Protein AF-0000000066279666 (afdb_homodimer)

Nearest PDB structures (foldseek):
  6iu4-assembly1_A  TM=9.317E-01  e=2.903E-09  Eucalyptus grandis
  8jtc-assembly1_A  TM=1.984E-01  e=1.258E+00  Homo sapiens
  6iu4-assembly1_A  TM=9.315E-01  e=1.434E-09  Eucalyptus grandis
  8jtc-assembly1_A  TM=1.985E-01  e=2.066E+00  Homo sapiens
  6fv7-assembly1_B  TM=2.650E-01  e=6.511E+00  Aquifex aeolicus VF5

Organism: Toxoplasma gondii (strain ATCC 50861 / VEG) (NCBI:txid432359)

Structure (mmCIF, N/CA/C/O backbone):
data_AF-0000000066279666-model_v1
#
loop_
_entity.id
_entity.type
_entity.pdbx_description
1 polymer 'Vacuolar iron transporter'
#
loop_
_atom_site.group_PDB
_atom_site.id
_atom_site.type_symbol
_atom_site.label_atom_id
_atom_site.label_alt_id
_atom_site.label_comp_id
_atom_site.label_asym_id
_atom_site.label_entity_id
_atom_site.label_seq_id
_atom_site.pdbx_PDB_ins_code
_atom_site.Cartn_x
_atom_site.Cartn_y
_atom_site.Cartn_z
_atom_site.occupancy
_atom_site.B_iso_or_equiv
_atom_site.auth_seq_id
_atom_site.auth_comp_id
_atom_site.auth_asym_id
_atom_site.auth_atom_id
_atom_site.pdbx_PDB_model_num
ATOM 1 N N . MET A 1 1 ? 8.07 -66.062 9.875 1 25.75 1 MET A N 1
ATOM 2 C CA . MET A 1 1 ? 9.133 -65 9.891 1 25.75 1 MET A CA 1
ATOM 3 C C . MET A 1 1 ? 8.562 -63.625 9.695 1 25.75 1 MET A C 1
ATOM 5 O O . MET A 1 1 ? 7.879 -63.375 8.703 1 25.75 1 MET A O 1
ATOM 9 N N . PRO A 1 2 ? 8.336 -62.625 10.703 1 26.78 2 PRO A N 1
ATOM 10 C CA . PRO A 1 2 ? 7.359 -61.562 10.82 1 26.78 2 PRO A CA 1
ATOM 11 C C . PRO A 1 2 ? 7.797 -60.281 10.094 1 26.78 2 PRO A C 1
ATOM 13 O O . PRO A 1 2 ? 8.992 -59.969 10.055 1 26.78 2 PRO A O 1
ATOM 16 N N . ALA A 1 3 ? 7.199 -59.938 8.859 1 28.77 3 ALA A N 1
ATOM 17 C CA . ALA A 1 3 ? 7.449 -58.875 7.891 1 28.77 3 ALA A CA 1
ATOM 18 C C . ALA A 1 3 ? 7.375 -57.5 8.555 1 28.77 3 ALA A C 1
ATOM 20 O O . ALA A 1 3 ? 6.367 -57.156 9.172 1 28.77 3 ALA A O 1
ATOM 21 N N . SER A 1 4 ? 8.508 -56.906 9.047 1 25.16 4 SER A N 1
ATOM 22 C CA . SER A 1 4 ? 8.797 -55.688 9.758 1 25.16 4 SER A CA 1
ATOM 23 C C . SER A 1 4 ? 8.211 -54.469 9.031 1 25.16 4 SER A C 1
ATOM 25 O O . SER A 1 4 ? 8.328 -54.344 7.809 1 25.16 4 SER A O 1
ATOM 27 N N . GLY A 1 5 ? 7.141 -53.75 9.555 1 23.47 5 GLY A N 1
ATOM 28 C CA . GLY A 1 5 ? 6.246 -52.656 9.219 1 23.47 5 GLY A CA 1
ATOM 29 C C . GLY A 1 5 ? 6.977 -51.375 8.953 1 23.47 5 GLY A C 1
ATOM 30 O O . GLY A 1 5 ? 7.641 -50.812 9.836 1 23.47 5 GLY A O 1
ATOM 31 N N . ALA A 1 6 ? 7.523 -51.094 7.734 1 28.22 6 ALA A N 1
ATOM 32 C CA . ALA A 1 6 ? 8.195 -49.906 7.23 1 28.22 6 ALA A CA 1
ATOM 33 C C . ALA A 1 6 ? 7.406 -48.625 7.57 1 28.22 6 ALA A C 1
ATOM 35 O O . ALA A 1 6 ? 6.227 -48.531 7.234 1 28.22 6 ALA A O 1
ATOM 36 N N . GLY A 1 7 ? 7.625 -48 8.734 1 24.59 7 GLY A N 1
ATOM 37 C CA . GLY A 1 7 ? 7.113 -46.781 9.32 1 24.59 7 GLY A CA 1
ATOM 38 C C . GLY A 1 7 ? 7.074 -45.625 8.344 1 24.59 7 GLY A C 1
ATOM 39 O O . GLY A 1 7 ? 8.109 -45.25 7.781 1 24.59 7 GLY A O 1
ATOM 40 N N . TYR A 1 8 ? 5.977 -45.438 7.625 1 25.72 8 TYR A N 1
ATOM 41 C CA . TYR A 1 8 ? 5.566 -44.344 6.738 1 25.72 8 TYR A CA 1
ATOM 42 C C . TYR A 1 8 ? 5.754 -43 7.414 1 25.72 8 TYR A C 1
ATOM 44 O O . TYR A 1 8 ? 5.125 -42.688 8.438 1 25.72 8 TYR A O 1
ATOM 52 N N . ALA A 1 9 ? 6.973 -42.5 7.512 1 29.16 9 ALA A N 1
ATOM 53 C CA . ALA A 1 9 ? 7.258 -41.1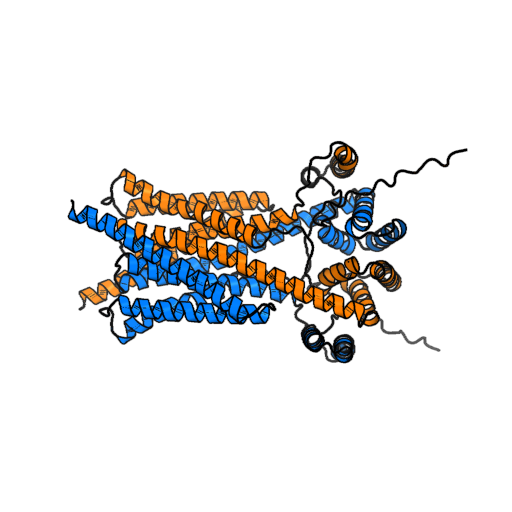88 8.086 1 29.16 9 ALA A CA 1
ATOM 54 C C . ALA A 1 9 ? 6.301 -40.156 7.551 1 29.16 9 ALA A C 1
ATOM 56 O O . ALA A 1 9 ? 6.301 -39.844 6.352 1 29.16 9 ALA A O 1
ATOM 57 N N . GLY A 1 10 ? 5.027 -40.094 8.023 1 27.78 10 GLY A N 1
ATOM 58 C CA . GLY A 1 10 ? 3.945 -39.156 7.867 1 27.78 10 GLY A CA 1
ATOM 59 C C . GLY A 1 10 ? 4.402 -37.688 8.008 1 27.78 10 GLY A C 1
ATOM 60 O O . GLY A 1 10 ? 5.125 -37.375 8.945 1 27.78 10 GLY A O 1
ATOM 61 N N . GLY A 1 11 ? 4.762 -37.094 6.949 1 31.39 11 GLY A N 1
ATOM 62 C CA . GLY A 1 11 ? 5.059 -35.656 6.977 1 31.39 11 GLY A CA 1
ATOM 63 C C . GLY A 1 11 ? 4.137 -34.875 7.891 1 31.39 11 GLY A C 1
ATOM 64 O O . GLY A 1 11 ? 2.945 -35.188 7.988 1 31.39 11 GLY A O 1
ATOM 65 N N . SER A 1 12 ? 4.531 -34.531 9.078 1 30.39 12 SER A N 1
ATOM 66 C CA . SER A 1 12 ? 3.805 -33.875 10.156 1 30.39 12 SER A CA 1
ATOM 67 C C . SER A 1 12 ? 3.021 -32.688 9.633 1 30.39 12 SER A C 1
ATOM 69 O O . SER A 1 12 ? 3.574 -31.828 8.938 1 30.39 12 SER A O 1
ATOM 71 N N . ILE A 1 13 ? 1.812 -32.812 9.352 1 32.31 13 ILE A N 1
ATOM 72 C CA . ILE A 1 13 ? 0.784 -31.797 9.172 1 32.31 13 ILE A CA 1
ATOM 73 C C . ILE A 1 13 ? 0.818 -30.812 10.336 1 32.31 13 ILE A C 1
ATOM 75 O O . ILE A 1 13 ? 0.74 -31.219 11.5 1 32.31 13 ILE A O 1
ATOM 79 N N . VAL A 1 14 ? 1.614 -29.812 10.312 1 35.91 14 VAL A N 1
ATOM 80 C CA . VAL A 1 14 ? 1.422 -28.844 11.383 1 35.91 14 VAL A CA 1
ATOM 81 C C . VAL A 1 14 ? -0.047 -28.438 11.453 1 35.91 14 VAL A C 1
ATOM 83 O O . VAL A 1 14 ? -0.75 -28.453 10.438 1 35.91 14 VAL A O 1
ATOM 86 N N . PRO A 1 15 ? -0.618 -28.375 12.594 1 33.72 15 PRO A N 1
ATOM 87 C CA . PRO A 1 15 ? -2.057 -28.188 12.805 1 33.72 15 PRO A CA 1
ATOM 88 C C . PRO A 1 15 ? -2.656 -27.109 11.906 1 33.72 15 PRO A C 1
ATOM 90 O O . PRO A 1 15 ? -3.822 -27.219 11.508 1 33.72 15 PRO A O 1
ATOM 93 N N . ASP A 1 16 ? -2.039 -25.938 11.836 1 38.31 16 ASP A N 1
ATOM 94 C CA . ASP A 1 16 ? -2.83 -24.875 11.219 1 38.31 16 ASP A CA 1
ATOM 95 C C . ASP A 1 16 ? -2.771 -24.969 9.695 1 38.31 16 ASP A C 1
ATOM 97 O O . ASP A 1 16 ? -2.982 -23.953 9.008 1 38.31 16 ASP A O 1
ATOM 101 N N . GLY A 1 17 ? -2.758 -26.188 9.133 1 37.62 17 GLY A N 1
ATOM 102 C CA . GLY A 1 17 ? -2.93 -26.672 7.773 1 37.62 17 GLY A CA 1
ATOM 103 C C . GLY A 1 17 ? -1.8 -26.266 6.844 1 37.62 17 GLY A C 1
ATOM 104 O O . GLY A 1 17 ? -1.87 -26.5 5.633 1 37.62 17 GLY A O 1
ATOM 105 N N . ARG A 1 18 ? -1.021 -25.375 7.23 1 41 18 ARG A N 1
ATOM 106 C CA . ARG A 1 18 ? -0.001 -24.922 6.289 1 41 18 ARG A CA 1
ATOM 107 C C . ARG A 1 18 ? 1.131 -25.938 6.184 1 41 18 ARG A C 1
ATOM 109 O O . ARG A 1 18 ? 1.64 -26.422 7.199 1 41 18 ARG A O 1
ATOM 116 N N . THR A 1 19 ? 1.222 -26.734 5.176 1 39 19 THR A N 1
ATOM 117 C CA . THR A 1 19 ? 2.275 -27.719 4.961 1 39 19 THR A CA 1
ATOM 118 C C . THR A 1 19 ? 3.631 -27.047 4.809 1 39 19 THR A C 1
ATOM 120 O O . THR A 1 19 ? 3.76 -26.062 4.078 1 39 19 THR A O 1
ATOM 123 N N . LEU A 1 20 ? 4.445 -27.094 5.828 1 39.97 20 LEU A N 1
ATOM 124 C CA . LEU A 1 20 ? 5.84 -26.672 5.816 1 39.97 20 LEU A CA 1
ATOM 125 C C . LEU A 1 20 ? 6.613 -27.359 4.703 1 39.97 20 LEU A C 1
ATOM 127 O O . LEU A 1 20 ? 6.723 -28.594 4.699 1 39.97 20 LEU A O 1
ATOM 131 N N . VAL A 1 21 ? 6.461 -26.875 3.514 1 44.97 21 VAL A N 1
ATOM 132 C CA . VAL A 1 21 ? 7.289 -27.5 2.482 1 44.97 21 VAL A CA 1
ATOM 133 C C . VAL A 1 21 ? 8.766 -27.219 2.771 1 44.97 21 VAL A C 1
ATOM 135 O O . VAL A 1 21 ? 9.117 -26.156 3.287 1 44.97 21 VAL A O 1
ATOM 138 N N . ASN A 1 22 ? 9.562 -28.188 3.043 1 41.34 22 ASN A N 1
ATOM 139 C CA . ASN A 1 22 ? 11.008 -28.188 3.246 1 41.34 22 ASN A CA 1
ATOM 140 C C . ASN A 1 22 ? 11.727 -27.422 2.139 1 41.34 22 ASN A C 1
ATOM 142 O O . ASN A 1 22 ? 11.953 -27.953 1.051 1 41.34 22 ASN A O 1
ATOM 146 N N . CYS A 1 23 ? 11.562 -26.078 2.105 1 53.62 23 CYS A N 1
ATOM 147 C CA . CYS A 1 23 ? 12.219 -25.344 1.029 1 53.62 23 CYS A CA 1
ATOM 148 C C . CYS A 1 23 ? 13.625 -24.922 1.441 1 53.62 23 CYS A C 1
ATOM 150 O O . CYS A 1 23 ? 13.961 -24.938 2.627 1 53.62 23 CYS A O 1
ATOM 152 N N . ARG A 1 24 ? 14.609 -24.812 0.514 1 59.09 24 ARG A N 1
ATOM 153 C CA . ARG A 1 24 ? 16 -24.391 0.63 1 59.09 24 ARG A CA 1
ATOM 154 C C . ARG A 1 24 ? 16.109 -23.109 1.461 1 59.09 24 ARG A C 1
ATOM 156 O O . ARG A 1 24 ? 15.133 -22.375 1.613 1 59.09 24 ARG A O 1
ATOM 163 N N . ASP A 1 25 ? 17.25 -23.047 2.256 1 63.66 25 ASP A N 1
ATOM 164 C CA . ASP A 1 25 ? 17.578 -21.797 2.961 1 63.66 25 ASP A CA 1
ATOM 165 C C . ASP A 1 25 ? 17.766 -20.641 1.982 1 63.66 25 ASP A C 1
ATOM 167 O O . ASP A 1 25 ? 18.797 -20.547 1.316 1 63.66 25 ASP A O 1
ATOM 171 N N . LEU A 1 26 ? 16.891 -19.812 1.923 1 70.31 26 LEU A N 1
ATOM 172 C CA . LEU A 1 26 ? 16.891 -18.766 0.918 1 70.31 26 LEU A CA 1
ATOM 173 C C . LEU A 1 26 ? 18.016 -17.75 1.19 1 70.31 26 LEU A C 1
ATOM 175 O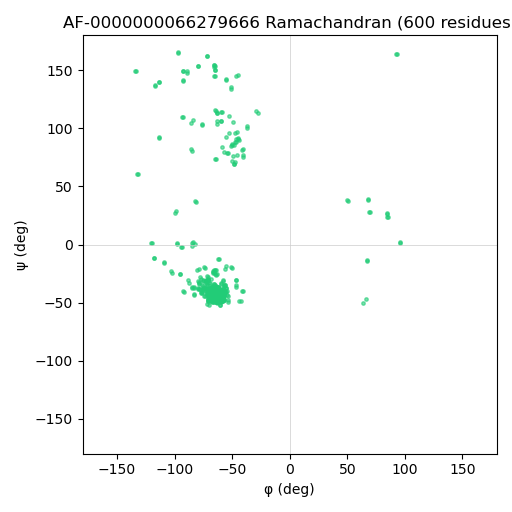 O . LEU A 1 26 ? 18.578 -17.172 0.258 1 70.31 26 LEU A O 1
ATOM 179 N N . HIS A 1 27 ? 18.328 -17.516 2.475 1 69.25 27 HIS A N 1
ATOM 180 C CA . HIS A 1 27 ? 19.406 -16.578 2.791 1 69.25 27 HIS A CA 1
ATOM 181 C C . HIS A 1 27 ? 20.75 -17.078 2.252 1 69.25 27 HIS A C 1
ATOM 183 O O . HIS A 1 27 ? 21.5 -16.312 1.647 1 69.25 27 HIS A O 1
ATOM 189 N N . LYS A 1 28 ? 20.984 -18.312 2.465 1 69.38 28 LYS A N 1
ATOM 190 C CA . LYS A 1 28 ? 22.234 -18.906 1.977 1 69.38 28 LYS A CA 1
ATOM 191 C C . LYS A 1 28 ? 22.25 -18.938 0.451 1 69.38 28 LYS A C 1
ATOM 193 O O . LYS A 1 28 ? 23.312 -18.75 -0.162 1 69.38 28 LYS A O 1
ATOM 198 N N . ALA A 1 29 ? 21.141 -19.172 -0.057 1 72.94 29 ALA A N 1
ATOM 199 C CA . ALA A 1 29 ? 21.047 -19.234 -1.515 1 72.94 29 ALA A CA 1
ATOM 200 C C . ALA A 1 29 ? 21.344 -17.875 -2.131 1 72.94 29 ALA A C 1
ATOM 202 O O . ALA A 1 29 ? 22.031 -17.781 -3.154 1 72.94 29 ALA A O 1
ATOM 203 N N . ARG A 1 30 ? 20.859 -16.859 -1.502 1 75.44 30 ARG A N 1
ATOM 204 C CA . ARG A 1 30 ? 21.094 -15.5 -1.986 1 75.44 30 ARG A CA 1
ATOM 205 C C . ARG A 1 30 ? 22.578 -15.141 -1.898 1 75.44 30 ARG A C 1
ATOM 207 O O . ARG A 1 30 ? 23.141 -14.562 -2.832 1 75.44 30 ARG A O 1
ATOM 214 N N . ASP A 1 31 ? 23.125 -15.492 -0.778 1 72.31 31 ASP A N 1
ATOM 215 C CA . ASP A 1 31 ? 24.547 -15.234 -0.602 1 72.31 31 ASP A CA 1
ATOM 216 C C . ASP A 1 31 ? 25.375 -15.984 -1.637 1 72.31 31 ASP A C 1
ATOM 218 O O . ASP A 1 31 ? 26.328 -15.438 -2.195 1 72.31 31 ASP A O 1
ATOM 222 N N . ALA A 1 32 ? 25.016 -17.234 -1.853 1 75.25 32 ALA A N 1
ATOM 223 C CA . ALA A 1 32 ? 25.719 -18.062 -2.818 1 75.25 32 ALA A CA 1
ATOM 224 C C . ALA A 1 32 ? 25.609 -17.5 -4.227 1 75.25 32 ALA A C 1
ATOM 226 O O . ALA A 1 32 ? 26.562 -17.562 -5.004 1 75.25 32 ALA A O 1
ATOM 227 N N . TYR A 1 33 ? 24.484 -16.969 -4.512 1 80.69 33 TYR A N 1
ATOM 228 C CA . TYR A 1 33 ? 24.266 -16.359 -5.82 1 80.69 33 TYR A CA 1
ATOM 229 C C . TYR A 1 33 ? 25.125 -15.109 -5.988 1 80.69 33 TYR A C 1
ATOM 231 O O . TYR A 1 33 ? 25.672 -14.867 -7.066 1 80.69 33 TYR A O 1
ATOM 239 N N . GLN A 1 34 ? 25.125 -14.328 -4.91 1 74.69 34 GLN A N 1
ATOM 240 C CA . GLN A 1 34 ? 25.938 -13.117 -4.984 1 74.69 34 GLN A CA 1
ATOM 241 C C . GLN A 1 34 ? 27.391 -13.445 -5.281 1 74.69 34 GLN A C 1
ATOM 243 O O . GLN A 1 34 ? 28.062 -12.703 -5.992 1 74.69 34 GLN A O 1
ATOM 248 N N . LEU A 1 35 ? 27.797 -14.633 -4.789 1 77.62 35 LEU A N 1
ATOM 249 C CA . LEU A 1 35 ? 29.172 -15.07 -4.996 1 77.62 35 LEU A CA 1
ATOM 250 C C . LEU A 1 35 ? 29.281 -15.953 -6.23 1 77.62 35 LEU A C 1
ATOM 252 O O . LEU A 1 35 ? 30.391 -16.359 -6.617 1 77.62 35 LEU A O 1
ATOM 256 N N . ARG A 1 36 ? 28.172 -16.203 -6.852 1 82.75 36 ARG A N 1
ATOM 257 C CA . ARG A 1 36 ? 28.078 -17.094 -8 1 82.75 36 ARG A CA 1
ATOM 258 C C . ARG A 1 36 ? 28.75 -18.438 -7.711 1 82.75 36 ARG A C 1
ATOM 260 O O . ARG A 1 36 ? 29.516 -18.938 -8.531 1 82.75 36 ARG A O 1
ATOM 267 N N . ASP A 1 37 ? 28.594 -18.875 -6.504 1 78.69 37 ASP A N 1
ATOM 268 C CA . ASP A 1 37 ? 29.172 -20.141 -6.059 1 78.69 37 ASP A CA 1
ATOM 269 C C . ASP A 1 37 ? 28.188 -21.297 -6.23 1 78.69 37 ASP A C 1
ATOM 271 O O . ASP A 1 37 ? 27.266 -21.453 -5.426 1 78.69 37 ASP A O 1
ATOM 275 N N . ILE A 1 38 ? 28.5 -22.109 -7.152 1 82.38 38 ILE A N 1
ATOM 276 C CA . ILE A 1 38 ? 27.578 -23.188 -7.516 1 82.38 38 ILE A CA 1
ATOM 277 C C . ILE A 1 38 ? 27.531 -24.234 -6.398 1 82.38 38 ILE A C 1
ATOM 279 O O . ILE A 1 38 ? 26.469 -24.734 -6.059 1 82.38 38 ILE A O 1
ATOM 283 N N . GLU A 1 39 ? 28.672 -24.469 -5.859 1 81.62 39 GLU A N 1
ATOM 284 C CA . GLU A 1 39 ? 28.734 -25.484 -4.805 1 81.62 39 GLU A CA 1
ATOM 285 C C . GLU A 1 39 ? 27.984 -25.016 -3.555 1 81.62 39 GLU A C 1
ATOM 287 O O . GLU A 1 39 ? 27.297 -25.812 -2.912 1 81.62 39 GLU A O 1
ATOM 292 N N . ALA A 1 40 ? 28.125 -23.828 -3.258 1 76.56 40 ALA A N 1
ATOM 293 C CA . ALA A 1 40 ? 27.422 -23.266 -2.113 1 76.56 40 ALA A CA 1
ATOM 294 C C . ALA A 1 40 ? 25.906 -23.25 -2.354 1 76.56 40 ALA A C 1
ATOM 296 O O . ALA A 1 40 ? 25.125 -23.484 -1.427 1 76.56 40 ALA A O 1
ATOM 297 N N . THR A 1 41 ? 25.578 -22.984 -3.521 1 75.44 41 THR A N 1
ATOM 298 C CA . THR A 1 41 ? 24.172 -22.984 -3.881 1 75.44 41 THR A CA 1
ATOM 299 C C . THR A 1 41 ? 23.578 -24.391 -3.76 1 75.44 41 THR A C 1
ATOM 301 O O . THR A 1 41 ? 22.469 -24.562 -3.258 1 75.44 41 THR A O 1
ATOM 304 N N . ARG A 1 42 ? 24.344 -25.375 -4.195 1 75.88 42 ARG A N 1
ATOM 305 C CA . ARG A 1 42 ? 23.906 -26.766 -4.078 1 75.88 42 ARG A CA 1
ATOM 306 C C . ARG A 1 42 ? 23.766 -27.172 -2.615 1 75.88 42 ARG A C 1
ATOM 308 O O . ARG A 1 42 ? 22.828 -27.875 -2.246 1 75.88 42 ARG A O 1
ATOM 315 N N . ALA A 1 43 ? 24.719 -26.656 -1.854 1 71.56 43 ALA A N 1
ATOM 316 C CA . ALA A 1 43 ? 24.703 -26.938 -0.424 1 71.56 43 ALA A CA 1
ATOM 317 C C . ALA A 1 43 ? 23.484 -26.328 0.249 1 71.56 43 ALA A C 1
ATOM 319 O O . ALA A 1 43 ? 22.922 -26.906 1.179 1 71.56 43 ALA A O 1
ATOM 320 N N . ALA A 1 44 ? 23.141 -25.172 -0.241 1 71.69 44 ALA A N 1
ATOM 321 C CA . ALA A 1 44 ? 21.969 -24.484 0.304 1 71.69 44 ALA A CA 1
ATOM 322 C C . ALA A 1 44 ? 20.688 -25.281 0.047 1 71.69 44 ALA A C 1
ATOM 324 O O . ALA A 1 44 ? 19.719 -25.172 0.793 1 71.69 44 ALA A O 1
ATOM 325 N N . HIS A 1 45 ? 20.734 -26.141 -0.942 1 69.38 45 HIS A N 1
ATOM 326 C CA . HIS A 1 45 ? 19.609 -26.984 -1.275 1 69.38 45 HIS A CA 1
ATOM 327 C C . HIS A 1 45 ? 19.594 -28.25 -0.423 1 69.38 45 HIS A C 1
ATOM 329 O O . HIS A 1 45 ? 18.531 -28.844 -0.181 1 69.38 45 HIS A O 1
ATOM 335 N N . SER A 1 46 ? 20.812 -28.75 -0.159 1 59.84 46 SER A N 1
ATOM 336 C CA . SER A 1 46 ? 21 -30.031 0.519 1 59.84 46 SER A CA 1
ATOM 337 C C . SER A 1 46 ? 20.812 -29.891 2.025 1 59.84 46 SER A C 1
ATOM 339 O O . SER A 1 46 ? 20.453 -30.859 2.703 1 59.84 46 SER A O 1
ATOM 341 N N . LEU A 1 47 ? 21.297 -28.766 2.527 1 48.84 47 LEU A N 1
ATOM 342 C CA . LEU A 1 47 ? 21.344 -28.641 3.98 1 48.84 47 LEU A CA 1
ATOM 343 C C . LEU A 1 47 ? 19.953 -28.859 4.582 1 48.84 47 LEU A C 1
ATOM 345 O O . LEU A 1 47 ? 19.828 -29.172 5.77 1 48.84 47 LEU A O 1
ATOM 349 N N . ASP A 1 48 ? 19 -28.734 3.977 1 46.5 48 ASP A N 1
ATOM 350 C CA . ASP A 1 48 ? 17.703 -28.938 4.602 1 46.5 48 ASP A CA 1
ATOM 351 C C . ASP A 1 48 ? 17.469 -30.422 4.891 1 46.5 48 ASP A C 1
ATOM 353 O O . ASP A 1 48 ? 16.5 -30.766 5.566 1 46.5 48 ASP A O 1
ATOM 357 N N . LEU A 1 49 ? 18.031 -31.359 4.176 1 38.81 49 LEU A N 1
ATOM 358 C CA . LEU A 1 49 ? 17.969 -32.75 4.637 1 38.81 49 LEU A CA 1
ATOM 359 C C . LEU A 1 49 ? 18.5 -32.875 6.066 1 38.81 49 LEU A C 1
ATOM 361 O O . LEU A 1 49 ? 17.906 -33.562 6.891 1 38.81 49 LEU A O 1
ATOM 365 N N . TYR A 1 50 ? 19.609 -32.312 6.352 1 36.44 50 TYR A N 1
ATOM 366 C CA . TYR A 1 50 ? 20.172 -32.375 7.695 1 36.44 50 TYR A CA 1
ATOM 367 C C . TYR A 1 50 ? 19.328 -31.562 8.672 1 36.44 50 TYR A C 1
ATOM 369 O O . TYR A 1 50 ? 19.25 -31.891 9.859 1 36.44 50 TYR A O 1
ATOM 377 N N . ARG A 1 51 ? 18.859 -30.453 8.336 1 42.44 51 ARG A N 1
ATOM 378 C CA . ARG A 1 51 ? 18.078 -29.625 9.258 1 42.44 51 ARG A CA 1
ATOM 379 C C . ARG A 1 51 ? 16.688 -30.203 9.484 1 42.44 51 ARG A C 1
ATOM 381 O O . ARG A 1 51 ? 16.016 -29.844 10.438 1 42.44 51 ARG A O 1
ATOM 388 N N . GLU A 1 52 ? 16 -30.891 8.633 1 40.44 52 GLU A N 1
ATOM 389 C CA . GLU A 1 52 ? 14.891 -31.75 9.031 1 40.44 52 GLU A CA 1
ATOM 390 C C . GLU A 1 52 ? 15.219 -32.531 10.289 1 40.44 52 GLU A C 1
ATOM 392 O O . GLU A 1 52 ? 14.352 -32.781 11.133 1 40.44 52 GLU A O 1
ATOM 397 N N . LEU A 1 53 ? 16.391 -33.031 10.461 1 34.09 53 LEU A N 1
ATOM 398 C CA . LEU A 1 53 ? 16.781 -33.812 11.641 1 34.09 53 LEU A CA 1
ATOM 399 C C . LEU A 1 53 ? 16.797 -32.938 12.883 1 34.09 53 LEU A C 1
ATOM 401 O O . LEU A 1 53 ? 16.562 -33.406 13.992 1 34.09 53 LEU A O 1
ATOM 405 N N . THR A 1 54 ? 17.203 -31.625 12.797 1 37.25 54 THR A N 1
ATOM 406 C CA . THR A 1 54 ? 17.297 -30.922 14.07 1 37.25 54 THR A CA 1
ATOM 407 C C . THR A 1 54 ? 16.062 -30.047 14.297 1 37.25 54 THR A C 1
ATOM 409 O O . THR A 1 54 ? 15.93 -29.406 15.352 1 37.25 54 THR A O 1
ATOM 412 N N . GLY A 1 55 ? 14.812 -30.188 13.836 1 35.31 55 GLY A N 1
ATOM 413 C CA . GLY A 1 55 ? 13.461 -29.75 14.164 1 35.31 55 GLY A CA 1
ATOM 414 C C . GLY A 1 55 ? 13.258 -28.25 14 1 35.31 55 GLY A C 1
ATOM 415 O O . GLY A 1 55 ? 12.133 -27.766 14.109 1 35.31 55 GLY A O 1
ATOM 416 N N . ASP A 1 56 ? 14.062 -27.25 14.438 1 34.16 56 ASP A N 1
ATOM 417 C CA . ASP A 1 56 ? 13.656 -25.938 14.938 1 34.16 56 ASP A CA 1
ATOM 418 C C . ASP A 1 56 ? 13.508 -24.938 13.797 1 34.16 56 ASP A C 1
ATOM 420 O O . ASP A 1 56 ? 13.211 -23.766 14.023 1 34.16 56 ASP A O 1
ATOM 424 N N . HIS A 1 57 ? 14.195 -24.906 12.742 1 34.5 57 HIS A N 1
ATOM 425 C CA . HIS A 1 57 ? 14.242 -23.625 12.062 1 34.5 57 HIS A CA 1
ATOM 426 C C . HIS A 1 57 ? 13.047 -23.453 11.125 1 34.5 57 HIS A C 1
ATOM 428 O O . HIS A 1 57 ? 12.914 -24.188 10.148 1 34.5 57 HIS A O 1
ATOM 434 N N . LYS A 1 58 ? 11.992 -23.078 11.617 1 36.31 58 LYS A N 1
ATOM 435 C CA . LYS A 1 58 ? 10.844 -22.547 10.883 1 36.31 58 LYS A CA 1
ATOM 436 C C . LYS A 1 58 ? 11.297 -21.594 9.773 1 36.31 58 LYS A C 1
ATOM 438 O O . LYS A 1 58 ? 11.922 -20.562 10.047 1 36.31 58 LYS A O 1
ATOM 443 N N . GLU A 1 59 ? 11.711 -22.031 8.617 1 38.81 59 GLU A N 1
ATOM 444 C CA . GLU A 1 59 ? 12.055 -21.141 7.512 1 38.81 59 GLU A CA 1
ATOM 445 C C . GLU A 1 59 ? 10.938 -20.141 7.242 1 38.81 59 GLU A C 1
ATOM 447 O O . GLU A 1 59 ? 9.789 -20.531 7.012 1 38.81 59 GLU A O 1
ATOM 452 N N . ASN A 1 60 ? 10.875 -19.109 7.871 1 39.09 60 ASN A N 1
ATOM 453 C CA . ASN A 1 60 ? 10.031 -17.953 7.625 1 39.09 60 ASN A CA 1
ATOM 454 C C . ASN A 1 60 ? 9.938 -17.641 6.137 1 39.09 60 ASN A C 1
ATOM 456 O O . ASN A 1 60 ? 10.945 -17.344 5.488 1 39.09 60 ASN A O 1
ATOM 460 N N . HIS A 1 61 ? 9.195 -18.359 5.426 1 40.91 61 HIS A N 1
ATOM 461 C CA . HIS A 1 61 ? 8.891 -18.094 4.023 1 40.91 61 HIS A CA 1
ATOM 462 C C . HIS A 1 61 ? 8.938 -16.594 3.719 1 40.91 61 HIS A C 1
ATOM 464 O O . HIS A 1 61 ? 8.523 -15.781 4.543 1 40.91 61 HIS A O 1
ATOM 470 N N . THR A 1 62 ? 9.859 -16.125 2.891 1 43.56 62 THR A N 1
ATOM 471 C CA . THR A 1 62 ? 10.336 -14.852 2.354 1 43.56 62 THR A CA 1
ATOM 472 C C . THR A 1 62 ? 9.164 -13.984 1.895 1 43.56 62 THR A C 1
ATOM 474 O O . THR A 1 62 ? 9.258 -12.758 1.887 1 43.56 62 THR A O 1
ATOM 477 N N . ASN A 1 63 ? 7.977 -14.586 1.271 1 48.06 63 ASN A N 1
ATOM 478 C CA . ASN A 1 63 ? 6.879 -13.742 0.809 1 48.06 63 ASN A CA 1
ATOM 479 C C . ASN A 1 63 ? 6.488 -12.711 1.86 1 48.06 63 ASN A C 1
ATOM 481 O O . ASN A 1 63 ? 6.117 -11.586 1.522 1 48.06 63 ASN A O 1
ATOM 485 N N . THR A 1 64 ? 6.723 -13.219 3.154 1 51.38 64 THR A N 1
ATOM 486 C CA . THR A 1 64 ? 6.434 -12.43 4.352 1 51.38 64 THR A CA 1
ATOM 487 C C . THR A 1 64 ? 7.281 -11.164 4.383 1 51.38 64 THR A C 1
ATOM 489 O O . THR A 1 64 ? 6.801 -10.102 4.781 1 51.38 64 THR A O 1
ATOM 492 N N . SER A 1 65 ? 8.32 -11.203 3.418 1 59.88 65 SER A N 1
ATOM 493 C CA . SER A 1 65 ? 9.305 -10.141 3.605 1 59.88 65 SER A CA 1
ATOM 494 C C . SER A 1 65 ? 8.992 -8.938 2.717 1 59.88 65 SER A C 1
ATOM 496 O O . SER A 1 65 ? 9.117 -7.793 3.148 1 59.88 65 SER A O 1
ATOM 498 N N . SER A 1 66 ? 8.273 -9.266 1.59 1 68.94 66 SER A N 1
ATOM 499 C CA . SER A 1 66 ? 8.094 -8.156 0.659 1 68.94 66 SER A CA 1
ATOM 500 C C . SER A 1 66 ? 6.984 -7.223 1.118 1 68.94 66 SER A C 1
ATOM 502 O O . SER A 1 66 ? 7.113 -6 1.026 1 68.94 66 SER A O 1
ATOM 504 N N . ASP A 1 67 ? 5.977 -7.812 1.79 1 74.19 67 ASP A N 1
ATOM 505 C CA . ASP A 1 67 ? 4.84 -7.016 2.24 1 74.19 67 ASP A CA 1
ATOM 506 C C . ASP A 1 67 ? 5.215 -6.164 3.453 1 74.19 67 ASP A C 1
ATOM 508 O O . ASP A 1 67 ? 4.742 -5.035 3.594 1 74.19 67 ASP A O 1
ATOM 512 N N . TYR A 1 68 ? 6.102 -6.723 4.188 1 75.19 68 TYR A N 1
ATOM 513 C CA . TYR A 1 68 ? 6.555 -5.977 5.355 1 75.19 68 TYR A CA 1
ATOM 514 C C . TYR A 1 68 ? 7.461 -4.824 4.949 1 75.19 68 TYR A C 1
ATOM 516 O O . TYR A 1 68 ? 7.375 -3.727 5.508 1 75.19 68 TYR A O 1
ATOM 524 N N . VAL A 1 69 ? 8.219 -5.109 3.979 1 76.31 69 VAL A N 1
ATOM 525 C CA . VAL A 1 69 ? 9.125 -4.078 3.492 1 76.31 69 VAL A CA 1
ATOM 526 C C . VAL A 1 69 ? 8.328 -2.924 2.893 1 76.31 69 VAL A C 1
ATOM 528 O O . VAL A 1 69 ? 8.625 -1.754 3.148 1 76.31 69 VAL A O 1
ATOM 531 N N . LYS A 1 70 ? 7.32 -3.305 2.189 1 81.94 70 LYS A N 1
ATOM 532 C CA . LYS A 1 70 ? 6.477 -2.275 1.59 1 81.94 70 LYS A CA 1
ATOM 533 C C . LYS A 1 70 ? 5.789 -1.436 2.662 1 81.94 70 LYS A C 1
ATOM 535 O O . LYS A 1 70 ? 5.734 -0.208 2.557 1 81.94 70 LYS A O 1
ATOM 540 N N . ALA A 1 71 ? 5.375 -2.107 3.697 1 84.19 71 ALA A N 1
ATOM 541 C CA . ALA A 1 71 ? 4.645 -1.427 4.762 1 84.19 71 ALA A CA 1
ATOM 542 C C . ALA A 1 71 ? 5.562 -0.495 5.551 1 84.19 71 ALA A C 1
ATOM 544 O O . ALA A 1 71 ? 5.184 0.637 5.863 1 84.19 71 ALA A O 1
ATOM 545 N N . VAL A 1 72 ? 6.777 -0.913 5.785 1 85.62 72 VAL A N 1
ATOM 546 C CA . VAL A 1 72 ? 7.723 -0.131 6.574 1 85.62 72 VAL A CA 1
ATOM 547 C C . VAL A 1 72 ? 8.227 1.054 5.75 1 85.62 72 VAL A C 1
ATOM 549 O O . VAL A 1 72 ? 8.305 2.178 6.254 1 85.62 72 VAL A O 1
ATOM 552 N N . VAL A 1 73 ? 8.547 0.781 4.512 1 87.88 73 VAL A N 1
ATOM 553 C CA . VAL A 1 73 ? 9.094 1.82 3.643 1 87.88 73 VAL A CA 1
ATOM 554 C C . VAL A 1 73 ? 8.016 2.871 3.361 1 87.88 73 VAL A C 1
ATOM 556 O O . VAL A 1 73 ? 8.281 4.074 3.455 1 87.88 73 VAL A O 1
ATOM 559 N N . PHE A 1 74 ? 6.852 2.389 3.07 1 88.81 74 PHE A N 1
ATOM 560 C CA . PHE A 1 74 ? 5.758 3.307 2.775 1 88.81 74 PHE A CA 1
ATOM 561 C C . PHE A 1 74 ? 5.359 4.09 4.02 1 88.81 74 PHE A C 1
ATOM 563 O O . PHE A 1 74 ? 5.223 5.316 3.969 1 88.81 74 PHE A O 1
ATOM 570 N N . GLY A 1 75 ? 5.184 3.416 5.086 1 90.56 75 GLY A N 1
ATOM 571 C CA . GLY A 1 75 ? 4.812 4.066 6.336 1 90.56 75 GLY A CA 1
ATOM 572 C C . GLY A 1 75 ? 5.879 5.012 6.852 1 90.56 75 GLY A C 1
ATOM 573 O O . GLY A 1 75 ? 5.566 6.09 7.363 1 90.56 75 GLY A O 1
ATOM 574 N N . GLY A 1 76 ? 7.102 4.586 6.773 1 93.62 76 GLY A N 1
ATOM 575 C CA . GLY A 1 76 ? 8.203 5.43 7.211 1 93.62 76 GLY A CA 1
ATOM 576 C C . GLY A 1 76 ? 8.336 6.703 6.398 1 93.62 76 GLY A C 1
ATOM 577 O O . GLY A 1 76 ? 8.438 7.793 6.961 1 93.62 76 GLY A O 1
ATOM 578 N N . LEU A 1 77 ? 8.344 6.531 5.121 1 93.69 77 LEU A N 1
ATOM 579 C CA . LEU A 1 77 ? 8.445 7.684 4.23 1 93.69 77 LEU A CA 1
ATOM 580 C C . LEU A 1 77 ? 7.301 8.664 4.477 1 93.69 77 LEU A C 1
ATOM 582 O O . LEU A 1 77 ? 7.531 9.859 4.641 1 93.69 77 LEU A O 1
ATOM 586 N N . ASP A 1 78 ? 6.164 8.148 4.543 1 93.62 78 ASP A N 1
ATOM 587 C CA . ASP A 1 78 ? 4.98 8.984 4.703 1 93.62 78 ASP A CA 1
ATOM 588 C C . ASP A 1 78 ? 4.988 9.695 6.055 1 93.62 78 ASP A C 1
ATOM 590 O O . ASP A 1 78 ? 4.609 10.859 6.152 1 93.62 78 ASP A O 1
ATOM 594 N N . GLY A 1 79 ? 5.352 8.938 7.051 1 94.88 79 GLY A N 1
ATOM 595 C CA . GLY A 1 79 ? 5.434 9.547 8.367 1 94.88 79 GLY A CA 1
ATOM 596 C C . GLY A 1 79 ? 6.387 10.727 8.422 1 94.88 79 GLY A C 1
ATOM 597 O O . GLY A 1 79 ? 6.031 11.797 8.93 1 94.88 79 GLY A O 1
ATOM 598 N N . ILE A 1 80 ? 7.547 10.594 7.918 1 96.06 80 ILE A N 1
ATOM 599 C CA . ILE A 1 80 ? 8.562 11.633 7.934 1 96.06 80 ILE A CA 1
ATOM 600 C C . ILE A 1 80 ? 8.078 12.844 7.137 1 96.06 80 ILE A C 1
ATOM 602 O O . ILE A 1 80 ? 8.086 13.969 7.641 1 96.06 80 ILE A O 1
ATOM 606 N N . VAL A 1 81 ? 7.609 12.578 5.953 1 95.06 81 VAL A N 1
ATOM 607 C CA . VAL A 1 81 ? 7.301 13.656 5.027 1 95.06 81 VAL A CA 1
ATOM 608 C C . VAL A 1 81 ? 6.039 14.391 5.48 1 95.06 81 VAL A C 1
ATOM 610 O O . VAL A 1 81 ? 5.965 15.617 5.406 1 95.06 81 VAL A O 1
ATOM 613 N N . THR A 1 82 ? 5.074 13.656 5.945 1 94.31 82 THR A N 1
ATOM 614 C CA . THR A 1 82 ? 3.814 14.258 6.371 1 94.31 82 THR A CA 1
ATOM 615 C C . THR A 1 82 ? 4.027 15.188 7.562 1 94.31 82 THR A C 1
ATOM 617 O O . THR A 1 82 ? 3.555 16.328 7.559 1 94.31 82 THR A O 1
ATOM 620 N N . ILE A 1 83 ? 4.695 14.711 8.516 1 95.25 83 ILE A N 1
ATOM 621 C CA . ILE A 1 83 ? 4.902 15.523 9.719 1 95.25 83 ILE A CA 1
ATOM 622 C C . ILE A 1 83 ? 5.852 16.672 9.398 1 95.25 83 ILE A C 1
ATOM 624 O O . ILE A 1 83 ? 5.668 17.781 9.898 1 95.25 83 ILE A O 1
ATOM 628 N N . PHE A 1 84 ? 6.852 16.453 8.625 1 96.12 84 PHE A N 1
ATOM 629 C CA . PHE A 1 84 ? 7.73 17.531 8.18 1 96.12 84 PHE A CA 1
ATOM 630 C C . PHE A 1 84 ? 6.945 18.594 7.438 1 96.12 84 PHE A C 1
ATOM 632 O O . PHE A 1 84 ? 7.176 19.797 7.637 1 96.12 84 PHE A O 1
ATOM 639 N N . ALA A 1 85 ? 6.062 18.141 6.602 1 94.5 85 ALA A N 1
ATOM 640 C CA . ALA A 1 85 ? 5.23 19.078 5.852 1 94.5 85 ALA A CA 1
ATOM 641 C C . ALA A 1 85 ? 4.344 19.906 6.785 1 94.5 85 ALA A C 1
ATOM 643 O O . ALA A 1 85 ? 4.094 21.078 6.535 1 94.5 85 ALA A O 1
ATOM 644 N N . ILE A 1 86 ? 3.842 19.266 7.797 1 93.69 86 ILE A N 1
ATOM 645 C CA . ILE A 1 86 ? 3.018 19.969 8.773 1 93.69 86 ILE A CA 1
ATOM 646 C C . ILE A 1 86 ? 3.846 21.062 9.453 1 93.69 86 ILE A C 1
ATOM 648 O O . ILE A 1 86 ? 3.404 22.203 9.57 1 93.69 86 ILE A O 1
ATOM 652 N N . VAL A 1 87 ? 5.035 20.719 9.883 1 93.94 87 VAL A N 1
ATOM 653 C CA . VAL A 1 87 ? 5.93 21.672 10.531 1 93.94 87 VAL A CA 1
ATOM 654 C C . VAL A 1 87 ? 6.258 22.812 9.57 1 93.94 87 VAL A C 1
ATOM 656 O O . VAL A 1 87 ? 6.156 23.984 9.93 1 93.94 87 VAL A O 1
ATOM 659 N N . ALA A 1 88 ? 6.625 22.453 8.383 1 94.5 88 ALA A N 1
ATOM 660 C CA . ALA A 1 88 ? 6.984 23.438 7.363 1 94.5 88 ALA A CA 1
ATOM 661 C C . ALA A 1 88 ? 5.805 24.359 7.047 1 94.5 88 ALA A C 1
ATOM 663 O O . ALA A 1 88 ? 5.969 25.562 6.906 1 94.5 88 ALA A O 1
ATOM 664 N N . GLY A 1 89 ? 4.68 23.766 6.875 1 92.5 89 GLY A N 1
ATOM 665 C CA . GLY A 1 89 ? 3.488 24.547 6.59 1 92.5 89 GLY A CA 1
ATOM 666 C C . GLY A 1 89 ? 3.125 25.5 7.707 1 92.5 89 GLY A C 1
ATOM 667 O O . GLY A 1 89 ? 2.73 26.641 7.445 1 92.5 89 GLY A O 1
ATOM 668 N N . CYS A 1 90 ? 3.213 25.094 8.938 1 92.25 90 CYS A N 1
ATOM 669 C CA . CYS A 1 90 ? 2.914 25.938 10.086 1 92.25 90 CYS A CA 1
ATOM 670 C C . CYS A 1 90 ? 3.893 27.094 10.18 1 92.25 90 CYS A C 1
ATOM 672 O O . CYS A 1 90 ? 3.49 28.234 10.445 1 92.25 90 CYS A O 1
ATOM 674 N N . VAL A 1 91 ? 5.145 26.781 10.008 1 91.06 91 VAL A N 1
ATOM 675 C CA . VAL A 1 91 ? 6.164 27.828 10.062 1 91.06 91 VAL A CA 1
ATOM 676 C C . VAL A 1 91 ? 5.961 28.797 8.906 1 91.06 91 VAL A C 1
ATOM 678 O O . VAL A 1 91 ? 6.086 30.016 9.094 1 91.06 91 VAL A O 1
ATOM 681 N N . GLY A 1 92 ? 5.676 28.266 7.77 1 90.19 92 GLY A N 1
ATOM 682 C CA . GLY A 1 92 ? 5.379 29.125 6.633 1 90.19 92 GLY A CA 1
ATOM 683 C C . GLY A 1 92 ? 4.191 30.031 6.871 1 90.19 92 GLY A C 1
ATOM 684 O O . GLY A 1 92 ? 4.152 31.156 6.355 1 90.19 92 GLY A O 1
ATOM 685 N N . ALA A 1 93 ? 3.229 29.594 7.598 1 89.94 93 ALA A N 1
ATOM 686 C CA . ALA A 1 93 ? 2.029 30.359 7.922 1 89.94 93 ALA A CA 1
ATOM 687 C C . ALA A 1 93 ? 2.262 31.25 9.133 1 89.94 93 ALA A C 1
ATOM 689 O O . ALA A 1 93 ? 1.328 31.875 9.641 1 89.94 93 ALA A O 1
ATOM 690 N N . ASP A 1 94 ? 3.48 31.266 9.719 1 89.75 94 ASP A N 1
ATOM 691 C CA . ASP A 1 94 ? 3.916 32.094 10.82 1 89.75 94 ASP A CA 1
ATOM 692 C C . ASP A 1 94 ? 3.211 31.719 12.117 1 89.75 94 ASP A C 1
ATOM 694 O O . ASP A 1 94 ? 2.775 32.594 12.883 1 89.75 94 ASP A O 1
ATOM 698 N N . LEU A 1 95 ? 3.043 30.484 12.273 1 87.31 95 LEU A N 1
ATOM 699 C CA . LEU A 1 95 ? 2.477 29.984 13.531 1 87.31 95 LEU A CA 1
ATOM 700 C C . LEU A 1 95 ? 3.541 29.938 14.617 1 87.31 95 LEU A C 1
ATOM 702 O O . LEU A 1 95 ? 4.734 29.828 14.328 1 87.31 95 LEU A O 1
ATOM 706 N N . SER A 1 96 ? 3.096 30.047 15.836 1 86.5 96 SER A N 1
ATOM 707 C CA . SER A 1 96 ? 4.012 29.984 16.969 1 86.5 96 SER A CA 1
ATOM 708 C C . SER A 1 96 ? 4.531 28.578 17.188 1 86.5 96 SER A C 1
ATOM 710 O O . SER A 1 96 ? 3.965 27.609 16.656 1 86.5 96 SER A O 1
ATOM 712 N N . CYS A 1 97 ? 5.629 28.391 17.922 1 86.31 97 CYS A N 1
ATOM 713 C CA . CYS A 1 97 ? 6.23 27.094 18.219 1 86.31 97 CYS A CA 1
ATOM 714 C C . CYS A 1 97 ? 5.238 26.172 18.922 1 86.31 97 CYS A C 1
ATOM 716 O O . CYS A 1 97 ? 5.188 24.969 18.656 1 86.31 97 CYS A O 1
ATOM 718 N N . SER A 1 98 ? 4.477 26.812 19.844 1 85.94 98 SER A N 1
ATOM 719 C CA . SER A 1 98 ? 3.496 26.016 20.578 1 85.94 98 SER A CA 1
ATOM 720 C C . SER A 1 98 ? 2.412 25.469 19.656 1 85.94 98 SER A C 1
ATOM 722 O O . SER A 1 98 ? 1.971 24.328 19.828 1 85.94 98 SER A O 1
ATOM 724 N N . GLN A 1 99 ? 1.978 26.25 18.719 1 88 99 GLN A N 1
ATOM 725 C CA . GLN A 1 99 ? 0.944 25.828 17.766 1 88 99 GLN A CA 1
ATOM 726 C C . GLN A 1 99 ? 1.455 24.719 16.859 1 88 99 GLN A C 1
ATOM 728 O O . GLN A 1 99 ? 0.714 23.797 16.516 1 88 99 GLN A O 1
ATOM 733 N N . VAL A 1 100 ? 2.688 24.859 16.438 1 89.81 100 VAL A N 1
ATOM 734 C CA . VAL A 1 100 ? 3.309 23.844 15.594 1 89.81 100 VAL A CA 1
ATOM 735 C C . VAL A 1 100 ? 3.32 22.5 16.328 1 89.81 100 VAL A C 1
ATOM 737 O O . VAL A 1 100 ? 3.002 21.469 15.758 1 89.81 100 VAL A O 1
ATOM 740 N N . LEU A 1 101 ? 3.607 22.531 17.594 1 88.69 101 LEU A N 1
ATOM 741 C CA . LEU A 1 101 ? 3.691 21.312 18.391 1 88.69 101 LEU A CA 1
ATOM 742 C C . LEU A 1 101 ? 2.309 20.703 18.594 1 88.69 101 LEU A C 1
ATOM 744 O O . LEU A 1 101 ? 2.154 19.484 18.562 1 88.69 101 LEU A O 1
ATOM 748 N N . MET A 1 102 ? 1.295 21.531 18.812 1 90.44 102 MET A N 1
ATOM 749 C CA . MET A 1 102 ? -0.067 21.047 19.031 1 90.44 102 MET A CA 1
ATOM 750 C C . MET A 1 102 ? -0.601 20.359 17.781 1 90.44 102 MET A C 1
ATOM 752 O O . MET A 1 102 ? -1.102 19.234 17.859 1 90.44 102 MET A O 1
ATOM 756 N N . VAL A 1 103 ? -0.433 21.016 16.672 1 90.88 103 VAL A N 1
ATOM 757 C CA . VAL A 1 103 ? -0.935 20.469 15.406 1 90.88 103 VAL A CA 1
ATOM 758 C C . VAL A 1 103 ? -0.103 19.25 15 1 90.88 103 VAL A C 1
ATOM 760 O O . VAL A 1 103 ? -0.647 18.25 14.547 1 90.88 103 VAL A O 1
ATOM 763 N N . GLY A 1 104 ? 1.233 19.375 15.148 1 93.12 104 GLY A N 1
ATOM 764 C CA . GLY A 1 104 ? 2.133 18.297 14.781 1 93.12 104 GLY A CA 1
ATOM 765 C C . GLY A 1 104 ? 1.889 17.016 15.562 1 93.12 104 GLY A C 1
ATOM 766 O O . GLY A 1 104 ? 1.78 15.938 14.977 1 93.12 104 GLY A O 1
ATOM 767 N N . LEU A 1 105 ? 1.762 17.094 16.859 1 93.06 105 LEU A N 1
ATOM 768 C CA . LEU A 1 105 ? 1.569 15.922 17.703 1 93.06 105 LEU A CA 1
ATOM 769 C C . LEU A 1 105 ? 0.181 15.328 17.484 1 93.06 105 LEU A C 1
ATOM 771 O O . LEU A 1 105 ? 0.024 14.102 17.469 1 93.06 105 LEU A O 1
ATOM 775 N N . GLY A 1 106 ? -0.804 16.172 17.5 1 93.06 106 GLY A N 1
ATOM 776 C CA . GLY A 1 106 ? -2.15 15.695 17.219 1 93.06 106 GLY A CA 1
ATOM 777 C C . GLY A 1 106 ? -2.258 14.938 15.914 1 93.06 106 GLY A C 1
ATOM 778 O O . GLY A 1 106 ? -2.857 13.867 15.852 1 93.06 106 GLY A O 1
ATOM 779 N N . ASN A 1 107 ? -1.656 15.445 14.859 1 93.88 107 ASN A N 1
ATOM 780 C CA . ASN A 1 107 ? -1.752 14.852 13.531 1 93.88 107 ASN A CA 1
ATOM 781 C C . ASN A 1 107 ? -0.857 13.617 13.406 1 93.88 107 ASN A C 1
ATOM 783 O O . ASN A 1 107 ? -1.138 12.719 12.617 1 93.88 107 ASN A O 1
ATOM 787 N N . LEU A 1 108 ? 0.255 13.617 14.164 1 94.94 108 LEU A N 1
ATOM 788 C CA . LEU A 1 108 ? 1.08 12.414 14.164 1 94.94 108 LEU A CA 1
ATOM 789 C C . LEU A 1 108 ? 0.266 11.195 14.594 1 94.94 108 LEU A C 1
ATOM 791 O O . LEU A 1 108 ? 0.267 10.172 13.898 1 94.94 108 LEU A O 1
ATOM 795 N N . LEU A 1 109 ? -0.453 11.312 15.641 1 94 109 LEU A N 1
ATOM 796 C CA . LEU A 1 109 ? -1.231 10.203 16.172 1 94 109 LEU A CA 1
ATOM 797 C C . LEU A 1 109 ? -2.424 9.898 15.266 1 94 109 LEU A C 1
ATOM 799 O O . LEU A 1 109 ? -2.703 8.734 14.969 1 94 109 LEU A O 1
ATOM 803 N N . ALA A 1 110 ? -3.119 10.922 14.922 1 93.62 110 ALA A N 1
ATOM 804 C CA . ALA A 1 110 ? -4.293 10.75 14.07 1 93.62 110 ALA A CA 1
ATOM 805 C C . ALA A 1 110 ? -3.922 10.094 12.75 1 93.62 110 ALA A C 1
ATOM 807 O O . ALA A 1 110 ? -4.605 9.172 12.289 1 93.62 110 ALA A O 1
ATOM 808 N N . ASP A 1 111 ? -2.855 10.562 12.109 1 93.94 111 ASP A N 1
ATOM 809 C CA . ASP A 1 111 ? -2.439 10.031 10.812 1 93.94 111 ASP A CA 1
ATOM 810 C C . ASP A 1 111 ? -1.91 8.609 10.945 1 93.94 111 ASP A C 1
ATOM 812 O O . ASP A 1 111 ? -2.078 7.789 10.039 1 93.94 111 ASP A O 1
ATOM 816 N N . ALA A 1 112 ? -1.194 8.344 12.031 1 94.88 112 ALA A N 1
ATOM 817 C CA . ALA A 1 112 ? -0.733 6.98 12.266 1 94.88 112 ALA A CA 1
ATOM 818 C C . ALA A 1 112 ? -1.908 6.008 12.344 1 94.88 112 ALA A C 1
ATOM 820 O O . ALA A 1 112 ? -1.863 4.922 11.766 1 94.88 112 ALA A O 1
ATOM 821 N N . ILE A 1 113 ? -2.908 6.379 13.047 1 91.75 113 ILE A N 1
ATOM 822 C CA . ILE A 1 113 ? -4.109 5.562 13.172 1 91.75 113 ILE A CA 1
ATOM 823 C C . ILE A 1 113 ? -4.754 5.383 11.797 1 91.75 113 ILE A C 1
ATOM 825 O O . ILE A 1 113 ? -5.121 4.27 11.414 1 91.75 113 ILE A O 1
ATOM 829 N N . SER A 1 114 ? -4.844 6.438 11.086 1 91.12 114 SER A N 1
ATOM 830 C CA . SER A 1 114 ? -5.449 6.398 9.758 1 91.12 114 SER A CA 1
ATOM 831 C C . SER A 1 114 ? -4.66 5.492 8.82 1 91.12 114 SER A C 1
ATOM 833 O O . SER A 1 114 ? -5.242 4.688 8.094 1 91.12 114 SER A O 1
ATOM 835 N N . MET A 1 115 ? -3.357 5.609 8.836 1 92.62 115 MET A N 1
ATOM 836 C CA . MET A 1 115 ? -2.502 4.82 7.953 1 92.62 115 MET A CA 1
ATOM 837 C C . MET A 1 115 ? -2.576 3.34 8.305 1 92.62 115 MET A C 1
ATOM 839 O O . MET A 1 115 ? -2.688 2.492 7.418 1 92.62 115 MET A O 1
ATOM 843 N N . GLY A 1 116 ? -2.445 3.084 9.578 1 93.69 116 GLY A N 1
ATOM 844 C CA . GLY A 1 116 ? -2.557 1.698 10.008 1 93.69 116 GLY A CA 1
ATOM 845 C C . GLY A 1 116 ? -3.893 1.072 9.656 1 93.69 116 GLY A C 1
ATOM 846 O O . GLY A 1 116 ? -3.945 -0.047 9.148 1 93.69 116 GLY A O 1
ATOM 847 N N . PHE A 1 117 ? -4.902 1.749 9.969 1 91.56 117 PHE A N 1
ATOM 848 C CA . PHE A 1 117 ? -6.242 1.269 9.656 1 91.56 117 PHE A CA 1
ATOM 849 C C . PHE A 1 117 ? -6.441 1.173 8.148 1 91.56 117 PHE A C 1
ATOM 851 O O . PHE A 1 117 ? -7.082 0.241 7.66 1 91.56 117 PHE A O 1
ATOM 858 N N . GLY A 1 118 ? -5.945 2.137 7.426 1 88.94 118 GLY A N 1
ATOM 859 C CA . GLY A 1 118 ? -6.023 2.1 5.977 1 88.94 118 GLY A CA 1
ATOM 860 C C . GLY A 1 118 ? -5.363 0.873 5.375 1 88.94 118 GLY A C 1
ATOM 861 O O . GLY A 1 118 ? -5.918 0.238 4.477 1 88.94 118 GLY A O 1
ATOM 862 N N . GLU A 1 119 ? -4.184 0.561 5.836 1 90.12 119 GLU A N 1
ATOM 863 C CA . GLU A 1 119 ? -3.504 -0.646 5.379 1 90.12 119 GLU A CA 1
ATOM 864 C C . GLU A 1 119 ? -4.297 -1.898 5.738 1 90.12 119 GLU A C 1
ATOM 866 O O . GLU A 1 119 ? -4.371 -2.842 4.949 1 90.12 119 GLU A O 1
ATOM 871 N N . TYR A 1 120 ? -4.855 -1.934 6.891 1 90.25 120 TYR A N 1
ATOM 872 C CA . TYR A 1 120 ? -5.668 -3.066 7.324 1 90.25 120 TYR A CA 1
ATOM 873 C C . TYR A 1 120 ? -6.863 -3.264 6.398 1 90.25 120 TYR A C 1
ATOM 875 O O . TYR A 1 120 ? -7.086 -4.363 5.887 1 90.25 120 TYR A O 1
ATOM 883 N N . VAL A 1 121 ? -7.559 -2.217 6.215 1 88.31 121 VAL A N 1
ATOM 884 C CA . VAL A 1 121 ? -8.797 -2.311 5.445 1 88.31 121 VAL A CA 1
ATOM 885 C C . VAL A 1 121 ? -8.477 -2.641 3.99 1 88.31 121 VAL A C 1
ATOM 887 O O . VAL A 1 121 ? -9.195 -3.412 3.352 1 88.31 121 VAL A O 1
ATOM 890 N N . SER A 1 122 ? -7.477 -2.006 3.453 1 85.88 122 SER A N 1
ATOM 891 C CA . SER A 1 122 ? -7.121 -2.277 2.064 1 85.88 122 SER A CA 1
ATOM 892 C C . SER A 1 122 ? -6.617 -3.707 1.893 1 85.88 122 SER A C 1
ATOM 894 O O . SER A 1 122 ? -6.957 -4.379 0.916 1 85.88 122 SER A O 1
ATOM 896 N N . ALA A 1 123 ? -5.809 -4.172 2.797 1 85.94 123 ALA A N 1
ATOM 897 C CA . ALA A 1 123 ? -5.301 -5.539 2.75 1 85.94 123 ALA A CA 1
ATOM 898 C C . ALA A 1 123 ? -6.43 -6.551 2.932 1 85.94 123 ALA A C 1
ATOM 900 O O . ALA A 1 123 ? -6.426 -7.613 2.307 1 85.94 123 ALA A O 1
ATOM 901 N N . ALA A 1 124 ? -7.324 -6.219 3.824 1 87.38 124 ALA A N 1
ATOM 902 C CA . ALA A 1 124 ? -8.477 -7.09 4.035 1 87.38 124 ALA A CA 1
ATOM 903 C C . ALA A 1 124 ? -9.359 -7.145 2.787 1 87.38 124 ALA A C 1
ATOM 905 O O . ALA A 1 124 ? -9.898 -8.203 2.451 1 87.38 124 ALA A O 1
ATOM 906 N N . ALA A 1 125 ? -9.516 -6.031 2.221 1 83.62 125 ALA A N 1
ATOM 907 C CA . ALA A 1 125 ? -10.281 -5.973 0.982 1 83.62 125 ALA A CA 1
ATOM 908 C C . ALA A 1 125 ? -9.641 -6.828 -0.105 1 83.62 125 ALA A C 1
ATOM 910 O O . ALA A 1 125 ? -10.328 -7.516 -0.855 1 83.62 125 ALA A O 1
ATOM 911 N N . GLU A 1 126 ? -8.359 -6.707 -0.217 1 83.19 126 GLU A N 1
ATOM 912 C CA . GLU A 1 126 ? -7.633 -7.523 -1.185 1 83.19 126 GLU A CA 1
ATOM 913 C C . GLU A 1 126 ? -7.82 -9.008 -0.908 1 83.19 126 GLU A C 1
ATOM 915 O O . GLU A 1 126 ? -8.039 -9.797 -1.832 1 83.19 126 GLU A O 1
ATOM 920 N N . LYS A 1 127 ? -7.668 -9.367 0.295 1 84.56 127 LYS A N 1
ATOM 921 C CA . LYS A 1 127 ? -7.82 -10.758 0.705 1 84.56 127 LYS A CA 1
ATOM 922 C C . LYS A 1 127 ? -9.219 -11.281 0.382 1 84.56 127 LYS A C 1
ATOM 924 O O . LYS A 1 127 ? -9.375 -12.398 -0.117 1 84.56 127 LYS A O 1
ATOM 929 N N . ASP A 1 128 ? -10.188 -10.508 0.704 1 84.25 128 ASP A N 1
ATOM 930 C CA . ASP A 1 128 ? -11.57 -10.914 0.44 1 84.25 128 ASP A CA 1
ATOM 931 C C . ASP A 1 128 ? -11.828 -11.016 -1.061 1 84.25 128 ASP A C 1
ATOM 933 O O . ASP A 1 128 ? -12.602 -11.875 -1.501 1 84.25 128 ASP A O 1
ATOM 937 N N . PHE A 1 129 ? -11.219 -10.164 -1.794 1 83.44 129 PHE A N 1
ATOM 938 C CA . PHE A 1 129 ? -11.344 -10.234 -3.246 1 83.44 129 PHE A CA 1
ATOM 939 C C . PHE A 1 129 ? -10.781 -11.547 -3.777 1 83.44 129 PHE A C 1
ATOM 941 O O . PHE A 1 129 ? -11.406 -12.211 -4.605 1 83.44 129 PHE A O 1
ATOM 948 N N . VAL A 1 130 ? -9.641 -11.867 -3.33 1 84.06 130 VAL A N 1
ATOM 949 C CA . VAL A 1 130 ? -8.984 -13.102 -3.752 1 84.06 130 VAL A CA 1
ATOM 950 C C . VAL A 1 130 ? -9.844 -14.305 -3.365 1 84.06 130 VAL A C 1
ATOM 952 O O . VAL A 1 130 ? -9.984 -15.242 -4.148 1 84.06 130 VAL A O 1
ATOM 955 N N . GLU A 1 131 ? -10.375 -14.266 -2.186 1 86.31 131 GLU A N 1
ATOM 956 C CA . GLU A 1 131 ? -11.227 -15.359 -1.715 1 86.31 131 GLU A CA 1
ATOM 957 C C . GLU A 1 131 ? -12.484 -15.484 -2.562 1 86.31 131 GLU A C 1
ATOM 959 O O . GLU A 1 131 ? -12.938 -16.594 -2.857 1 86.31 131 GLU A O 1
ATOM 964 N N . ALA A 1 132 ? -13.039 -14.367 -2.854 1 83.38 132 ALA A N 1
ATOM 965 C CA . ALA A 1 132 ? -14.234 -14.375 -3.693 1 83.38 132 ALA A CA 1
ATOM 966 C C . ALA A 1 132 ? -13.938 -14.984 -5.062 1 83.38 132 ALA A C 1
ATOM 968 O O . ALA A 1 132 ? -14.734 -15.766 -5.59 1 83.38 132 ALA A O 1
ATOM 969 N N . GLU A 1 133 ? -12.875 -14.594 -5.637 1 83.81 133 GLU A N 1
ATOM 970 C CA . GLU A 1 133 ? -12.484 -15.141 -6.93 1 83.81 133 GLU A CA 1
ATOM 971 C C . GLU A 1 133 ? -12.18 -16.625 -6.828 1 83.81 133 GLU A C 1
ATOM 973 O O . GLU A 1 133 ? -12.453 -17.391 -7.762 1 83.81 133 GLU A O 1
ATOM 978 N N . LYS A 1 134 ? -11.555 -16.984 -5.746 1 87.75 134 LYS A N 1
ATOM 979 C CA . LYS A 1 134 ? -11.273 -18.391 -5.504 1 87.75 134 LYS A CA 1
ATOM 980 C C . LYS A 1 134 ? -12.555 -19.219 -5.488 1 87.75 134 LYS A C 1
ATOM 982 O O . LYS A 1 134 ? -12.633 -20.266 -6.125 1 87.75 134 LYS A O 1
ATOM 987 N N . GLN A 1 135 ? -13.5 -18.719 -4.801 1 87.56 135 GLN A N 1
ATOM 988 C CA . GLN A 1 135 ? -14.773 -19.438 -4.715 1 87.56 135 GLN A CA 1
ATOM 989 C C . GLN A 1 135 ? -15.438 -19.547 -6.086 1 87.56 135 GLN A C 1
ATOM 991 O O . GLN A 1 135 ? -15.992 -20.594 -6.422 1 87.56 135 GLN A O 1
ATOM 996 N N . ARG A 1 136 ? -15.383 -18.531 -6.773 1 86.19 136 ARG A N 1
ATOM 997 C CA . ARG A 1 136 ? -15.93 -18.547 -8.125 1 86.19 136 ARG A CA 1
ATOM 998 C C . ARG A 1 136 ? -15.211 -19.578 -8.992 1 86.19 136 ARG A C 1
ATOM 1000 O O . ARG A 1 136 ? -15.844 -20.344 -9.719 1 86.19 136 ARG A O 1
ATOM 1007 N N . GLU A 1 137 ? -13.914 -19.547 -8.953 1 87.5 137 GLU A N 1
ATOM 1008 C CA . GLU A 1 137 ? -13.117 -20.469 -9.75 1 87.5 137 GLU A CA 1
ATOM 1009 C C . GLU A 1 137 ? -13.375 -21.922 -9.336 1 87.5 137 GLU A C 1
ATOM 1011 O O . GLU A 1 137 ? -13.422 -22.812 -10.18 1 87.5 137 GLU A O 1
ATOM 1016 N N . GLU A 1 138 ? -13.453 -22.156 -8.062 1 90.12 138 GLU A N 1
ATOM 1017 C CA . GLU A 1 138 ? -13.766 -23.5 -7.566 1 90.12 138 GLU A CA 1
ATOM 1018 C C . GLU A 1 138 ? -15.109 -23.984 -8.102 1 90.12 138 GLU A C 1
ATOM 1020 O O . GLU A 1 138 ? -15.25 -25.141 -8.477 1 90.12 138 GLU A O 1
ATOM 1025 N N . TRP A 1 139 ? -16.016 -23.078 -8.07 1 89 139 TRP A N 1
ATOM 1026 C CA . TRP A 1 139 ? -17.344 -23.391 -8.594 1 89 139 TRP A CA 1
ATOM 1027 C C . TRP A 1 139 ? -17.281 -23.719 -10.078 1 89 139 TRP A C 1
ATOM 1029 O O . TRP A 1 139 ? -17.938 -24.641 -10.547 1 89 139 TRP A O 1
ATOM 1039 N N . GLU A 1 140 ? -16.531 -23.047 -10.836 1 88.19 140 GLU A N 1
ATOM 1040 C CA . GLU A 1 140 ? -16.406 -23.281 -12.273 1 88.19 140 GLU A CA 1
ATOM 1041 C C . GLU A 1 140 ? -15.695 -24.594 -12.555 1 88.19 140 GLU A C 1
ATOM 1043 O O . GLU A 1 140 ? -16.047 -25.312 -13.5 1 88.19 140 GLU A O 1
ATOM 1048 N N . VAL A 1 141 ? -14.703 -24.875 -11.828 1 89.75 141 VAL A N 1
ATOM 1049 C CA . VAL A 1 141 ? -13.969 -26.125 -12.008 1 89.75 141 VAL A CA 1
ATOM 1050 C C . VAL A 1 141 ? -14.883 -27.312 -11.75 1 89.75 141 VAL A C 1
ATOM 1052 O O . VAL A 1 141 ? -14.773 -28.359 -12.406 1 89.75 141 VAL A O 1
ATOM 1055 N N . GLU A 1 142 ? -15.742 -27.188 -10.836 1 90.19 142 GLU A N 1
ATOM 1056 C CA . GLU A 1 142 ? -16.672 -28.25 -10.477 1 90.19 142 GLU A CA 1
ATOM 1057 C C . GLU A 1 142 ? -17.781 -28.391 -11.508 1 90.19 142 GLU A C 1
ATOM 1059 O O . GLU A 1 142 ? -18.203 -29.5 -11.852 1 90.19 142 GLU A O 1
ATOM 1064 N N . ASN A 1 143 ? -18.219 -27.25 -12.031 1 88.62 143 ASN A N 1
ATOM 1065 C CA . ASN A 1 143 ? -19.438 -27.266 -12.844 1 88.62 143 ASN A CA 1
ATOM 1066 C C . ASN A 1 143 ? -19.109 -27.172 -14.336 1 88.62 143 ASN A C 1
ATOM 1068 O O . ASN A 1 143 ? -19.938 -27.547 -15.172 1 88.62 143 ASN A O 1
ATOM 1072 N N . CYS A 1 144 ? -18 -26.672 -14.664 1 87.88 144 CYS A N 1
ATOM 1073 C CA . CYS A 1 144 ? -17.562 -26.578 -16.047 1 87.88 144 CYS A CA 1
ATOM 1074 C C . CYS A 1 144 ? -16.125 -27.078 -16.219 1 87.88 144 CYS A C 1
ATOM 1076 O O . CYS A 1 144 ? -15.266 -26.359 -16.734 1 87.88 144 CYS A O 1
ATOM 1078 N N . PRO A 1 145 ? -15.852 -28.312 -15.914 1 90.62 145 PRO A N 1
ATOM 1079 C CA . PRO A 1 145 ? -14.477 -28.812 -15.906 1 90.62 145 PRO A CA 1
ATOM 1080 C C . PRO A 1 145 ? -13.836 -28.812 -17.297 1 90.62 145 PRO A C 1
ATOM 1082 O O . PRO A 1 145 ? -12.656 -28.5 -17.438 1 90.62 145 PRO A O 1
ATOM 1085 N N . GLU A 1 146 ? -14.594 -29.156 -18.312 1 89.62 146 GLU A N 1
ATOM 1086 C CA . GLU A 1 146 ? -14.023 -29.25 -19.656 1 89.62 146 GLU A CA 1
ATOM 1087 C C . GLU A 1 146 ? -13.594 -27.891 -20.172 1 89.62 146 GLU A C 1
ATOM 1089 O O . GLU A 1 146 ? -12.555 -27.75 -20.828 1 89.62 146 GLU A O 1
ATOM 1094 N N . GLU A 1 147 ? -14.43 -26.906 -19.891 1 86.75 147 GLU A N 1
ATOM 1095 C CA . GLU A 1 147 ? -14.094 -25.547 -20.297 1 86.75 147 GLU A CA 1
ATOM 1096 C C . GLU A 1 147 ? -12.844 -25.047 -19.578 1 86.75 147 GLU A C 1
ATOM 1098 O O . GLU A 1 147 ? -12 -24.375 -20.172 1 86.75 147 GLU A O 1
ATOM 1103 N N . GLU A 1 148 ? -12.734 -25.391 -18.312 1 89.5 148 GLU A N 1
ATOM 1104 C CA . GLU A 1 148 ? -11.586 -24.953 -17.531 1 89.5 148 GLU A CA 1
ATOM 1105 C C . GLU A 1 148 ? -10.305 -25.641 -18 1 89.5 148 GLU A C 1
ATOM 1107 O O . GLU A 1 148 ? -9.242 -25.031 -18.047 1 89.5 148 GLU A O 1
ATOM 1112 N N . LYS A 1 149 ? -10.422 -26.922 -18.375 1 91.38 149 LYS A N 1
ATOM 1113 C CA . LYS A 1 149 ? -9.273 -27.641 -18.906 1 91.38 149 LYS A CA 1
ATOM 1114 C C . LYS A 1 149 ? -8.797 -27.016 -20.219 1 91.38 149 LYS A C 1
ATOM 1116 O O . LYS A 1 149 ? -7.602 -26.828 -20.422 1 91.38 149 LYS A O 1
ATOM 1121 N N . ARG A 1 150 ? -9.75 -26.75 -21.047 1 89.06 150 ARG A N 1
ATOM 1122 C CA . ARG A 1 150 ? -9.43 -26.156 -22.344 1 89.06 150 ARG A CA 1
ATOM 1123 C C . ARG A 1 150 ? -8.734 -24.812 -22.156 1 89.06 150 ARG A C 1
ATOM 1125 O O . ARG A 1 150 ? -7.812 -24.484 -22.906 1 89.06 150 ARG A O 1
ATOM 1132 N N . GLU A 1 151 ? -9.258 -24.078 -21.25 1 88.75 151 GLU A N 1
ATOM 1133 C CA . GLU A 1 151 ? -8.672 -22.766 -20.984 1 88.75 151 GLU A CA 1
ATOM 1134 C C . GLU A 1 151 ? -7.215 -22.875 -20.562 1 88.75 151 GLU A C 1
ATOM 1136 O O . GLU A 1 151 ? -6.371 -22.094 -21 1 88.75 151 GLU A O 1
ATOM 1141 N N . MET A 1 152 ? -6.934 -23.766 -19.719 1 91.81 152 MET A N 1
ATOM 1142 C CA . MET A 1 152 ? -5.566 -23.922 -19.25 1 91.81 152 MET A CA 1
ATOM 1143 C C . MET A 1 152 ? -4.648 -24.406 -20.359 1 91.81 152 MET A C 1
ATOM 1145 O O . MET A 1 152 ? -3.486 -24 -20.438 1 91.81 152 MET A O 1
ATOM 1149 N N . VAL A 1 153 ? -5.148 -25.281 -21.203 1 92.06 153 VAL A N 1
ATOM 1150 C CA . VAL A 1 153 ? -4.367 -25.734 -22.344 1 92.06 153 VAL A CA 1
ATOM 1151 C C . VAL A 1 153 ? -4.012 -24.547 -23.234 1 92.06 153 VAL A C 1
ATOM 1153 O O . VAL A 1 153 ? -2.875 -24.438 -23.703 1 92.06 153 VAL A O 1
ATOM 1156 N N . GLU A 1 154 ? -4.977 -23.734 -23.391 1 89 154 GLU A N 1
ATOM 1157 C CA . GLU A 1 154 ? -4.758 -22.547 -24.219 1 89 154 GLU A CA 1
ATOM 1158 C C . GLU A 1 154 ? -3.732 -21.609 -23.578 1 89 154 GLU A C 1
ATOM 1160 O O . GLU A 1 154 ? -2.887 -21.047 -24.281 1 89 154 GLU A O 1
ATOM 1165 N N . ILE A 1 155 ? -3.834 -21.438 -22.328 1 87.75 155 ILE A N 1
ATOM 1166 C CA . ILE A 1 155 ? -2.9 -20.562 -21.625 1 87.75 155 ILE A CA 1
ATOM 1167 C C . ILE A 1 155 ? -1.48 -21.109 -21.766 1 87.75 155 ILE A C 1
ATOM 1169 O O . ILE A 1 155 ? -0.554 -20.359 -22.094 1 87.75 155 ILE A O 1
ATOM 1173 N N . TYR A 1 156 ? -1.283 -22.406 -21.641 1 91.94 156 TYR A N 1
ATOM 1174 C CA . TYR A 1 156 ? 0.042 -23.016 -21.719 1 91.94 156 TYR A CA 1
ATOM 1175 C C . TYR A 1 156 ? 0.617 -22.859 -23.125 1 91.94 156 TYR A C 1
ATOM 1177 O O . TYR A 1 156 ? 1.804 -22.562 -23.297 1 91.94 156 TYR A O 1
ATOM 1185 N N . THR A 1 157 ? -0.223 -23.031 -24.078 1 92.06 157 THR A N 1
ATOM 1186 C CA . THR A 1 157 ? 0.241 -23.016 -25.453 1 92.06 157 THR A CA 1
ATOM 1187 C C . THR A 1 157 ? 0.508 -21.578 -25.922 1 92.06 157 THR A C 1
ATOM 1189 O O . THR A 1 157 ? 1.536 -21.312 -26.547 1 92.06 157 THR A O 1
ATOM 1192 N N . GLU A 1 158 ? -0.345 -20.719 -25.547 1 86.25 158 GLU A N 1
ATOM 1193 C CA . GLU A 1 158 ? -0.264 -19.344 -26.062 1 86.25 158 GLU A CA 1
ATOM 1194 C C . GLU A 1 158 ? 0.729 -18.516 -25.266 1 86.25 158 GLU A C 1
ATOM 1196 O O . GLU A 1 158 ? 1.491 -17.734 -25.828 1 86.25 158 GLU A O 1
ATOM 1201 N N . LYS A 1 159 ? 0.682 -18.672 -24.016 1 84.81 159 LYS A N 1
ATOM 1202 C CA . LYS A 1 159 ? 1.497 -17.812 -23.156 1 84.81 159 LYS A CA 1
ATOM 1203 C C . LYS A 1 159 ? 2.924 -18.344 -23.047 1 84.81 159 LYS A C 1
ATOM 1205 O O . LYS A 1 159 ? 3.879 -17.578 -22.984 1 84.81 159 LYS A O 1
ATOM 1210 N N . TYR A 1 160 ? 3.053 -19.625 -23.016 1 90 160 TYR A N 1
ATOM 1211 C CA . TYR A 1 160 ? 4.363 -20.172 -22.688 1 90 160 TYR A CA 1
ATOM 1212 C C . TYR A 1 160 ? 4.922 -21 -23.828 1 90 160 TYR A C 1
ATOM 1214 O O . TYR A 1 160 ? 6.043 -21.516 -23.75 1 90 160 TYR A O 1
ATOM 1222 N N . GLY A 1 161 ? 4.113 -21.328 -24.844 1 91.81 161 GLY A N 1
ATOM 1223 C CA . GLY A 1 161 ? 4.598 -22.016 -26.016 1 91.81 161 GLY A CA 1
ATOM 1224 C C . GLY A 1 161 ? 4.652 -23.531 -25.844 1 91.81 161 GLY A C 1
ATOM 1225 O O . GLY A 1 161 ? 5.457 -24.203 -26.484 1 91.81 161 GLY A O 1
ATOM 1226 N N . PHE A 1 162 ? 3.859 -24.047 -25.031 1 94.25 162 PHE A N 1
ATOM 1227 C CA . PHE A 1 162 ? 3.779 -25.5 -24.859 1 94.25 162 PHE A CA 1
ATOM 1228 C C . PHE A 1 162 ? 3.266 -26.156 -26.125 1 94.25 162 PHE A C 1
ATOM 1230 O O . PHE A 1 162 ? 2.441 -25.594 -26.844 1 94.25 162 PHE A O 1
ATOM 1237 N N . SER A 1 163 ? 3.799 -27.359 -26.406 1 95.5 163 SER A N 1
ATOM 1238 C CA . SER A 1 163 ? 3.105 -28.203 -27.391 1 95.5 163 SER A CA 1
ATOM 1239 C C . SER A 1 163 ? 1.725 -28.609 -26.875 1 95.5 163 SER A C 1
ATOM 1241 O O . SER A 1 163 ? 1.504 -28.719 -25.672 1 95.5 163 SER A O 1
ATOM 1243 N N . ARG A 1 164 ? 0.82 -28.797 -27.766 1 94.44 164 ARG A N 1
ATOM 1244 C CA . ARG A 1 164 ? -0.53 -29.172 -27.375 1 94.44 164 ARG A CA 1
ATOM 1245 C C . ARG A 1 164 ? -0.513 -30.469 -26.562 1 94.44 164 ARG A C 1
ATOM 1247 O O . ARG A 1 164 ? -1.28 -30.609 -25.609 1 94.44 164 ARG A O 1
ATOM 1254 N N . ALA A 1 165 ? 0.325 -31.359 -26.938 1 95.88 165 ALA A N 1
ATOM 1255 C CA . ALA A 1 165 ? 0.44 -32.625 -26.219 1 95.88 165 ALA A CA 1
ATOM 1256 C C . ALA A 1 165 ? 0.93 -32.406 -24.797 1 95.88 165 ALA A C 1
ATOM 1258 O O . ALA A 1 165 ? 0.39 -33 -23.844 1 95.88 165 ALA A O 1
ATOM 1259 N N . ASP A 1 166 ? 1.914 -31.609 -24.641 1 95.81 166 ASP A N 1
ATOM 1260 C CA . ASP A 1 166 ? 2.447 -31.312 -23.312 1 95.81 166 ASP A CA 1
ATOM 1261 C C . ASP A 1 166 ? 1.419 -30.578 -22.453 1 95.81 166 ASP A C 1
ATOM 1263 O O . ASP A 1 166 ? 1.277 -30.859 -21.266 1 95.81 166 ASP A O 1
ATOM 1267 N N . ALA A 1 167 ? 0.744 -29.656 -23.125 1 96 167 ALA A N 1
ATOM 1268 C CA . ALA A 1 167 ? -0.27 -28.875 -22.422 1 96 167 ALA A CA 1
ATOM 1269 C C . ALA A 1 167 ? -1.395 -29.781 -21.906 1 96 167 ALA A C 1
ATOM 1271 O O . ALA A 1 167 ? -1.841 -29.641 -20.766 1 96 167 ALA A O 1
ATOM 1272 N N . GLN A 1 168 ? -1.81 -30.688 -22.75 1 95.31 168 GLN A N 1
ATOM 1273 C CA . GLN A 1 168 ? -2.879 -31.594 -22.375 1 95.31 168 GLN A CA 1
ATOM 1274 C C . GLN A 1 168 ? -2.434 -32.531 -21.234 1 95.31 168 GLN A C 1
ATOM 1276 O O . GLN A 1 168 ? -3.197 -32.781 -20.297 1 95.31 168 GLN A O 1
ATOM 1281 N N . SER A 1 169 ? -1.252 -32.969 -21.344 1 95.38 169 SER A N 1
ATOM 1282 C CA . SER A 1 169 ? -0.717 -33.844 -20.297 1 95.38 169 SER A CA 1
ATOM 1283 C C . SER A 1 169 ? -0.657 -33.094 -18.953 1 95.38 169 SER A C 1
ATOM 1285 O O . SER A 1 169 ? -0.993 -33.688 -17.922 1 95.38 169 SER A O 1
ATOM 1287 N N . MET A 1 170 ? -0.224 -31.906 -19.031 1 94.81 170 MET A N 1
ATOM 1288 C CA . MET A 1 170 ? -0.131 -31.078 -17.828 1 94.81 170 MET A CA 1
ATOM 1289 C C . MET A 1 170 ? -1.503 -30.906 -17.188 1 94.81 170 MET A C 1
ATOM 1291 O O . MET A 1 170 ? -1.65 -31.047 -15.977 1 94.81 170 MET A O 1
ATOM 1295 N N . VAL A 1 171 ? -2.438 -30.547 -18.016 1 95.38 171 VAL A N 1
ATOM 1296 C CA . VAL A 1 171 ? -3.787 -30.297 -17.516 1 95.38 171 VAL A CA 1
ATOM 1297 C C . VAL A 1 171 ? -4.379 -31.562 -16.938 1 95.38 171 VAL A C 1
ATOM 1299 O O . VAL A 1 171 ? -5.055 -31.531 -15.898 1 95.38 171 VAL A O 1
ATOM 1302 N N . ASP A 1 172 ? -4.117 -32.688 -17.578 1 94.94 172 ASP A N 1
ATOM 1303 C CA . ASP A 1 172 ? -4.652 -33.969 -17.109 1 94.94 172 ASP A CA 1
ATOM 1304 C C . ASP A 1 172 ? -4.066 -34.344 -15.742 1 94.94 172 ASP A C 1
ATOM 1306 O O . ASP A 1 172 ? -4.781 -34.844 -14.867 1 94.94 172 ASP A O 1
ATOM 1310 N N . ILE A 1 173 ? -2.834 -34.094 -15.594 1 94.56 173 ILE A N 1
ATOM 1311 C CA . ILE A 1 173 ? -2.182 -34.438 -14.32 1 94.56 173 ILE A CA 1
ATOM 1312 C C . ILE A 1 173 ? -2.705 -33.5 -13.227 1 94.56 173 ILE A C 1
ATOM 1314 O O . ILE A 1 173 ? -3.102 -33.969 -12.156 1 94.56 173 ILE A O 1
ATOM 1318 N N . THR A 1 174 ? -2.744 -32.219 -13.523 1 94.31 174 THR A N 1
ATOM 1319 C CA . THR A 1 174 ? -3.062 -31.219 -12.5 1 94.31 174 THR A CA 1
ATOM 1320 C C . THR A 1 174 ? -4.535 -31.297 -12.109 1 94.31 174 THR A C 1
ATOM 1322 O O . THR A 1 174 ? -4.898 -31.016 -10.961 1 94.31 174 THR A O 1
ATOM 1325 N N . PHE A 1 175 ? -5.367 -31.688 -13.055 1 94.5 175 PHE A N 1
ATOM 1326 C CA . PHE A 1 175 ? -6.801 -31.734 -12.789 1 94.5 175 PHE A CA 1
ATOM 1327 C C . PHE A 1 175 ? -7.117 -32.812 -11.75 1 94.5 175 PHE A C 1
ATOM 1329 O O . PHE A 1 175 ? -8.172 -32.781 -11.117 1 94.5 175 PHE A O 1
ATOM 1336 N N . LYS A 1 176 ? -6.188 -33.812 -11.648 1 93.44 176 LYS A N 1
ATOM 1337 C CA . LYS A 1 176 ? -6.355 -34.812 -10.609 1 93.44 176 LYS A CA 1
ATOM 1338 C C . LYS A 1 176 ? -6.285 -34.219 -9.219 1 93.44 176 LYS A C 1
ATOM 1340 O O . LYS A 1 176 ? -6.824 -34.75 -8.258 1 93.44 176 LYS A O 1
ATOM 1345 N N . TYR A 1 177 ? -5.605 -33.125 -9.133 1 94.5 177 TYR A N 1
ATOM 1346 C CA . TYR A 1 177 ? -5.406 -32.406 -7.879 1 94.5 177 TYR A CA 1
ATOM 1347 C C . TYR A 1 177 ? -6.109 -31.047 -7.902 1 94.5 177 TYR A C 1
ATOM 1349 O O . TYR A 1 177 ? -5.48 -30.016 -8.172 1 94.5 177 TYR A O 1
ATOM 1357 N N . LYS A 1 178 ? -7.266 -31.016 -7.473 1 91.62 178 LYS A N 1
ATOM 1358 C CA . LYS A 1 178 ? -8.172 -29.891 -7.672 1 91.62 178 LYS A CA 1
ATOM 1359 C C . LYS A 1 178 ? -7.668 -28.641 -6.949 1 91.62 178 LYS A C 1
ATOM 1361 O O . LYS A 1 178 ? -7.793 -27.531 -7.461 1 91.62 178 LYS A O 1
ATOM 1366 N N . LYS A 1 179 ? -7.121 -28.812 -5.773 1 90.12 179 LYS A N 1
ATOM 1367 C CA . LYS A 1 179 ? -6.605 -27.672 -5.02 1 90.12 179 LYS A CA 1
ATOM 1368 C C . LYS A 1 179 ? -5.488 -26.969 -5.785 1 90.12 179 LYS A C 1
ATOM 1370 O O . LYS A 1 179 ? -5.477 -25.734 -5.883 1 90.12 179 LYS A O 1
ATOM 1375 N N . PHE A 1 180 ? -4.637 -27.75 -6.309 1 91.62 180 PHE A N 1
ATOM 1376 C CA . PHE A 1 180 ? -3.549 -27.188 -7.098 1 91.62 180 PHE A CA 1
ATOM 1377 C C . PHE A 1 180 ? -4.082 -26.547 -8.375 1 91.62 180 PHE A C 1
ATOM 1379 O O . PHE A 1 180 ? -3.641 -25.469 -8.758 1 91.62 180 PHE A O 1
ATOM 1386 N N . PHE A 1 181 ? -4.973 -27.25 -9.008 1 93.25 181 PHE A N 1
ATOM 1387 C CA . PHE A 1 181 ? -5.5 -26.781 -10.281 1 93.25 181 PHE A CA 1
ATOM 1388 C C . PHE A 1 181 ? -6.129 -25.391 -10.133 1 93.25 181 PHE A C 1
ATOM 1390 O O . PHE A 1 181 ? -5.895 -24.5 -10.953 1 93.25 181 PHE A O 1
ATOM 1397 N N . VAL A 1 182 ? -6.848 -25.172 -9.07 1 91.69 182 VAL A N 1
ATOM 1398 C CA . VAL A 1 182 ? -7.52 -23.906 -8.828 1 91.69 182 VAL A CA 1
ATOM 1399 C C . VAL A 1 182 ? -6.488 -22.812 -8.523 1 91.69 182 VAL A C 1
ATOM 1401 O O . VAL A 1 182 ? -6.551 -21.719 -9.078 1 91.69 182 VAL A O 1
ATOM 1404 N N . GLN A 1 183 ? -5.531 -23.125 -7.699 1 89.12 183 GLN A N 1
ATOM 1405 C CA . GLN A 1 183 ? -4.5 -22.156 -7.352 1 89.12 183 GLN A CA 1
ATOM 1406 C C . GLN A 1 183 ? -3.68 -21.766 -8.578 1 89.12 183 GLN A C 1
ATOM 1408 O O . GLN A 1 183 ? -3.371 -20.578 -8.773 1 89.12 183 GLN A O 1
ATOM 1413 N N . HIS A 1 184 ? -3.398 -22.797 -9.273 1 90.12 184 HIS A N 1
ATOM 1414 C CA . HIS A 1 184 ? -2.607 -22.594 -10.484 1 90.12 184 HIS A CA 1
ATOM 1415 C C . HIS A 1 184 ? -3.371 -21.75 -11.5 1 90.12 184 HIS A C 1
ATOM 1417 O O . HIS A 1 184 ? -2.799 -20.859 -12.125 1 90.12 184 HIS A O 1
ATOM 1423 N N . MET A 1 185 ? -4.598 -22.016 -11.633 1 88.88 185 MET A N 1
ATOM 1424 C CA . MET A 1 185 ? -5.445 -21.266 -12.562 1 88.88 185 MET A CA 1
ATOM 1425 C C . MET A 1 185 ? -5.586 -19.828 -12.125 1 88.88 185 MET A C 1
ATOM 1427 O O . MET A 1 185 ? -5.574 -18.906 -12.953 1 88.88 185 MET A O 1
ATOM 1431 N N . MET A 1 186 ? -5.73 -19.641 -10.836 1 87.75 186 MET A N 1
ATOM 1432 C CA . MET A 1 186 ? -5.855 -18.281 -10.297 1 87.75 186 MET A CA 1
ATOM 1433 C C . MET A 1 186 ? -4.613 -17.453 -10.617 1 87.75 186 MET A C 1
ATOM 1435 O O . MET A 1 186 ? -4.715 -16.281 -10.969 1 87.75 186 MET A O 1
ATOM 1439 N N . VAL A 1 187 ? -3.504 -18.078 -10.492 1 85.75 187 VAL A N 1
ATOM 1440 C CA . VAL A 1 187 ? -2.246 -17.375 -10.75 1 85.75 187 VAL A CA 1
ATOM 1441 C C . VAL A 1 187 ? -2.121 -17.078 -12.242 1 85.75 187 VAL A C 1
ATOM 1443 O O . VAL A 1 187 ? -1.862 -15.945 -12.641 1 85.75 187 VAL A O 1
ATOM 1446 N N . GLU A 1 188 ? -2.369 -18.062 -13.078 1 85.06 188 GLU A N 1
ATOM 1447 C CA . GLU A 1 188 ? -2.105 -17.969 -14.508 1 85.06 188 GLU A CA 1
ATOM 1448 C C . GLU A 1 188 ? -3.16 -17.109 -15.203 1 85.06 188 GLU A C 1
ATOM 1450 O O . GLU A 1 188 ? -2.852 -16.375 -16.156 1 85.06 188 GLU A O 1
ATOM 1455 N N . GLU A 1 189 ? -4.391 -17.25 -14.766 1 81.56 189 GLU A N 1
ATOM 1456 C CA . GLU A 1 189 ? -5.48 -16.562 -15.461 1 81.56 189 GLU A CA 1
ATOM 1457 C C . GLU A 1 189 ? -5.758 -15.203 -14.844 1 81.56 189 GLU A C 1
ATOM 1459 O O . GLU A 1 189 ? -6.039 -14.234 -15.555 1 81.56 189 GLU A O 1
ATOM 1464 N N . LEU A 1 190 ? -5.703 -15.164 -13.5 1 78.5 190 LEU A N 1
ATOM 1465 C CA . LEU A 1 190 ? -6.168 -13.953 -12.828 1 78.5 190 LEU A CA 1
ATOM 1466 C C . LEU A 1 190 ? -5 -13.18 -12.227 1 78.5 190 LEU A C 1
ATOM 1468 O O . LEU A 1 190 ? -5.148 -12.016 -11.844 1 78.5 190 LEU A O 1
ATOM 1472 N N . GLY A 1 191 ? -3.85 -13.836 -12.102 1 81 191 GLY A N 1
ATOM 1473 C CA . GLY A 1 191 ? -2.719 -13.188 -11.461 1 81 191 GLY A CA 1
ATOM 1474 C C . GLY A 1 191 ? -2.918 -12.984 -9.969 1 81 191 GLY A C 1
ATOM 1475 O O . GLY A 1 191 ? -2.475 -11.977 -9.414 1 81 191 GLY A O 1
ATOM 1476 N N . LEU A 1 192 ? -3.689 -13.859 -9.438 1 82 192 LEU A N 1
ATOM 1477 C CA . LEU A 1 192 ? -3.982 -13.789 -8.008 1 82 192 LEU A CA 1
ATOM 1478 C C . LEU A 1 192 ? -3.387 -14.977 -7.27 1 82 192 LEU A C 1
ATOM 1480 O O . LEU A 1 192 ? -3.383 -16.094 -7.793 1 82 192 LEU A O 1
ATOM 1484 N N . MET A 1 193 ? -2.883 -14.633 -6.141 1 80.19 193 MET A N 1
ATOM 1485 C CA . MET A 1 193 ? -2.305 -15.703 -5.332 1 80.19 193 MET A CA 1
ATOM 1486 C C . MET A 1 193 ? -3.059 -15.859 -4.016 1 80.19 193 MET A C 1
ATOM 1488 O O . MET A 1 193 ? -3.475 -14.867 -3.414 1 80.19 193 MET A O 1
ATOM 1492 N N . TYR A 1 194 ? -3.258 -17.125 -3.746 1 76.12 194 TYR A N 1
ATOM 1493 C CA . TYR A 1 194 ? -3.857 -17.422 -2.449 1 76.12 194 TYR A CA 1
ATOM 1494 C C . TYR A 1 194 ? -3.117 -18.547 -1.749 1 76.12 194 TYR A C 1
ATOM 1496 O O . TYR A 1 194 ? -2.451 -19.359 -2.398 1 76.12 194 TYR A O 1
ATOM 1504 N N . GLY A 1 195 ? -3.105 -18.5 -0.43 1 67.5 195 GLY A N 1
ATOM 1505 C CA . GLY A 1 195 ? -2.568 -19.625 0.316 1 67.5 195 GLY A CA 1
ATOM 1506 C C . GLY A 1 195 ? -1.116 -19.438 0.712 1 67.5 195 GLY A C 1
ATOM 1507 O O . GLY A 1 195 ? -0.483 -20.375 1.214 1 67.5 195 GLY A O 1
ATOM 1508 N N . PHE A 1 196 ? -0.593 -18.359 0.382 1 66.88 196 PHE A N 1
ATOM 1509 C CA . PHE A 1 196 ? 0.794 -18.125 0.762 1 66.88 196 PHE A CA 1
ATOM 1510 C C . PHE A 1 196 ? 0.87 -17.391 2.1 1 66.88 196 PHE A C 1
ATOM 1512 O O . PHE A 1 196 ? -0.119 -16.812 2.557 1 66.88 196 PHE A O 1
ATOM 1519 N N . ASP A 1 197 ? 1.894 -17.656 2.801 1 63.09 197 ASP A N 1
ATOM 1520 C CA . ASP A 1 197 ? 2.092 -17.062 4.121 1 63.09 197 ASP A CA 1
ATOM 1521 C C . ASP A 1 197 ? 2.258 -15.547 4.027 1 63.09 197 ASP A C 1
ATOM 1523 O O . ASP A 1 197 ? 3.381 -15.039 4.051 1 63.09 197 ASP A O 1
ATOM 1527 N N . GLU A 1 198 ? 1.173 -14.977 3.783 1 70.31 198 GLU A N 1
ATOM 1528 C CA . GLU A 1 198 ? 1.169 -13.523 3.777 1 70.31 198 GLU A CA 1
ATOM 1529 C C . GLU A 1 198 ? 0.792 -12.969 5.148 1 70.31 198 GLU A C 1
ATOM 1531 O O . GLU A 1 198 ? 0.029 -13.586 5.887 1 70.31 198 GLU A O 1
ATOM 1536 N N . PRO A 1 199 ? 1.475 -11.914 5.469 1 78.75 199 PRO A N 1
ATOM 1537 C CA . PRO A 1 199 ? 1.045 -11.305 6.727 1 78.75 199 PRO A CA 1
ATOM 1538 C C . PRO A 1 199 ? -0.442 -10.953 6.734 1 78.75 199 PRO A C 1
ATOM 1540 O O . PRO A 1 199 ? -0.994 -10.555 5.707 1 78.75 199 PRO A O 1
ATOM 1543 N N . THR A 1 200 ? -0.998 -11.164 7.863 1 86.31 200 THR A N 1
ATOM 1544 C CA . THR A 1 200 ? -2.412 -10.836 8.008 1 86.31 200 THR A CA 1
ATOM 1545 C C . THR A 1 200 ? -2.633 -9.336 7.887 1 86.31 200 THR A C 1
ATOM 1547 O O . THR A 1 200 ? -1.726 -8.547 8.164 1 86.31 200 THR A O 1
ATOM 1550 N N . PRO A 1 201 ? -3.818 -8.992 7.48 1 89 201 PRO A N 1
ATOM 1551 C CA . PRO A 1 201 ? -4.121 -7.566 7.328 1 89 201 PRO A CA 1
ATOM 1552 C C . PRO A 1 201 ? -3.863 -6.77 8.609 1 89 201 PRO A C 1
ATOM 1554 O O . PRO A 1 201 ? -3.334 -5.66 8.547 1 89 201 PRO A O 1
ATOM 1557 N N . ILE A 1 202 ? -4.141 -7.301 9.789 1 91.56 202 ILE A N 1
ATOM 1558 C CA . ILE A 1 202 ? -3.963 -6.598 11.055 1 91.56 202 ILE A CA 1
ATOM 1559 C C . ILE A 1 202 ? -2.475 -6.387 11.32 1 91.56 202 ILE A C 1
ATOM 1561 O O . ILE A 1 202 ? -2.068 -5.332 11.812 1 91.56 202 ILE A O 1
ATOM 1565 N N . LYS A 1 203 ? -1.664 -7.387 11 1 91.56 203 LYS A N 1
ATOM 1566 C CA . LYS A 1 203 ? -0.223 -7.266 11.195 1 91.56 203 LYS A CA 1
ATOM 1567 C C . LYS A 1 203 ? 0.374 -6.215 10.266 1 91.56 203 LYS A C 1
ATOM 1569 O O . LYS A 1 203 ? 1.246 -5.445 10.672 1 91.56 203 LYS A O 1
ATOM 1574 N N . ARG A 1 204 ? -0.083 -6.211 9.062 1 89.81 204 ARG A N 1
ATOM 1575 C CA . ARG A 1 204 ? 0.385 -5.211 8.109 1 89.81 204 ARG A CA 1
ATOM 1576 C C . ARG A 1 204 ? 0.021 -3.803 8.57 1 89.81 204 ARG A C 1
ATOM 1578 O O . ARG A 1 204 ? 0.83 -2.879 8.453 1 89.81 204 ARG A O 1
ATOM 1585 N N . GLY A 1 205 ? -1.229 -3.686 9.062 1 93.12 205 GLY A N 1
ATOM 1586 C CA . GLY A 1 205 ? -1.671 -2.402 9.586 1 93.12 205 GLY A CA 1
ATOM 1587 C C . GLY A 1 205 ? -0.857 -1.931 10.781 1 93.12 205 GLY A C 1
ATOM 1588 O O . GLY A 1 205 ? -0.501 -0.753 10.867 1 93.12 205 GLY A O 1
ATOM 1589 N N . LEU A 1 206 ? -0.541 -2.822 11.672 1 94.25 206 LEU A N 1
ATOM 1590 C CA . LEU A 1 206 ? 0.217 -2.484 12.875 1 94.25 206 LEU A CA 1
ATOM 1591 C C . LEU A 1 206 ? 1.646 -2.086 12.523 1 94.25 206 LEU A C 1
ATOM 1593 O O . LEU A 1 206 ? 2.217 -1.188 13.141 1 94.25 206 LEU A O 1
ATOM 1597 N N . VAL A 1 207 ? 2.182 -2.781 11.555 1 92.62 207 VAL A N 1
ATOM 1598 C CA . VAL A 1 207 ? 3.531 -2.453 11.109 1 92.62 207 VAL A CA 1
ATOM 1599 C C . VAL A 1 207 ? 3.553 -1.049 10.508 1 92.62 207 VAL A C 1
ATOM 1601 O O . VAL A 1 207 ? 4.457 -0.26 10.789 1 92.62 207 VAL A O 1
ATOM 1604 N N . MET A 1 208 ? 2.572 -0.766 9.727 1 92.88 208 MET A N 1
ATOM 1605 C CA . MET A 1 208 ? 2.494 0.559 9.109 1 92.88 208 MET A CA 1
ATOM 1606 C C . MET A 1 208 ? 2.275 1.634 10.172 1 92.88 208 MET A C 1
ATOM 1608 O O . MET A 1 208 ? 2.863 2.715 10.102 1 92.88 208 MET A O 1
ATOM 1612 N N . PHE A 1 209 ? 1.425 1.333 11.141 1 94.69 209 PHE A N 1
ATOM 1613 C CA . PHE A 1 209 ? 1.167 2.248 12.242 1 94.69 209 PHE A CA 1
ATOM 1614 C C . PHE A 1 209 ? 2.453 2.557 13 1 94.69 209 PHE A C 1
ATOM 1616 O O . PHE A 1 209 ? 2.766 3.721 13.258 1 94.69 209 PHE A O 1
ATOM 1623 N N . THR A 1 210 ? 3.168 1.53 13.297 1 95.81 210 THR A N 1
ATOM 1624 C CA . THR A 1 210 ? 4.387 1.676 14.086 1 95.81 210 THR A CA 1
ATOM 1625 C C . THR A 1 210 ? 5.465 2.4 13.289 1 95.81 210 THR A C 1
ATOM 1627 O O . THR A 1 210 ? 6.184 3.242 13.828 1 95.81 210 THR A O 1
ATOM 1630 N N . ALA A 1 211 ? 5.578 2.061 12.031 1 94.62 211 ALA A N 1
ATOM 1631 C CA . ALA A 1 211 ? 6.555 2.729 11.18 1 94.62 211 ALA A CA 1
ATOM 1632 C C . ALA A 1 211 ? 6.25 4.219 11.055 1 94.62 211 ALA A C 1
ATOM 1634 O O . ALA A 1 211 ? 7.152 5.055 11.172 1 94.62 211 ALA A O 1
ATOM 1635 N N . PHE A 1 212 ? 4.996 4.535 10.844 1 94.75 212 PHE A N 1
ATOM 1636 C CA . PHE A 1 212 ? 4.586 5.93 10.734 1 94.75 212 PHE A CA 1
ATOM 1637 C C . PHE A 1 212 ? 4.879 6.688 12.023 1 94.75 212 PHE A C 1
ATOM 1639 O O . PHE A 1 212 ? 5.406 7.805 11.984 1 94.75 212 PHE A O 1
ATOM 1646 N N . CYS A 1 213 ? 4.539 6.09 13.117 1 95.19 213 CYS A N 1
ATOM 1647 C CA . CYS A 1 213 ? 4.73 6.723 14.422 1 95.19 213 CYS A CA 1
ATOM 1648 C C . CYS A 1 213 ? 6.211 6.945 14.711 1 95.19 213 CYS A C 1
ATOM 1650 O O . CYS A 1 213 ? 6.609 8.031 15.133 1 95.19 213 CYS A O 1
ATOM 1652 N N . PHE A 1 214 ? 6.941 5.973 14.492 1 94.88 214 PHE A N 1
ATOM 1653 C CA . PHE A 1 214 ? 8.367 6.031 14.805 1 94.88 214 PHE A CA 1
ATOM 1654 C C . PHE A 1 214 ? 9.078 7.043 13.914 1 94.88 214 PHE A C 1
ATOM 1656 O O . PHE A 1 214 ? 9.789 7.918 14.414 1 94.88 214 PHE A O 1
ATOM 1663 N N . PHE A 1 215 ? 8.875 6.969 12.672 1 94.81 215 PHE A N 1
ATOM 1664 C CA . PHE A 1 215 ? 9.594 7.828 11.734 1 94.81 215 PHE A CA 1
ATOM 1665 C C . PHE A 1 215 ? 8.984 9.227 11.703 1 94.81 215 PHE A C 1
ATOM 1667 O O . PHE A 1 215 ? 9.688 10.211 11.477 1 94.81 215 PHE A O 1
ATOM 1674 N N . GLY A 1 216 ? 7.691 9.305 11.883 1 95.19 216 GLY A N 1
ATOM 1675 C CA . GLY A 1 216 ? 7.027 10.602 11.922 1 95.19 216 GLY A CA 1
ATOM 1676 C C . GLY A 1 216 ? 7.43 11.438 13.125 1 95.19 216 GLY A C 1
ATOM 1677 O O . GLY A 1 216 ? 7.371 12.664 13.078 1 95.19 216 GLY A O 1
ATOM 1678 N N . LEU A 1 217 ? 7.855 10.797 14.148 1 95.31 217 LEU A N 1
ATOM 1679 C CA . LEU A 1 217 ? 8.25 11.477 15.375 1 95.31 217 LEU A CA 1
ATOM 1680 C C . LEU A 1 217 ? 9.594 12.18 15.195 1 95.31 217 LEU A C 1
ATOM 1682 O O . LEU A 1 217 ? 9.898 13.133 15.914 1 95.31 217 LEU A O 1
ATOM 1686 N N . LEU A 1 218 ? 10.32 11.812 14.281 1 94.88 218 LEU A N 1
ATOM 1687 C CA . LEU A 1 218 ? 11.695 12.281 14.148 1 94.88 218 LEU A CA 1
ATOM 1688 C C . LEU A 1 218 ? 11.734 13.742 13.742 1 94.88 218 LEU A C 1
ATOM 1690 O O . LEU A 1 218 ? 12.414 14.555 14.375 1 94.88 218 LEU A O 1
ATOM 1694 N N . PRO A 1 219 ? 11.031 14.156 12.68 1 94.12 219 PRO A N 1
ATOM 1695 C CA . PRO A 1 219 ? 11.008 15.586 12.367 1 94.12 219 PRO A CA 1
ATOM 1696 C C . PRO A 1 219 ? 10.516 16.438 13.539 1 94.12 219 PRO A C 1
ATOM 1698 O O . PRO A 1 219 ? 11.047 17.516 13.789 1 94.12 219 PRO A O 1
ATOM 1701 N N . LEU A 1 220 ? 9.5 15.961 14.211 1 92.81 220 LEU A N 1
ATOM 1702 C CA . LEU A 1 220 ? 8.953 16.672 15.359 1 92.81 220 LEU A CA 1
ATOM 1703 C C . LEU A 1 220 ? 9.961 16.734 16.5 1 92.81 220 LEU A C 1
ATOM 1705 O O . LEU A 1 220 ? 10.047 17.734 17.203 1 92.81 220 LEU A O 1
ATOM 1709 N N . ALA A 1 221 ? 10.688 15.664 16.656 1 91.94 221 ALA A N 1
ATOM 1710 C CA . ALA A 1 221 ? 11.734 15.625 17.672 1 91.94 221 ALA A CA 1
ATOM 1711 C C . ALA A 1 221 ? 12.812 16.656 17.391 1 91.94 221 ALA A C 1
ATOM 1713 O O . ALA A 1 221 ? 13.367 17.266 18.312 1 91.94 221 ALA A O 1
ATOM 1714 N N . GLY A 1 222 ? 13.172 16.797 16.125 1 90 222 GLY A N 1
ATOM 1715 C CA . GLY A 1 222 ? 14.102 17.859 15.773 1 90 222 GLY A CA 1
ATOM 1716 C C . GLY A 1 222 ? 13.609 19.234 16.141 1 90 222 GLY A C 1
ATOM 1717 O O . GLY A 1 222 ? 14.367 20.062 16.672 1 90 222 GLY A O 1
ATOM 1718 N N . PHE A 1 223 ? 12.328 19.453 15.938 1 89.31 223 PHE A N 1
ATOM 1719 C CA . PHE A 1 223 ? 11.711 20.734 16.266 1 89.31 223 PHE A CA 1
ATOM 1720 C C . PHE A 1 223 ? 11.641 20.938 17.766 1 89.31 223 PHE A C 1
ATOM 1722 O O . PHE A 1 223 ? 12.031 21.984 18.281 1 89.31 223 PHE A O 1
ATOM 1729 N N . ILE A 1 224 ? 11.242 19.906 18.469 1 85.06 224 ILE A N 1
ATOM 1730 C CA . ILE A 1 224 ? 11.055 19.953 19.906 1 85.06 224 ILE A CA 1
ATOM 1731 C C . ILE A 1 224 ? 12.414 20.078 20.594 1 85.06 224 ILE A C 1
ATOM 1733 O O . ILE A 1 224 ? 12.539 20.766 21.625 1 85.06 224 ILE A O 1
ATOM 1737 N N . GLY A 1 225 ? 13.336 19.344 20.078 1 83.25 225 GLY A N 1
ATOM 1738 C CA . GLY A 1 225 ? 14.664 19.406 20.672 1 83.25 225 GLY A CA 1
ATOM 1739 C C . GLY A 1 225 ? 15.219 20.812 20.734 1 83.25 225 GLY A C 1
ATOM 1740 O O . GLY A 1 225 ? 15.789 21.203 21.75 1 83.25 225 GLY A O 1
ATOM 1741 N N . TRP A 1 226 ? 15.031 21.516 19.766 1 77.44 226 TRP A N 1
ATOM 1742 C CA . TRP A 1 226 ? 15.508 22.891 19.75 1 77.44 226 TRP A CA 1
ATOM 1743 C C . TRP A 1 226 ? 14.703 23.766 20.703 1 77.44 226 TRP A C 1
ATOM 1745 O O . TRP A 1 226 ? 15.266 24.562 21.453 1 77.44 226 TRP A O 1
ATOM 1755 N N . VAL A 1 227 ? 13.422 23.609 20.734 1 75.5 227 VAL A N 1
ATOM 1756 C CA . VAL A 1 227 ? 12.539 24.391 21.578 1 75.5 227 VAL A CA 1
ATOM 1757 C C . VAL A 1 227 ? 12.82 24.078 23.047 1 75.5 227 VAL A C 1
ATOM 1759 O O . VAL A 1 227 ? 12.789 24.969 23.906 1 75.5 227 VAL A O 1
ATOM 1762 N N . ALA A 1 228 ? 13.031 22.828 23.203 1 75.06 228 ALA A N 1
ATOM 1763 C CA . ALA A 1 228 ? 13.328 22.406 24.562 1 75.06 228 ALA A CA 1
ATOM 1764 C C . ALA A 1 228 ? 14.672 22.938 25.031 1 75.06 228 ALA A C 1
ATOM 1766 O O . ALA A 1 228 ? 14.844 23.281 26.203 1 75.06 228 ALA A O 1
ATOM 1767 N N . ALA A 1 229 ? 15.625 23.016 24.188 1 73.56 229 ALA A N 1
ATOM 1768 C CA . ALA A 1 229 ? 16.969 23.453 24.516 1 73.56 229 ALA A CA 1
ATOM 1769 C C . ALA A 1 229 ? 17.031 24.969 24.688 1 73.56 229 ALA A C 1
ATOM 1771 O O . ALA A 1 229 ? 17.75 25.469 25.562 1 73.56 229 ALA A O 1
ATOM 1772 N N . PHE A 1 230 ? 16.234 25.719 23.891 1 72.06 230 PHE A N 1
ATOM 1773 C CA . PHE A 1 230 ? 16.406 27.172 23.875 1 72.06 230 PHE A CA 1
ATOM 1774 C C . PHE A 1 230 ? 15.117 27.875 24.297 1 72.06 230 PHE A C 1
ATOM 1776 O O . PHE A 1 230 ? 15.086 29.094 24.422 1 72.06 230 PHE A O 1
ATOM 1783 N N . GLY A 1 231 ? 14.109 27.141 24.625 1 66.31 231 GLY A N 1
ATOM 1784 C CA . GLY A 1 231 ? 12.867 27.688 25.156 1 66.31 231 GLY A CA 1
ATOM 1785 C C . GLY A 1 231 ? 11.828 27.969 24.094 1 66.31 231 GLY A C 1
ATOM 1786 O O . GLY A 1 231 ? 12.141 27.953 22.891 1 66.31 231 GLY A O 1
ATOM 1787 N N . LEU A 1 232 ? 10.625 28.156 24.438 1 62.94 232 LEU A N 1
ATOM 1788 C CA . LEU A 1 232 ? 9.477 28.375 23.578 1 62.94 232 LEU A CA 1
ATOM 1789 C C . LEU A 1 232 ? 9.602 29.688 22.812 1 62.94 232 LEU A C 1
ATOM 1791 O O . LEU A 1 232 ? 8.984 29.875 21.766 1 62.94 232 LEU A O 1
ATOM 1795 N N . GLY A 1 233 ? 10.375 30.547 23.438 1 60.25 233 GLY A N 1
ATOM 1796 C CA . GLY A 1 233 ? 10.625 31.828 22.797 1 60.25 233 GLY A CA 1
ATOM 1797 C C . GLY A 1 233 ? 11.727 31.781 21.75 1 60.25 233 GLY A C 1
ATOM 1798 O O . GLY A 1 233 ? 12.07 32.781 21.156 1 60.25 233 GLY A O 1
ATOM 1799 N N . ALA A 1 234 ? 12.242 30.641 21.609 1 60.84 234 ALA A N 1
ATOM 1800 C CA . ALA A 1 234 ? 13.344 30.5 20.656 1 60.84 234 ALA A CA 1
ATOM 1801 C C . ALA A 1 234 ? 12.859 30.75 19.234 1 60.84 234 ALA A C 1
ATOM 1803 O O . ALA A 1 234 ? 11.656 30.688 18.953 1 60.84 234 ALA A O 1
ATOM 1804 N N . GLU A 1 235 ? 13.734 31.188 18.406 1 67.25 235 GLU A N 1
ATOM 1805 C CA . GLU A 1 235 ? 13.453 31.531 17.016 1 67.25 235 GLU A CA 1
ATOM 1806 C C . GLU A 1 235 ? 12.898 30.344 16.25 1 67.25 235 GLU A C 1
ATOM 1808 O O . GLU A 1 235 ? 13.516 29.266 16.219 1 67.25 235 GLU A O 1
ATOM 1813 N N . ALA A 1 236 ? 11.68 30.438 15.844 1 76.5 236 ALA A N 1
ATOM 1814 C CA . ALA A 1 236 ? 10.977 29.422 15.062 1 76.5 236 ALA A CA 1
ATOM 1815 C C . ALA A 1 236 ? 11.805 28.984 13.852 1 76.5 236 ALA A C 1
ATOM 1817 O O . ALA A 1 236 ? 11.727 27.844 13.422 1 76.5 236 ALA A O 1
ATOM 1818 N N . ASP A 1 237 ? 12.734 29.828 13.492 1 82.69 237 ASP A N 1
ATOM 1819 C CA . ASP A 1 237 ? 13.516 29.562 12.289 1 82.69 237 ASP A CA 1
ATOM 1820 C C . ASP A 1 237 ? 14.57 28.484 12.547 1 82.69 237 ASP A C 1
ATOM 1822 O O . ASP A 1 237 ? 14.789 27.609 11.703 1 82.69 237 ASP A O 1
ATOM 1826 N N . MET A 1 238 ? 15.156 28.625 13.68 1 84.88 238 MET A N 1
ATOM 1827 C CA . MET A 1 238 ? 16.188 27.641 13.992 1 84.88 238 MET A CA 1
ATOM 1828 C C . MET A 1 238 ? 15.562 26.281 14.289 1 84.88 238 MET A C 1
ATOM 1830 O O . MET A 1 238 ? 16.141 25.234 13.953 1 84.88 238 MET A O 1
ATOM 1834 N N . ALA A 1 239 ? 14.469 26.297 15.031 1 88.75 239 ALA A N 1
ATOM 1835 C CA . ALA A 1 239 ? 13.75 25.047 15.281 1 88.75 239 ALA A CA 1
ATOM 1836 C C . ALA A 1 239 ? 13.344 24.391 13.969 1 88.75 239 ALA A C 1
ATOM 1838 O O . ALA A 1 239 ? 13.43 23.156 13.836 1 88.75 239 ALA A O 1
ATOM 1839 N N . PHE A 1 240 ? 12.945 25.203 13.07 1 91.38 240 PHE A N 1
ATOM 1840 C CA . PHE A 1 240 ? 12.555 24.719 11.75 1 91.38 240 PHE A CA 1
ATOM 1841 C C . PHE A 1 240 ? 13.75 24.141 11.016 1 91.38 240 PHE A C 1
ATOM 1843 O O . PHE A 1 240 ? 13.625 23.094 10.352 1 91.38 240 PHE A O 1
ATOM 1850 N N . LEU A 1 241 ? 14.898 24.75 11.086 1 91.75 241 LEU A N 1
ATOM 1851 C CA . LEU A 1 241 ? 16.109 24.266 10.438 1 91.75 241 LEU A CA 1
ATOM 1852 C C . LEU A 1 241 ? 16.484 22.891 10.984 1 91.75 241 LEU A C 1
ATOM 1854 O O . LEU A 1 241 ? 16.922 22.016 10.219 1 91.75 241 LEU A O 1
ATOM 1858 N N . MET A 1 242 ? 16.344 22.703 12.234 1 91.88 242 MET A N 1
ATOM 1859 C CA . MET A 1 242 ? 16.656 21.406 12.828 1 91.88 242 MET A CA 1
ATOM 1860 C C . MET A 1 242 ? 15.688 20.344 12.336 1 91.88 242 MET A C 1
ATOM 1862 O O . MET A 1 242 ? 16.078 19.203 12.086 1 91.88 242 MET A O 1
ATOM 1866 N N . ALA A 1 243 ? 14.383 20.703 12.328 1 93.69 243 ALA A N 1
ATOM 1867 C CA . ALA A 1 243 ? 13.391 19.766 11.789 1 93.69 243 ALA A CA 1
ATOM 1868 C C . ALA A 1 243 ? 13.727 19.375 10.352 1 93.69 243 ALA A C 1
ATOM 1870 O O . ALA A 1 243 ? 13.555 18.219 9.961 1 93.69 243 ALA A O 1
ATOM 1871 N N . CYS A 1 244 ? 14.281 20.328 9.578 1 94.88 244 CYS A N 1
ATOM 1872 C CA . CYS A 1 244 ? 14.672 20.078 8.195 1 94.88 244 CYS A CA 1
ATOM 1873 C C . CYS A 1 244 ? 15.836 19.094 8.117 1 94.88 244 CYS A C 1
ATOM 1875 O O . CYS A 1 244 ? 15.789 18.125 7.363 1 94.88 244 CYS A O 1
ATOM 1877 N N . VAL A 1 245 ? 16.797 19.344 8.914 1 95 245 VAL A N 1
ATOM 1878 C CA . VAL A 1 245 ? 18 18.516 8.898 1 95 245 VAL A CA 1
ATOM 1879 C C . VAL A 1 245 ? 17.672 17.094 9.328 1 95 245 VAL A C 1
ATOM 1881 O O . VAL A 1 245 ? 18.078 16.125 8.68 1 95 245 VAL A O 1
ATOM 1884 N N . VAL A 1 246 ? 16.922 16.969 10.375 1 95.44 246 VAL A N 1
ATOM 1885 C CA . VAL A 1 246 ? 16.578 15.656 10.891 1 95.44 246 VAL A CA 1
ATOM 1886 C C . VAL A 1 246 ? 15.711 14.914 9.867 1 95.44 246 VAL A C 1
ATOM 1888 O O . VAL A 1 246 ? 15.898 13.711 9.648 1 95.44 246 VAL A O 1
ATOM 1891 N N . SER A 1 247 ? 14.75 15.625 9.297 1 96.38 247 SER A N 1
ATOM 1892 C CA . SER A 1 247 ? 13.867 15 8.312 1 96.38 247 SER A CA 1
ATOM 1893 C C . SER A 1 247 ? 14.656 14.508 7.102 1 96.38 247 SER A C 1
ATOM 1895 O O . SER A 1 247 ? 14.484 13.367 6.668 1 96.38 247 SER A O 1
ATOM 1897 N N . ILE A 1 248 ? 15.562 15.312 6.555 1 96.31 248 ILE A N 1
ATOM 1898 C CA . ILE A 1 248 ? 16.328 14.961 5.363 1 96.31 248 ILE A CA 1
ATOM 1899 C C . ILE A 1 248 ? 17.281 13.82 5.68 1 96.31 248 ILE A C 1
ATOM 1901 O O . ILE A 1 248 ? 17.438 12.891 4.883 1 96.31 248 ILE A O 1
ATOM 1905 N N . MET A 1 249 ? 17.859 13.859 6.824 1 96.44 249 MET A N 1
ATOM 1906 C CA . MET A 1 249 ? 18.766 12.789 7.23 1 96.44 249 MET A CA 1
ATOM 1907 C C . MET A 1 249 ? 18.031 11.469 7.395 1 96.44 249 MET A C 1
ATOM 1909 O O . MET A 1 249 ? 18.516 10.422 6.969 1 96.44 249 MET A O 1
ATOM 1913 N N . THR A 1 250 ? 16.922 11.523 8.047 1 96.25 250 THR A N 1
ATOM 1914 C CA . THR A 1 250 ? 16.141 10.312 8.258 1 96.25 250 THR A CA 1
ATOM 1915 C C . THR A 1 250 ? 15.664 9.742 6.926 1 96.25 250 THR A C 1
ATOM 1917 O O . THR A 1 250 ? 15.68 8.523 6.73 1 96.25 250 THR A O 1
ATOM 1920 N N . LEU A 1 251 ? 15.242 10.609 6.039 1 96.25 251 LEU A N 1
ATOM 1921 C CA . LEU A 1 251 ? 14.836 10.164 4.711 1 96.25 251 LEU A CA 1
ATOM 1922 C C . LEU A 1 251 ? 16.016 9.531 3.969 1 96.25 251 LEU A C 1
ATOM 1924 O O . LEU A 1 251 ? 15.844 8.523 3.277 1 96.25 251 LEU A O 1
ATOM 1928 N N . PHE A 1 252 ? 17.156 10.156 4.133 1 96 252 PHE A N 1
ATOM 1929 C CA . PHE A 1 252 ? 18.359 9.625 3.5 1 96 252 PHE A CA 1
ATOM 1930 C C . PHE A 1 252 ? 18.672 8.234 4.035 1 96 252 PHE A C 1
ATOM 1932 O O . PHE A 1 252 ? 18.984 7.324 3.264 1 96 252 PHE A O 1
ATOM 1939 N N . ILE A 1 253 ? 18.578 8.062 5.277 1 95.19 253 ILE A N 1
ATOM 1940 C CA . ILE A 1 253 ? 18.875 6.785 5.918 1 95.19 253 ILE A CA 1
ATOM 1941 C C . ILE A 1 253 ? 17.844 5.738 5.508 1 95.19 253 ILE A C 1
ATOM 1943 O O . ILE A 1 253 ? 18.203 4.602 5.188 1 95.19 253 ILE A O 1
ATOM 1947 N N . LEU A 1 254 ? 16.609 6.086 5.52 1 93.5 254 LEU A N 1
ATOM 1948 C CA . LEU A 1 254 ? 15.547 5.164 5.125 1 93.5 254 LEU A CA 1
ATOM 1949 C C . LEU A 1 254 ? 15.703 4.754 3.662 1 93.5 254 LEU A C 1
ATOM 1951 O O . LEU A 1 254 ? 15.578 3.574 3.326 1 93.5 254 LEU A O 1
ATOM 1955 N N . GLY A 1 255 ? 15.953 5.695 2.816 1 93.31 255 GLY A N 1
ATOM 1956 C CA . GLY A 1 255 ? 16.172 5.398 1.408 1 93.31 255 GLY A CA 1
ATOM 1957 C C . GLY A 1 255 ? 17.375 4.523 1.162 1 93.31 255 GLY A C 1
ATOM 1958 O O . GLY A 1 255 ? 17.344 3.619 0.323 1 93.31 255 GLY A O 1
ATOM 1959 N N . PHE A 1 256 ? 18.453 4.832 1.911 1 94.25 256 PHE A N 1
ATOM 1960 C CA . PHE A 1 256 ? 19.672 4.043 1.795 1 94.25 256 PHE A CA 1
ATOM 1961 C C . PHE A 1 256 ? 19.422 2.602 2.219 1 94.25 256 PHE A C 1
ATOM 1963 O O . PHE A 1 256 ? 19.859 1.668 1.535 1 94.25 256 PHE A O 1
ATOM 1970 N N . SER A 1 257 ? 18.766 2.434 3.26 1 91.88 257 SER A N 1
ATOM 1971 C CA . SER A 1 257 ? 18.453 1.107 3.779 1 91.88 257 SER A CA 1
ATOM 1972 C C . SER A 1 257 ? 17.531 0.344 2.828 1 91.88 257 SER A C 1
ATOM 1974 O O . SER A 1 257 ? 17.719 -0.853 2.602 1 91.88 257 SER A O 1
ATOM 1976 N N . LYS A 1 258 ? 16.562 0.984 2.287 1 88.44 258 LYS A N 1
ATOM 1977 C CA . LYS A 1 258 ? 15.656 0.37 1.321 1 88.44 258 LYS A CA 1
ATOM 1978 C C . LYS A 1 258 ? 16.422 -0.095 0.079 1 88.44 258 LYS A C 1
ATOM 1980 O O . LYS A 1 258 ? 16.203 -1.206 -0.407 1 88.44 258 LYS A O 1
ATOM 1985 N N . GLY A 1 259 ? 17.219 0.761 -0.406 1 88.94 259 GLY A N 1
ATOM 1986 C CA . GLY A 1 259 ? 17.984 0.401 -1.587 1 88.94 259 GLY A CA 1
ATOM 1987 C C . GLY A 1 259 ? 18.844 -0.834 -1.386 1 88.94 259 GLY A C 1
ATOM 1988 O O . GLY A 1 259 ? 18.906 -1.701 -2.26 1 88.94 259 GLY A O 1
ATOM 1989 N N . LYS A 1 260 ? 19.453 -0.953 -0.286 1 86.56 260 LYS A N 1
ATOM 1990 C CA . LYS A 1 260 ? 20.297 -2.1 0.028 1 86.56 260 LYS A CA 1
ATOM 1991 C C . LYS A 1 260 ? 19.484 -3.381 0.13 1 86.56 260 LYS A C 1
ATOM 1993 O O . LYS A 1 260 ? 19.922 -4.449 -0.289 1 86.56 260 LYS A O 1
ATOM 1998 N N . PHE A 1 261 ? 18.344 -3.252 0.587 1 82 261 PHE A N 1
ATOM 1999 C CA . PHE A 1 261 ? 17.531 -4.422 0.864 1 82 261 PHE A CA 1
ATOM 2000 C C . PHE A 1 261 ? 16.906 -4.965 -0.419 1 82 261 PHE A C 1
ATOM 2002 O O . PHE A 1 261 ? 16.719 -6.172 -0.558 1 82 261 PHE A O 1
ATOM 2009 N N . VAL A 1 262 ? 16.516 -4.086 -1.283 1 81.31 262 VAL A N 1
ATOM 2010 C CA . VAL A 1 262 ? 15.742 -4.531 -2.439 1 81.31 262 VAL A CA 1
ATOM 2011 C C . VAL A 1 262 ? 16.672 -4.676 -3.648 1 81.31 262 VAL A C 1
ATOM 2013 O O . VAL A 1 262 ? 16.219 -5.031 -4.742 1 81.31 262 VAL A O 1
ATOM 2016 N N . GLY A 1 263 ? 17.953 -4.418 -3.51 1 80.75 263 GLY A N 1
ATOM 2017 C CA . GLY A 1 263 ? 18.922 -4.605 -4.582 1 80.75 263 GLY A CA 1
ATOM 2018 C C . GLY A 1 263 ? 19.016 -3.412 -5.512 1 80.75 263 GLY A C 1
ATOM 2019 O O . GLY A 1 263 ? 19.281 -3.566 -6.703 1 80.75 263 GLY A O 1
ATOM 2020 N N . GLN A 1 264 ? 18.672 -2.307 -5.059 1 84.31 264 GLN A N 1
ATOM 2021 C CA . GLN A 1 264 ? 18.828 -1.054 -5.789 1 84.31 264 GLN A CA 1
ATOM 2022 C C . GLN A 1 264 ? 20.094 -0.322 -5.359 1 84.31 264 GLN A C 1
ATOM 2024 O O . GLN A 1 264 ? 20.719 -0.693 -4.371 1 84.31 264 GLN A O 1
ATOM 2029 N N . ASN A 1 265 ? 20.469 0.657 -6.203 1 92 265 ASN A N 1
ATOM 2030 C CA . ASN A 1 265 ? 21.547 1.54 -5.762 1 92 265 ASN A CA 1
ATOM 2031 C C . ASN A 1 265 ? 21.156 2.328 -4.516 1 92 265 ASN A C 1
ATOM 2033 O O . ASN A 1 265 ? 20.281 3.188 -4.574 1 92 265 ASN A O 1
ATOM 2037 N N . PRO A 1 266 ? 21.844 1.993 -3.477 1 93.81 266 PRO A N 1
ATOM 2038 C CA . PRO A 1 266 ? 21.422 2.584 -2.207 1 93.81 266 PRO A CA 1
ATOM 2039 C C . PRO A 1 266 ? 21.516 4.109 -2.205 1 93.81 266 PRO A C 1
ATOM 2041 O O . PRO A 1 266 ? 20.641 4.785 -1.651 1 93.81 266 PRO A O 1
ATOM 2044 N N . THR A 1 267 ? 22.5 4.703 -2.799 1 95.62 267 THR A N 1
ATOM 2045 C CA . THR A 1 267 ? 22.688 6.148 -2.801 1 95.62 267 THR A CA 1
ATOM 2046 C C . THR A 1 267 ? 21.625 6.84 -3.65 1 95.62 267 THR A C 1
ATOM 2048 O O . THR A 1 267 ? 21.109 7.895 -3.273 1 95.62 267 THR A O 1
ATOM 2051 N N . LYS A 1 268 ? 21.312 6.242 -4.719 1 94.12 268 LYS A N 1
ATOM 2052 C CA . LYS A 1 268 ? 20.266 6.805 -5.57 1 94.12 268 LYS A CA 1
ATOM 2053 C C . LYS A 1 268 ? 18.906 6.77 -4.871 1 94.12 268 LYS A C 1
ATOM 2055 O O . LYS A 1 268 ? 18.141 7.727 -4.949 1 94.12 268 LYS A O 1
ATOM 2060 N N . SER A 1 269 ? 18.672 5.652 -4.258 1 93.81 269 SER A N 1
ATOM 2061 C CA . SER A 1 269 ? 17.422 5.508 -3.51 1 93.81 269 SER A CA 1
ATOM 2062 C C . SER A 1 269 ? 17.328 6.523 -2.377 1 93.81 269 SER A C 1
ATOM 2064 O O . SER A 1 269 ? 16.266 7.098 -2.133 1 93.81 269 SER A O 1
ATOM 2066 N N . ALA A 1 270 ? 18.438 6.727 -1.708 1 95.62 270 ALA A N 1
ATOM 2067 C CA . ALA A 1 270 ? 18.5 7.684 -0.604 1 95.62 270 ALA A CA 1
ATOM 2068 C C . ALA A 1 270 ? 18.25 9.109 -1.094 1 95.62 270 ALA A C 1
ATOM 2070 O O . ALA A 1 270 ? 17.5 9.859 -0.482 1 95.62 270 ALA A O 1
ATOM 2071 N N . CYS A 1 271 ? 18.859 9.484 -2.164 1 95.19 271 CYS A N 1
ATOM 2072 C CA . CYS A 1 271 ? 18.734 10.828 -2.713 1 95.19 271 CYS A CA 1
ATOM 2073 C C . CYS A 1 271 ? 17.312 11.094 -3.201 1 95.19 271 CYS A C 1
ATOM 2075 O O . CYS A 1 271 ? 16.781 12.195 -3.023 1 95.19 271 CYS A O 1
ATOM 2077 N N . LEU A 1 272 ? 16.719 10.102 -3.738 1 92.94 272 LEU A N 1
ATOM 2078 C CA . LEU A 1 272 ? 15.359 10.242 -4.242 1 92.94 272 LEU A CA 1
ATOM 2079 C C . LEU A 1 272 ? 14.375 10.484 -3.102 1 92.94 272 LEU A C 1
ATOM 2081 O O . LEU A 1 272 ? 13.469 11.305 -3.221 1 92.94 272 LEU A O 1
ATOM 2085 N N . MET A 1 273 ? 14.586 9.773 -2.061 1 94 273 MET A N 1
ATOM 2086 C CA . MET A 1 273 ? 13.711 9.93 -0.905 1 94 273 MET A CA 1
ATOM 2087 C C . MET A 1 273 ? 13.891 11.305 -0.269 1 94 273 MET A C 1
ATOM 2089 O O . MET A 1 273 ? 12.914 11.953 0.117 1 94 273 MET A O 1
ATOM 2093 N N . ALA A 1 274 ? 15.109 11.68 -0.175 1 95.12 274 ALA A N 1
ATOM 2094 C CA . ALA A 1 274 ? 15.406 13 0.382 1 95.12 274 ALA A CA 1
ATOM 2095 C C . ALA A 1 274 ? 14.82 14.109 -0.487 1 95.12 274 ALA A C 1
ATOM 2097 O O . ALA A 1 274 ? 14.312 15.102 0.029 1 95.12 274 ALA A O 1
ATOM 2098 N N . MET A 1 275 ? 14.891 13.938 -1.729 1 94.19 275 MET A N 1
ATOM 2099 C CA . MET A 1 275 ? 14.344 14.922 -2.658 1 94.19 275 MET A CA 1
ATOM 2100 C C . MET A 1 275 ? 12.836 15.023 -2.52 1 94.19 275 MET A C 1
ATOM 2102 O O . MET A 1 275 ? 12.266 16.109 -2.6 1 94.19 275 MET A O 1
ATOM 2106 N N . ASN A 1 276 ? 12.203 13.891 -2.389 1 92.88 276 ASN A N 1
ATOM 2107 C CA . ASN A 1 276 ? 10.758 13.891 -2.193 1 92.88 276 ASN A CA 1
ATOM 2108 C C . ASN A 1 276 ? 10.359 14.688 -0.951 1 92.88 276 ASN A C 1
ATOM 2110 O O . ASN A 1 276 ? 9.414 15.469 -0.985 1 92.88 276 ASN A O 1
ATOM 2114 N N . GLY A 1 277 ? 11.062 14.406 0.135 1 92.62 277 GLY A N 1
ATOM 2115 C CA . GLY A 1 277 ? 10.797 15.164 1.353 1 92.62 277 GLY A CA 1
ATOM 2116 C C . GLY A 1 277 ? 11.039 16.656 1.197 1 92.62 277 GLY A C 1
ATOM 2117 O O . GLY A 1 277 ? 10.25 17.469 1.673 1 92.62 277 GLY A O 1
ATOM 2118 N N . GLY A 1 278 ? 12.156 16.953 0.572 1 94.25 278 GLY A N 1
ATOM 2119 C CA . GLY A 1 278 ? 12.445 18.359 0.307 1 94.25 278 GLY A CA 1
ATOM 2120 C C . GLY A 1 278 ? 11.367 19.031 -0.518 1 94.25 278 GLY A C 1
ATOM 2121 O O . GLY A 1 278 ? 10.977 20.172 -0.221 1 94.25 278 GLY A O 1
ATOM 2122 N N . CYS A 1 279 ? 10.875 18.391 -1.462 1 93.81 279 CYS A N 1
ATOM 2123 C CA . CYS A 1 279 ? 9.836 18.938 -2.324 1 93.81 279 CYS A CA 1
ATOM 2124 C C . CYS A 1 279 ? 8.531 19.141 -1.553 1 93.81 279 CYS A C 1
ATOM 2126 O O . CYS A 1 279 ? 7.902 20.188 -1.645 1 93.81 279 CYS A O 1
ATOM 2128 N N . ALA A 1 280 ? 8.156 18.109 -0.853 1 93.25 280 ALA A N 1
ATOM 2129 C CA . ALA A 1 280 ? 6.922 18.188 -0.073 1 93.25 280 ALA A CA 1
ATOM 2130 C C . ALA A 1 280 ? 6.992 19.312 0.951 1 93.25 280 ALA A C 1
ATOM 2132 O O . ALA A 1 280 ? 6.039 20.078 1.1 1 93.25 280 ALA A O 1
ATOM 2133 N N . GLY A 1 281 ? 8.133 19.406 1.639 1 93.81 281 GLY A N 1
ATOM 2134 C CA . GLY A 1 281 ? 8.32 20.484 2.609 1 93.81 281 GLY A CA 1
ATOM 2135 C C . GLY A 1 281 ? 8.273 21.859 1.988 1 93.81 281 GLY A C 1
ATOM 2136 O O . GLY A 1 281 ? 7.691 22.781 2.559 1 93.81 281 GLY A O 1
ATOM 2137 N N . THR A 1 282 ? 8.883 21.984 0.859 1 94.56 282 THR A N 1
ATOM 2138 C CA . THR A 1 282 ? 8.922 23.266 0.166 1 94.56 282 THR A CA 1
ATOM 2139 C C . THR A 1 282 ? 7.52 23.688 -0.275 1 94.56 282 THR A C 1
ATOM 2141 O O . THR A 1 282 ? 7.156 24.859 -0.173 1 94.56 282 THR A O 1
ATOM 2144 N N . VAL A 1 283 ? 6.773 22.797 -0.732 1 93.69 283 VAL A N 1
ATOM 2145 C CA . VAL A 1 283 ? 5.41 23.078 -1.171 1 93.69 283 VAL A CA 1
ATOM 2146 C C . VAL A 1 283 ? 4.566 23.516 0.023 1 93.69 283 VAL A C 1
ATOM 2148 O O . VAL A 1 283 ? 3.83 24.5 -0.057 1 93.69 283 VAL A O 1
ATOM 2151 N N . ALA A 1 284 ? 4.684 22.797 1.105 1 93.81 284 ALA A N 1
ATOM 2152 C CA . ALA A 1 284 ? 3.906 23.125 2.297 1 93.81 284 ALA A CA 1
ATOM 2153 C C . ALA A 1 284 ? 4.277 24.5 2.836 1 93.81 284 ALA A C 1
ATOM 2155 O O . ALA A 1 284 ? 3.402 25.312 3.123 1 93.81 284 ALA A O 1
ATOM 2156 N N . TYR A 1 285 ? 5.555 24.719 2.951 1 93.94 285 TYR A N 1
ATOM 2157 C CA . TYR A 1 285 ? 6.039 26.016 3.414 1 93.94 285 TYR A CA 1
ATOM 2158 C C . TYR A 1 285 ? 5.621 27.141 2.459 1 93.94 285 TYR A C 1
ATOM 2160 O O . TYR A 1 285 ? 5.184 28.203 2.893 1 93.94 285 TYR A O 1
ATOM 2168 N N . GLY A 1 286 ? 5.832 26.844 1.184 1 94.31 286 GLY A N 1
ATOM 2169 C CA . GLY A 1 286 ? 5.512 27.828 0.169 1 94.31 286 GLY A CA 1
ATOM 2170 C C . GLY A 1 286 ? 4.047 28.219 0.162 1 94.31 286 GLY A C 1
ATOM 2171 O O . GLY A 1 286 ? 3.719 29.406 0.095 1 94.31 286 GLY A O 1
ATOM 2172 N N . VAL A 1 287 ? 3.166 27.312 0.214 1 91.62 287 VAL A N 1
ATOM 2173 C CA . VAL A 1 287 ? 1.733 27.578 0.239 1 91.62 287 VAL A CA 1
ATOM 2174 C C . VAL A 1 287 ? 1.375 28.344 1.513 1 91.62 287 VAL A C 1
ATOM 2176 O O . VAL A 1 287 ? 0.609 29.312 1.472 1 91.62 287 VAL A O 1
ATOM 2179 N N . GLY A 1 288 ? 1.881 27.906 2.664 1 88.56 288 GLY A N 1
ATOM 2180 C CA . GLY A 1 288 ? 1.652 28.609 3.916 1 88.56 288 GLY A CA 1
ATOM 2181 C C . GLY A 1 288 ? 2.105 30.062 3.877 1 88.56 288 GLY A C 1
ATOM 2182 O O . GLY A 1 288 ? 1.36 30.969 4.273 1 88.56 288 GLY A O 1
ATOM 2183 N N . SER A 1 289 ? 3.238 30.297 3.338 1 90.56 289 SER A N 1
ATOM 2184 C CA . SER A 1 289 ? 3.809 31.641 3.277 1 90.56 289 SER A CA 1
ATOM 2185 C C . SER A 1 289 ? 3.045 32.531 2.297 1 90.56 289 SER A C 1
ATOM 2187 O O . SER A 1 289 ? 2.812 33.688 2.566 1 90.56 289 SER A O 1
ATOM 2189 N N . LEU A 1 290 ? 2.68 31.938 1.148 1 90.12 290 LEU A N 1
ATOM 2190 C CA . LEU A 1 290 ? 1.956 32.688 0.125 1 90.12 290 LEU A CA 1
ATOM 2191 C C . LEU A 1 290 ? 0.579 33.094 0.629 1 90.12 290 LEU A C 1
ATOM 2193 O O . LEU A 1 290 ? 0.154 34.25 0.412 1 90.12 290 LEU A O 1
ATOM 2197 N N . LEU A 1 291 ? -0.101 32.281 1.261 1 87.56 291 LEU A N 1
ATOM 2198 C CA . LEU A 1 291 ? -1.438 32.562 1.764 1 87.56 291 LEU A CA 1
ATOM 2199 C C . LEU A 1 291 ? -1.371 33.531 2.947 1 87.56 291 LEU A C 1
ATOM 2201 O O . LEU A 1 291 ? -2.275 34.344 3.141 1 87.56 291 LEU A O 1
ATOM 2205 N N . GLN A 1 292 ? -0.341 33.375 3.695 1 85.5 292 GLN A N 1
ATOM 2206 C CA . GLN A 1 292 ? -0.14 34.312 4.793 1 85.5 292 GLN A CA 1
ATOM 2207 C C . GLN A 1 292 ? 0.035 35.719 4.277 1 85.5 292 GLN A C 1
ATOM 2209 O O . GLN A 1 292 ? -0.474 36.688 4.875 1 85.5 292 GLN A O 1
ATOM 2214 N N . LEU A 1 293 ? 0.717 35.812 3.178 1 83.56 293 LEU A N 1
ATOM 2215 C CA . LEU A 1 293 ? 0.918 37.094 2.553 1 83.56 293 LEU A CA 1
ATOM 2216 C C . LEU A 1 293 ? -0.402 37.656 2.039 1 83.56 293 LEU A C 1
ATOM 2218 O O . LEU A 1 293 ? -0.654 38.875 2.156 1 83.56 293 LEU A O 1
ATOM 2222 N N . VAL A 1 294 ? -1.201 36.812 1.514 1 79.38 294 VAL A N 1
ATOM 2223 C CA . VAL A 1 294 ? -2.473 37.25 0.934 1 79.38 294 VAL A CA 1
ATOM 2224 C C . VAL A 1 294 ? -3.436 37.656 2.045 1 79.38 294 VAL A C 1
ATOM 2226 O O . VAL A 1 294 ? -4.129 38.656 1.927 1 79.38 294 VAL A O 1
ATOM 2229 N N . VAL A 1 295 ? -3.502 36.875 3.123 1 75.31 295 VAL A N 1
ATOM 2230 C CA . VAL A 1 295 ? -4.398 37.188 4.238 1 75.31 295 VAL A CA 1
ATOM 2231 C C . VAL A 1 295 ? -3.891 38.406 4.996 1 75.31 295 VAL A C 1
ATOM 2233 O O . VAL A 1 295 ? -4.68 39.25 5.414 1 75.31 295 VAL A O 1
ATOM 2236 N N . GLY A 1 296 ? -2.529 38.344 5.262 1 68.25 296 GLY A N 1
ATOM 2237 C CA . GLY A 1 296 ? -1.945 39.5 5.914 1 68.25 296 GLY A CA 1
ATOM 2238 C C . GLY A 1 296 ? -2.158 40.781 5.141 1 68.25 296 GLY A C 1
ATOM 2239 O O . GLY A 1 296 ? -2.418 41.844 5.73 1 68.25 296 GLY A O 1
ATOM 2240 N N . ALA A 1 297 ? -2.141 40.656 3.969 1 59.03 297 ALA A N 1
ATOM 2241 C CA . ALA A 1 297 ? -2.363 41.812 3.102 1 59.03 297 ALA A CA 1
ATOM 2242 C C . ALA A 1 297 ? -3.816 42.25 3.168 1 59.03 297 ALA A C 1
ATOM 2244 O O . ALA A 1 297 ? -4.094 43.469 3.137 1 59.03 297 ALA A O 1
ATOM 2245 N N . ASN A 1 298 ? -4.691 41.344 3.244 1 56.81 298 ASN A N 1
ATOM 2246 C CA . ASN A 1 298 ? -6.105 41.688 3.303 1 56.81 298 ASN A CA 1
ATOM 2247 C C . ASN A 1 298 ? -6.48 42.281 4.664 1 56.81 298 ASN A C 1
ATOM 2249 O O . ASN A 1 298 ? -7.367 43.125 4.758 1 56.81 298 ASN A O 1
ATOM 2253 N N . LEU A 1 299 ? -5.828 41.812 5.699 1 51.62 299 LEU A N 1
ATOM 2254 C CA . LEU A 1 299 ? -6.094 42.375 7.027 1 51.62 299 LEU A CA 1
ATOM 2255 C C . LEU A 1 299 ? -5.539 43.781 7.152 1 51.62 299 LEU A C 1
ATOM 2257 O O . LEU A 1 299 ? -6.121 44.625 7.84 1 51.62 299 LEU A O 1
ATOM 2261 N N . THR A 1 300 ? -4.352 44 6.586 1 46.34 300 THR A N 1
ATOM 2262 C CA . THR A 1 300 ? -3.84 45.375 6.59 1 46.34 300 THR A CA 1
ATOM 2263 C C . THR A 1 300 ? -4.68 46.281 5.68 1 46.34 300 THR A C 1
ATOM 2265 O O . THR A 1 300 ? -4.738 47.469 5.883 1 46.34 300 THR A O 1
ATOM 2268 N N . ALA A 1 301 ? -5.227 45.719 4.688 1 47.97 301 ALA A N 1
ATOM 2269 C CA . ALA A 1 301 ? -6.055 46.531 3.795 1 47.97 301 ALA A CA 1
ATOM 2270 C C . ALA A 1 301 ? -7.453 46.75 4.375 1 47.97 301 ALA A C 1
ATOM 2272 O O . ALA A 1 301 ? -8.203 47.594 3.924 1 47.97 301 ALA A O 1
ATOM 2273 N N . ALA A 1 302 ? -7.863 45.906 5.266 1 43.72 302 ALA A N 1
ATOM 2274 C CA . ALA A 1 302 ? -9.156 46.188 5.891 1 43.72 302 ALA A CA 1
ATOM 2275 C C . ALA A 1 302 ? -8.992 47.125 7.098 1 43.72 302 ALA A C 1
ATOM 2277 O O . ALA A 1 302 ? -8.016 47 7.836 1 43.72 302 ALA A O 1
ATOM 2278 N N . MET B 1 1 ? 1.114 -31.016 -59.5 1 26.33 1 MET B N 1
ATOM 2279 C CA . MET B 1 1 ? -0.116 -30.828 -58.75 1 26.33 1 MET B CA 1
ATOM 2280 C C . MET B 1 1 ? 0.161 -30.078 -57.438 1 26.33 1 MET B C 1
ATOM 2282 O O . MET B 1 1 ? 0.988 -30.516 -56.656 1 26.33 1 MET B O 1
ATOM 2286 N N . PRO B 1 2 ? -0.09 -28.703 -57.188 1 27.05 2 PRO B N 1
ATOM 2287 C CA . PRO B 1 2 ? 0.589 -27.719 -56.344 1 27.05 2 PRO B CA 1
ATOM 2288 C C . PRO B 1 2 ? 0.125 -27.781 -54.875 1 27.05 2 PRO B C 1
ATOM 2290 O O . PRO B 1 2 ? -1.039 -28.094 -54.625 1 27.05 2 PRO B O 1
ATOM 2293 N N . ALA B 1 3 ? 0.992 -28.328 -53.906 1 29.08 3 ALA B N 1
ATOM 2294 C CA . ALA B 1 3 ? 0.84 -28.594 -52.469 1 29.08 3 ALA B CA 1
ATOM 2295 C C . ALA B 1 3 ? 0.381 -27.344 -51.719 1 29.08 3 ALA B C 1
ATOM 2297 O O . ALA B 1 3 ? 0.993 -26.281 -51.844 1 29.08 3 ALA B O 1
ATOM 2298 N N . SER B 1 4 ? -0.956 -27.172 -51.469 1 24.95 4 SER B N 1
ATOM 2299 C CA . SER B 1 4 ? -1.769 -26.141 -50.812 1 24.95 4 SER B CA 1
ATOM 2300 C C . SER B 1 4 ? -1.197 -25.781 -49.438 1 24.95 4 SER B C 1
ATOM 2302 O O . SER B 1 4 ? -0.874 -26.656 -48.656 1 24.95 4 SER B O 1
ATOM 2304 N N . GLY B 1 5 ? -0.53 -24.594 -49.25 1 23.66 5 GLY B N 1
ATOM 2305 C CA . GLY B 1 5 ? 0.18 -23.875 -48.188 1 23.66 5 GLY B CA 1
ATOM 2306 C C . GLY B 1 5 ? -0.662 -23.641 -46.969 1 23.66 5 GLY B C 1
ATOM 2307 O O . GLY B 1 5 ? -1.663 -22.922 -47 1 23.66 5 GLY B O 1
ATOM 2308 N N . ALA B 1 6 ? -0.87 -24.625 -46.031 1 26.84 6 ALA B N 1
ATOM 2309 C CA . ALA B 1 6 ? -1.593 -24.609 -44.75 1 26.84 6 ALA B CA 1
ATOM 2310 C C . ALA B 1 6 ? -1.202 -23.391 -43.938 1 26.84 6 ALA B C 1
ATOM 2312 O O . ALA B 1 6 ? -0.019 -23.156 -43.656 1 26.84 6 ALA B O 1
ATOM 2313 N N . GLY B 1 7 ? -1.875 -22.25 -44.031 1 24.55 7 GLY B N 1
ATOM 2314 C CA . GLY B 1 7 ? -1.812 -20.953 -43.375 1 24.55 7 GLY B CA 1
ATOM 2315 C C . GLY B 1 7 ? -1.658 -21.062 -41.875 1 24.55 7 GLY B C 1
ATOM 2316 O O . GLY B 1 7 ? -2.504 -21.656 -41.188 1 24.55 7 GLY B O 1
ATOM 2317 N N . TYR B 1 8 ? -0.439 -21.078 -41.344 1 26.05 8 TYR B N 1
ATOM 2318 C CA . TYR B 1 8 ? 0.052 -21 -39.969 1 26.05 8 TYR B CA 1
ATOM 2319 C C . TYR B 1 8 ? -0.574 -19.828 -39.25 1 26.05 8 TYR B C 1
ATOM 2321 O O . TYR B 1 8 ? -0.333 -18.672 -39.594 1 26.05 8 TYR B O 1
ATOM 2329 N N . ALA B 1 9 ? -1.839 -19.875 -38.906 1 29.94 9 ALA B N 1
ATOM 2330 C CA . ALA B 1 9 ? -2.473 -18.812 -38.125 1 29.94 9 ALA B CA 1
ATOM 2331 C C . ALA B 1 9 ? -1.615 -18.422 -36.906 1 29.94 9 ALA B C 1
ATOM 2333 O O . ALA B 1 9 ? -1.46 -19.219 -35.969 1 29.94 9 ALA B O 1
ATOM 2334 N N . GLY B 1 10 ? -0.45 -17.734 -37.125 1 27.78 10 GLY B N 1
ATOM 2335 C CA . GLY B 1 10 ? 0.494 -17.109 -36.219 1 27.78 10 GLY B CA 1
ATOM 2336 C C . GLY B 1 10 ? -0.177 -16.25 -35.156 1 27.78 10 GLY B C 1
ATOM 2337 O O . GLY B 1 10 ? -1.017 -15.398 -35.469 1 27.78 10 GLY B O 1
ATOM 2338 N N . GLY B 1 11 ? -0.526 -16.781 -34.094 1 31.56 11 GLY B N 1
ATOM 2339 C CA . GLY B 1 11 ? -1.009 -15.969 -32.969 1 31.56 11 GLY B CA 1
ATOM 2340 C C . GLY B 1 11 ? -0.261 -14.656 -32.844 1 31.56 11 GLY B C 1
ATOM 2341 O O . GLY B 1 11 ? 0.946 -14.594 -33.062 1 31.56 11 GLY B O 1
ATOM 2342 N N . SER B 1 12 ? -0.782 -13.547 -33.25 1 29.98 12 SER B N 1
ATOM 2343 C CA . SER B 1 12 ? -0.219 -12.203 -33.312 1 29.98 12 SER B CA 1
ATOM 2344 C C . SER B 1 12 ? 0.477 -11.836 -32 1 29.98 12 SER B C 1
ATOM 2346 O O . SER B 1 12 ? -0.104 -11.969 -30.938 1 29.98 12 SER B O 1
ATOM 2348 N N . ILE B 1 13 ? 1.713 -12 -31.922 1 32.66 13 ILE B N 1
ATOM 2349 C CA . ILE B 1 13 ? 2.641 -11.438 -30.938 1 32.66 13 ILE B CA 1
ATOM 2350 C C . ILE B 1 13 ? 2.418 -9.93 -30.828 1 32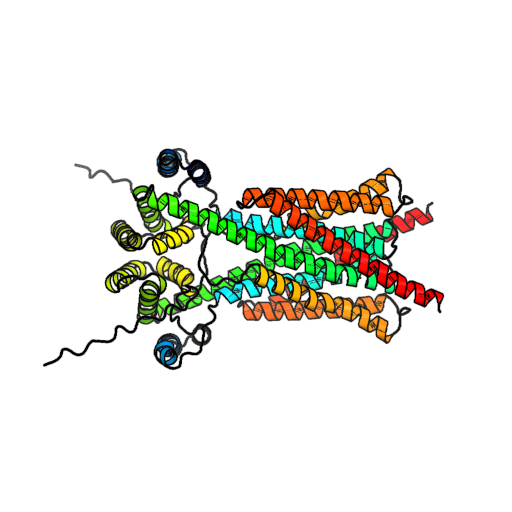.66 13 ILE B C 1
ATOM 2352 O O . ILE B 1 13 ? 2.479 -9.211 -31.844 1 32.66 13 ILE B O 1
ATOM 2356 N N . VAL B 1 14 ? 1.504 -9.477 -30.031 1 35.94 14 VAL B N 1
ATOM 2357 C CA . VAL B 1 14 ? 1.525 -8.023 -29.859 1 35.94 14 VAL B CA 1
ATOM 2358 C C . VAL B 1 14 ? 2.936 -7.566 -29.5 1 35.94 14 VAL B C 1
ATOM 2360 O O . VAL B 1 14 ? 3.703 -8.32 -28.891 1 35.94 14 VAL B O 1
ATOM 2363 N N . PRO B 1 15 ? 3.424 -6.547 -30.109 1 33.78 15 PRO B N 1
ATOM 2364 C CA . PRO B 1 15 ? 4.816 -6.102 -30.016 1 33.78 15 PRO B CA 1
ATOM 2365 C C . PRO B 1 15 ? 5.367 -6.152 -28.594 1 33.78 15 PRO B C 1
ATOM 2367 O O . PRO B 1 15 ? 6.559 -6.414 -28.406 1 33.78 15 PRO B O 1
ATOM 2370 N N . ASP B 1 16 ? 4.637 -5.609 -27.625 1 38.12 16 ASP B N 1
ATOM 2371 C CA . ASP B 1 16 ? 5.352 -5.414 -26.375 1 38.12 16 ASP B CA 1
ATOM 2372 C C . ASP B 1 16 ? 5.391 -6.707 -25.547 1 38.12 16 ASP B C 1
ATOM 2374 O O . ASP B 1 16 ? 5.539 -6.668 -24.328 1 38.12 16 ASP B O 1
ATOM 2378 N N . GLY B 1 17 ? 5.543 -7.891 -26.219 1 37.84 17 GLY B N 1
ATOM 2379 C CA . GLY B 1 17 ? 5.844 -9.258 -25.812 1 37.84 17 GLY B CA 1
ATOM 2380 C C . GLY B 1 17 ? 4.734 -9.898 -25 1 37.84 17 GLY B C 1
ATOM 2381 O O . GLY B 1 17 ? 4.898 -11 -24.484 1 37.84 17 GLY B O 1
ATOM 2382 N N . ARG B 1 18 ? 3.84 -9.156 -24.547 1 41 18 ARG B N 1
ATOM 2383 C CA . ARG B 1 18 ? 2.83 -9.781 -23.688 1 41 18 ARG B CA 1
ATOM 2384 C C . ARG B 1 18 ? 1.833 -10.578 -24.531 1 41 18 ARG B C 1
ATOM 2386 O O . ARG B 1 18 ? 1.334 -10.094 -25.547 1 41 18 ARG B O 1
ATOM 2393 N N . THR B 1 19 ? 1.878 -11.867 -24.594 1 39.47 19 THR B N 1
ATOM 2394 C CA . THR B 1 19 ? 0.957 -12.727 -25.328 1 39.47 19 THR B CA 1
ATOM 2395 C C . THR B 1 19 ? -0.46 -12.594 -24.766 1 39.47 19 THR B C 1
ATOM 2397 O O . THR B 1 19 ? -0.662 -12.617 -23.547 1 39.47 19 THR B O 1
ATOM 2400 N N . LEU B 1 20 ? -1.319 -11.93 -25.484 1 40.28 20 LEU B N 1
ATOM 2401 C CA . LEU B 1 20 ? -2.754 -11.844 -25.234 1 40.28 20 LEU B CA 1
ATOM 2402 C C . LEU B 1 20 ? -3.373 -13.234 -25.141 1 40.28 20 LEU B C 1
ATOM 2404 O O . LEU B 1 20 ? -3.336 -14 -26.109 1 40.28 20 LEU B O 1
ATOM 2408 N N . VAL B 1 21 ? -3.213 -13.867 -24.031 1 44.91 21 VAL B N 1
ATOM 2409 C CA . VAL B 1 21 ? -3.912 -15.141 -23.938 1 44.91 21 VAL B CA 1
ATOM 2410 C C . VAL B 1 21 ? -5.422 -14.906 -23.984 1 44.91 21 VAL B C 1
ATOM 2412 O O . VAL B 1 21 ? -5.918 -13.906 -23.453 1 44.91 21 VAL B O 1
ATOM 2415 N N . ASN B 1 22 ? -6.125 -15.344 -24.953 1 41.31 22 ASN B N 1
ATOM 2416 C CA . ASN B 1 22 ? -7.57 -15.328 -25.156 1 41.31 22 ASN B CA 1
ATOM 2417 C C . ASN B 1 22 ? -8.305 -15.836 -23.906 1 41.31 22 ASN B C 1
ATOM 2419 O O . ASN B 1 22 ? -8.398 -17.047 -23.688 1 41.31 22 ASN B O 1
ATOM 2423 N N . CYS B 1 23 ? -8.281 -15.078 -22.828 1 53.72 23 CYS B N 1
ATOM 2424 C CA . CYS B 1 23 ? -8.953 -15.57 -21.625 1 53.72 23 CYS B CA 1
ATOM 2425 C C . CYS B 1 23 ? -10.414 -15.141 -21.609 1 53.72 23 CYS B C 1
ATOM 2427 O O . CYS B 1 23 ? -10.812 -14.242 -22.359 1 53.72 23 CYS B O 1
ATOM 2429 N N . ARG B 1 24 ? -11.344 -15.938 -21.031 1 59.12 24 ARG B N 1
ATOM 2430 C CA . ARG B 1 24 ? -12.773 -15.742 -20.844 1 59.12 24 ARG B CA 1
ATOM 2431 C C . ARG B 1 24 ? -13.078 -14.336 -20.344 1 59.12 24 ARG B C 1
ATOM 2433 O O . ARG B 1 24 ? -12.195 -13.664 -19.812 1 59.12 24 ARG B O 1
ATOM 2440 N N . ASP B 1 25 ? -14.266 -13.789 -20.812 1 63.97 25 ASP B N 1
ATOM 2441 C CA . ASP B 1 25 ? -14.773 -12.531 -20.266 1 63.97 25 ASP B CA 1
ATOM 2442 C C . ASP B 1 25 ? -15.031 -12.648 -18.766 1 63.97 25 ASP B C 1
ATOM 2444 O O . ASP B 1 25 ? -16.031 -13.234 -18.344 1 63.97 25 ASP B O 1
ATOM 2448 N N . LEU B 1 26 ? -14.258 -12.109 -18.016 1 70.31 26 LEU B N 1
ATOM 2449 C CA . LEU B 1 26 ? -14.328 -12.281 -16.562 1 70.31 26 LEU B CA 1
ATOM 2450 C C . LEU B 1 26 ? -15.562 -11.594 -15.992 1 70.31 26 LEU B C 1
ATOM 2452 O O . LEU B 1 26 ? -16.141 -12.062 -15.008 1 70.31 26 LEU B O 1
ATOM 2456 N N . HIS B 1 27 ? -15.984 -10.477 -16.594 1 69.62 27 HIS B N 1
ATOM 2457 C CA . HIS B 1 27 ? -17.172 -9.797 -16.094 1 69.62 27 HIS B CA 1
ATOM 2458 C C . HIS B 1 27 ? -18.406 -10.672 -16.234 1 69.62 27 HIS B C 1
ATOM 2460 O O . HIS B 1 27 ? -19.203 -10.781 -15.305 1 69.62 27 HIS B O 1
ATOM 2466 N N . LYS B 1 28 ? -18.531 -11.258 -17.359 1 70 28 LYS B N 1
ATOM 2467 C CA . LYS B 1 28 ? -19.656 -12.141 -17.609 1 70 28 LYS B CA 1
ATOM 2468 C C . LYS B 1 28 ? -19.594 -13.391 -16.719 1 70 28 LYS B C 1
ATOM 2470 O O . LYS B 1 28 ? -20.625 -13.883 -16.266 1 70 28 LYS B O 1
ATOM 2475 N N . ALA B 1 29 ? -18.422 -13.805 -16.547 1 73.31 29 ALA B N 1
ATOM 2476 C CA . ALA B 1 29 ? -18.25 -14.992 -15.711 1 73.31 29 ALA B CA 1
ATOM 2477 C C . ALA B 1 29 ? -18.672 -14.703 -14.273 1 73.31 29 ALA B C 1
ATOM 2479 O O . ALA B 1 29 ? -19.297 -15.547 -13.625 1 73.31 29 ALA B O 1
ATOM 2480 N N . ARG B 1 30 ? -18.328 -13.539 -13.82 1 75.81 30 ARG B N 1
ATOM 2481 C CA . ARG B 1 30 ? -18.703 -13.148 -12.461 1 75.81 30 ARG B CA 1
ATOM 2482 C C . ARG B 1 30 ? -20.219 -13.039 -12.312 1 75.81 30 ARG B C 1
ATOM 2484 O O . ARG B 1 30 ? -20.781 -13.508 -11.32 1 75.81 30 ARG B O 1
ATOM 2491 N N . ASP B 1 31 ? -20.781 -12.43 -13.297 1 72.94 31 ASP B N 1
ATOM 2492 C CA . ASP B 1 31 ? -22.234 -12.305 -13.273 1 72.94 31 ASP B CA 1
ATOM 2493 C C . ASP B 1 31 ? -22.906 -13.672 -13.297 1 72.94 31 ASP B C 1
ATOM 2495 O O . ASP B 1 31 ? -23.875 -13.906 -12.586 1 72.94 31 ASP B O 1
ATOM 2499 N N . ALA B 1 32 ? -22.391 -14.539 -14.141 1 75.38 32 ALA B N 1
ATOM 2500 C CA . ALA B 1 32 ? -22.938 -15.883 -14.266 1 75.38 32 ALA B CA 1
ATOM 2501 C C . ALA B 1 32 ? -22.812 -16.641 -12.953 1 75.38 32 ALA B C 1
ATOM 2503 O O . ALA B 1 32 ? -23.703 -17.422 -12.586 1 75.38 32 ALA B O 1
ATOM 2504 N N . TYR B 1 33 ? -21.734 -16.438 -12.281 1 80.81 33 TYR B N 1
ATOM 2505 C CA . TYR B 1 33 ? -21.516 -17.094 -11 1 80.81 33 TYR B CA 1
ATOM 2506 C C . TYR B 1 33 ? -22.5 -16.578 -9.953 1 80.81 33 TYR B C 1
ATOM 2508 O O . TYR B 1 33 ? -23.016 -17.359 -9.148 1 80.81 33 TYR B O 1
ATOM 2516 N N . GLN B 1 34 ? -22.656 -15.258 -9.984 1 75 34 GLN B N 1
ATOM 2517 C CA . GLN B 1 34 ? -23.594 -14.695 -9.023 1 75 34 GLN B CA 1
ATOM 2518 C C . GLN B 1 34 ? -24.984 -15.297 -9.195 1 75 34 GLN B C 1
ATOM 2520 O O . GLN B 1 34 ? -25.703 -15.5 -8.211 1 75 34 GLN B O 1
ATOM 2525 N N . LEU B 1 35 ? -25.281 -15.656 -10.445 1 77.94 35 LEU B N 1
ATOM 2526 C CA . LEU B 1 35 ? -26.578 -16.25 -10.75 1 77.94 35 LEU B CA 1
ATOM 2527 C C . LEU B 1 35 ? -26.516 -17.766 -10.719 1 77.94 35 LEU B C 1
ATOM 2529 O O . LEU B 1 35 ? -27.531 -18.438 -10.867 1 77.94 35 LEU B O 1
ATOM 2533 N N . ARG B 1 36 ? -25.344 -18.266 -10.469 1 82.94 36 ARG B N 1
ATOM 2534 C CA . ARG B 1 36 ? -25.078 -19.703 -10.477 1 82.94 36 ARG B CA 1
ATOM 2535 C C . ARG B 1 36 ? -25.609 -20.344 -11.758 1 82.94 36 ARG B C 1
ATOM 2537 O O . ARG B 1 36 ? -26.266 -21.391 -11.711 1 82.94 36 ARG B O 1
ATOM 2544 N N . ASP B 1 37 ? -25.469 -19.641 -12.828 1 79 37 ASP B N 1
ATOM 2545 C CA . ASP B 1 37 ? -25.922 -20.109 -14.133 1 79 37 ASP B CA 1
ATOM 2546 C C . ASP B 1 37 ? -24.797 -20.812 -14.891 1 79 37 ASP B C 1
ATOM 2548 O O . ASP B 1 37 ? -23.906 -20.156 -15.438 1 79 37 ASP B O 1
ATOM 2552 N N . ILE B 1 38 ? -24.953 -22.062 -15 1 82.62 38 ILE B N 1
ATOM 2553 C CA . ILE B 1 38 ? -23.891 -22.891 -15.586 1 82.62 38 ILE B CA 1
ATOM 2554 C C . ILE B 1 38 ? -23.797 -22.609 -17.078 1 82.62 38 ILE B C 1
ATOM 2556 O O . ILE B 1 38 ? -22.703 -22.516 -17.641 1 82.62 38 ILE B O 1
ATOM 2560 N N . GLU B 1 39 ? -24.922 -22.469 -17.672 1 82.06 39 GLU B N 1
ATOM 2561 C CA . GLU B 1 39 ? -24.922 -22.234 -19.125 1 82.06 39 GLU B CA 1
ATOM 2562 C C . GLU B 1 39 ? -24.312 -20.875 -19.469 1 82.06 39 GLU B C 1
ATOM 2564 O O . GLU B 1 39 ? -23.578 -20.75 -20.438 1 82.06 39 GLU B O 1
ATOM 2569 N N . ALA B 1 40 ? -24.609 -19.938 -18.688 1 77 40 ALA B N 1
ATOM 2570 C CA . ALA B 1 40 ? -24.047 -18.609 -18.906 1 77 40 ALA B CA 1
ATOM 2571 C C . ALA B 1 40 ? -22.531 -18.625 -18.672 1 77 40 ALA B C 1
ATOM 2573 O O . ALA B 1 40 ? -21.797 -17.922 -19.359 1 77 40 ALA B O 1
ATOM 2574 N N . THR B 1 41 ? -22.172 -19.344 -17.703 1 75.94 41 THR B N 1
ATOM 2575 C CA . THR B 1 41 ? -20.75 -19.469 -17.422 1 75.94 41 THR B CA 1
ATOM 2576 C C . THR B 1 41 ? -20.016 -20.141 -18.578 1 75.94 41 THR B C 1
ATOM 2578 O O . THR B 1 41 ? -18.922 -19.719 -18.953 1 75.94 41 THR B O 1
ATOM 2581 N N . ARG B 1 42 ? -20.625 -21.156 -19.156 1 76.31 42 ARG B N 1
ATOM 2582 C CA . ARG B 1 42 ? -20.031 -21.844 -20.297 1 76.31 42 ARG B CA 1
ATOM 2583 C C . ARG B 1 42 ? -19.938 -20.906 -21.5 1 76.31 42 ARG B C 1
ATOM 2585 O O . ARG B 1 42 ? -18.953 -20.922 -22.234 1 76.31 42 ARG B O 1
ATOM 2592 N N . ALA B 1 43 ? -21 -20.094 -21.609 1 71.88 43 ALA B N 1
ATOM 2593 C CA . ALA B 1 43 ? -21.047 -19.141 -22.703 1 71.88 43 ALA B CA 1
ATOM 2594 C C . ALA B 1 43 ? -19.953 -18.094 -22.547 1 71.88 43 ALA B C 1
ATOM 2596 O O . ALA B 1 43 ? -19.375 -17.625 -23.547 1 71.88 43 ALA B O 1
ATOM 2597 N N . ALA B 1 44 ? -19.703 -17.75 -21.312 1 72.06 44 ALA B N 1
ATOM 2598 C CA . ALA B 1 44 ? -18.656 -16.766 -21.031 1 72.06 44 ALA B CA 1
ATOM 2599 C C . ALA B 1 44 ? -17.281 -17.297 -21.438 1 72.06 44 ALA B C 1
ATOM 2601 O O . ALA B 1 44 ? -16.375 -16.516 -21.75 1 72.06 44 ALA B O 1
ATOM 2602 N N . HIS B 1 45 ? -17.172 -18.594 -21.531 1 69.06 45 HIS B N 1
ATOM 2603 C CA . HIS B 1 45 ? -15.922 -19.234 -21.953 1 69.06 45 HIS B CA 1
ATOM 2604 C C . HIS B 1 45 ? -15.82 -19.297 -23.469 1 69.06 45 HIS B C 1
ATOM 2606 O O . HIS B 1 45 ? -14.711 -19.328 -24.016 1 69.06 45 HIS B O 1
ATOM 2612 N N . SER B 1 46 ? -16.984 -19.547 -24.094 1 59.59 46 SER B N 1
ATOM 2613 C CA . SER B 1 46 ? -17.078 -19.781 -25.531 1 59.59 46 SER B CA 1
ATOM 2614 C C . SER B 1 46 ? -17 -18.484 -26.312 1 59.59 46 SER B C 1
ATOM 2616 O O . SER B 1 46 ? -16.594 -18.469 -27.484 1 59.59 46 SER B O 1
ATOM 2618 N N . LEU B 1 47 ? -17.625 -17.469 -25.766 1 48.81 47 LEU B N 1
ATOM 2619 C CA . LEU B 1 47 ? -17.781 -16.25 -26.531 1 48.81 47 LEU B CA 1
ATOM 2620 C C . LEU B 1 47 ? -16.422 -15.734 -27.016 1 48.81 47 LEU B C 1
ATOM 2622 O O . LEU B 1 47 ? -16.359 -14.922 -27.938 1 48.81 47 LEU B O 1
ATOM 2626 N N . ASP B 1 48 ? -15.453 -16.078 -26.531 1 46.19 48 ASP B N 1
ATOM 2627 C CA . ASP B 1 48 ? -14.188 -15.562 -27.047 1 46.19 48 ASP B CA 1
ATOM 2628 C C . ASP B 1 48 ? -13.867 -16.156 -28.406 1 46.19 48 ASP B C 1
ATOM 2630 O O . ASP B 1 48 ? -12.961 -15.695 -29.094 1 46.19 48 ASP B O 1
ATOM 2634 N N . LEU B 1 49 ? -14.32 -17.344 -28.766 1 38.38 49 LEU B N 1
ATOM 2635 C CA . LEU B 1 49 ? -14.188 -17.766 -30.156 1 38.38 49 LEU B CA 1
ATOM 2636 C C . LEU B 1 49 ? -14.789 -16.734 -31.109 1 38.38 49 LEU B C 1
ATOM 2638 O O . LEU B 1 49 ? -14.203 -16.406 -32.125 1 38.38 49 LEU B O 1
ATOM 2642 N N . TYR B 1 50 ? -15.977 -16.297 -30.875 1 36.31 50 TYR B N 1
ATOM 2643 C CA . TYR B 1 50 ? -16.609 -15.305 -31.734 1 36.31 50 TYR B CA 1
ATOM 2644 C C . TYR B 1 50 ? -15.914 -13.953 -31.609 1 36.31 50 TYR B C 1
ATOM 2646 O O . TYR B 1 50 ? -15.898 -13.172 -32.562 1 36.31 50 TYR B O 1
ATOM 2654 N N . ARG B 1 51 ? -15.516 -13.523 -30.5 1 42.16 51 ARG B N 1
ATOM 2655 C CA . ARG B 1 51 ? -14.875 -12.219 -30.328 1 42.16 51 ARG B CA 1
ATOM 2656 C C . ARG B 1 51 ? -13.461 -12.234 -30.906 1 42.16 51 ARG B C 1
ATOM 2658 O O . ARG B 1 51 ? -12.859 -11.18 -31.109 1 42.16 51 ARG B O 1
ATOM 2665 N N . GLU B 1 52 ? -12.656 -13.25 -30.953 1 40.06 52 GLU B N 1
ATOM 2666 C CA . GLU B 1 52 ? -11.516 -13.312 -31.875 1 40.06 52 GLU B CA 1
ATOM 2667 C C . GLU B 1 52 ? -11.875 -12.758 -33.25 1 40.06 52 GLU B C 1
ATOM 2669 O O . GLU B 1 52 ? -11.031 -12.148 -33.906 1 40.06 52 GLU B O 1
ATOM 2674 N N . LEU B 1 53 ? -13.016 -13.023 -33.75 1 33.94 53 LEU B N 1
ATOM 2675 C CA . LEU B 1 53 ? -13.406 -12.555 -35.094 1 33.94 53 LEU B CA 1
ATOM 2676 C C . LEU B 1 53 ? -13.578 -11.039 -35.094 1 33.94 53 LEU B C 1
ATOM 2678 O O . LEU B 1 53 ? -13.367 -10.391 -36.125 1 33.94 53 LEU B O 1
ATOM 2682 N N . THR B 1 54 ? -14.109 -10.398 -34 1 37.16 54 THR B N 1
ATOM 2683 C CA . THR B 1 54 ? -14.344 -8.969 -34.156 1 37.16 54 THR B CA 1
ATOM 2684 C C . THR B 1 54 ? -13.211 -8.156 -33.531 1 37.16 54 THR B C 1
ATOM 2686 O O . THR B 1 54 ? -13.203 -6.93 -33.625 1 37.16 54 THR B O 1
ATOM 2689 N N . GLY B 1 55 ? -11.914 -8.492 -33.375 1 34.81 55 GLY B N 1
ATOM 2690 C CA . GLY B 1 55 ? -10.633 -7.832 -33.156 1 34.81 55 GLY B CA 1
ATOM 2691 C C . GLY B 1 55 ? -10.547 -7.09 -31.844 1 34.81 55 GLY B C 1
ATOM 2692 O O . GLY B 1 55 ? -9.477 -6.617 -31.453 1 34.81 55 GLY B O 1
ATOM 2693 N N . ASP B 1 56 ? -11.445 -6.176 -31.328 1 34.12 56 ASP B N 1
ATOM 2694 C CA . ASP B 1 56 ? -11.156 -4.973 -30.547 1 34.12 56 ASP B CA 1
ATOM 2695 C C . ASP B 1 56 ? -11.094 -5.281 -29.062 1 34.12 56 ASP B C 1
ATOM 2697 O O . ASP B 1 56 ? -10.945 -4.371 -28.234 1 34.12 56 ASP B O 1
ATOM 2701 N N . HIS B 1 57 ? -11.727 -6.176 -28.453 1 34.44 57 HIS B N 1
ATOM 2702 C CA . HIS B 1 57 ? -11.867 -5.973 -27.016 1 34.44 57 HIS B CA 1
ATOM 2703 C C . HIS B 1 57 ? -10.648 -6.5 -26.266 1 34.44 57 HIS B C 1
ATOM 2705 O O . HIS B 1 57 ? -10.398 -7.707 -26.25 1 34.44 57 HIS B O 1
ATOM 2711 N N . LYS B 1 58 ? -9.648 -5.801 -26.234 1 36.06 58 LYS B N 1
ATOM 2712 C CA . LYS B 1 58 ? -8.523 -5.961 -25.328 1 36.06 58 LYS B CA 1
ATOM 2713 C C . LYS B 1 58 ? -9 -6.32 -23.922 1 36.06 58 LYS B C 1
ATOM 2715 O O . LYS B 1 58 ? -9.734 -5.555 -23.297 1 36.06 58 LYS B O 1
ATOM 2720 N N . GLU B 1 59 ? -9.305 -7.527 -23.594 1 39.03 59 GLU B N 1
ATOM 2721 C CA . GLU B 1 59 ? -9.672 -7.906 -22.234 1 39.03 59 GLU B CA 1
ATOM 2722 C C . GLU B 1 59 ? -8.648 -7.383 -21.219 1 39.03 59 GLU B C 1
ATOM 2724 O O . GLU B 1 59 ? -7.457 -7.668 -21.344 1 39.03 59 GLU B O 1
ATOM 2729 N N . ASN B 1 60 ? -8.742 -6.27 -20.766 1 38.69 60 ASN B N 1
ATOM 2730 C CA . ASN B 1 60 ? -8.016 -5.676 -19.656 1 38.69 60 ASN B CA 1
ATOM 2731 C C . ASN B 1 60 ? -7.859 -6.664 -18.5 1 38.69 60 ASN B C 1
ATOM 2733 O O . ASN B 1 60 ? -8.852 -7.121 -17.922 1 38.69 60 ASN B O 1
ATOM 2737 N N . HIS B 1 61 ? -7.02 -7.586 -18.625 1 40.53 61 HIS B N 1
ATOM 2738 C CA . HIS B 1 61 ? -6.66 -8.5 -17.562 1 40.53 61 HIS B CA 1
ATOM 2739 C C . HIS B 1 61 ? -6.855 -7.848 -16.188 1 40.53 61 HIS B C 1
ATOM 2741 O O . HIS B 1 61 ? -6.57 -6.664 -16.016 1 40.53 61 HIS B O 1
ATOM 2747 N N . THR B 1 62 ? -7.797 -8.305 -15.375 1 43.06 62 THR B N 1
ATOM 2748 C CA . THR B 1 62 ? -8.383 -8 -14.07 1 43.06 62 THR B CA 1
ATOM 2749 C C . THR B 1 62 ? -7.297 -7.742 -13.039 1 43.06 62 THR B C 1
ATOM 2751 O O . THR B 1 62 ? -7.527 -7.043 -12.047 1 43.06 62 THR B O 1
ATOM 2754 N N . ASN B 1 63 ? -6.016 -8.477 -13.078 1 47.72 63 ASN B N 1
ATOM 2755 C CA . ASN B 1 63 ? -5 -8.242 -12.062 1 47.72 63 ASN B CA 1
ATOM 2756 C C . ASN B 1 63 ? -4.781 -6.754 -11.82 1 47.72 63 ASN B C 1
ATOM 2758 O O . ASN B 1 63 ? -4.512 -6.336 -10.695 1 47.72 63 ASN B O 1
ATOM 2762 N N . THR B 1 64 ? -5.027 -6.023 -13 1 51.03 64 THR B N 1
ATOM 2763 C CA . THR B 1 64 ? -4.887 -4.574 -13.07 1 51.03 64 THR B CA 1
ATOM 2764 C C . THR B 1 64 ? -5.855 -3.887 -12.109 1 51.03 64 THR B C 1
ATOM 2766 O O . THR B 1 64 ? -5.512 -2.885 -11.484 1 51.03 64 THR B O 1
ATOM 2769 N N . SER B 1 65 ? -6.84 -4.801 -11.602 1 59.56 65 SER B N 1
ATOM 2770 C CA . SER B 1 65 ? -7.938 -4.125 -10.922 1 59.56 65 SER B CA 1
ATOM 2771 C C . SER B 1 65 ? -7.715 -4.074 -9.414 1 59.56 65 SER B C 1
ATOM 2773 O O . SER B 1 65 ? -7.992 -3.059 -8.773 1 59.56 65 SER B O 1
ATOM 2775 N N . SER B 1 66 ? -6.906 -5.082 -8.953 1 68.69 66 SER B N 1
ATOM 2776 C CA . SER B 1 66 ? -6.812 -5.141 -7.496 1 68.69 66 SER B CA 1
ATOM 2777 C C . SER B 1 66 ? -5.84 -4.094 -6.961 1 68.69 66 SER B C 1
ATOM 2779 O O . SER B 1 66 ? -6.105 -3.453 -5.945 1 68.69 66 SER B O 1
ATOM 2781 N N . ASP B 1 67 ? -4.812 -3.801 -7.777 1 74.12 67 ASP B N 1
ATOM 2782 C CA . ASP B 1 67 ? -3.799 -2.844 -7.34 1 74.12 67 ASP B CA 1
ATOM 2783 C C . ASP B 1 67 ? -4.324 -1.412 -7.422 1 74.12 67 ASP B C 1
ATOM 2785 O O . ASP B 1 67 ? -3.99 -0.573 -6.582 1 74.12 67 ASP B O 1
ATOM 2789 N N . TYR B 1 68 ? -5.184 -1.26 -8.367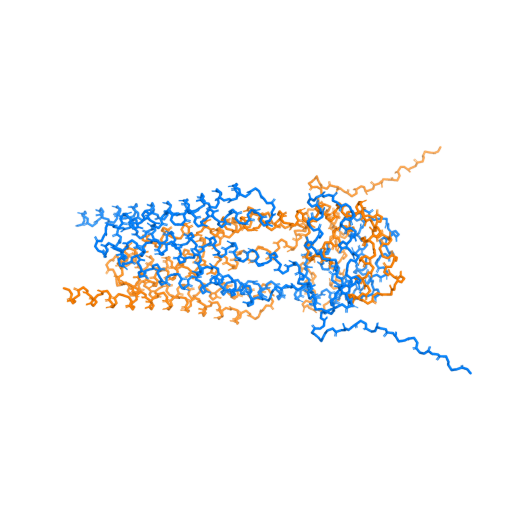 1 75.19 68 TYR B N 1
ATOM 2790 C CA . TYR B 1 68 ? -5.777 0.066 -8.508 1 75.19 68 TYR B CA 1
ATOM 2791 C C . TYR B 1 68 ? -6.789 0.33 -7.398 1 75.19 68 TYR B C 1
ATOM 2793 O O . TYR B 1 68 ? -6.852 1.438 -6.859 1 75.19 68 TYR B O 1
ATOM 2801 N N . VAL B 1 69 ? -7.449 -0.693 -7.09 1 76.19 69 VAL B N 1
ATOM 2802 C CA . VAL B 1 69 ? -8.445 -0.564 -6.027 1 76.19 69 VAL B CA 1
ATOM 2803 C C . VAL B 1 69 ? -7.75 -0.27 -4.699 1 76.19 69 VAL B C 1
ATOM 2805 O O . VAL B 1 69 ? -8.188 0.596 -3.941 1 76.19 69 VAL B O 1
ATOM 2808 N N . LYS B 1 70 ? -6.676 -0.949 -4.52 1 81.81 70 LYS B N 1
ATOM 2809 C CA . LYS B 1 70 ? -5.922 -0.723 -3.287 1 81.81 70 LYS B CA 1
ATOM 2810 C C . LYS B 1 70 ? -5.391 0.706 -3.223 1 81.81 70 LYS B C 1
ATOM 2812 O O . LYS B 1 70 ? -5.469 1.355 -2.178 1 81.81 70 LYS B O 1
ATOM 2817 N N . ALA B 1 71 ? -4.957 1.177 -4.355 1 84.31 71 ALA B N 1
ATOM 2818 C CA . ALA B 1 71 ? -4.363 2.512 -4.414 1 84.31 71 ALA B CA 1
ATOM 2819 C C . ALA B 1 71 ? -5.422 3.59 -4.199 1 84.31 71 ALA B C 1
ATOM 2821 O O . ALA B 1 71 ? -5.199 4.555 -3.463 1 84.31 71 ALA B O 1
ATOM 2822 N N . VAL B 1 72 ? -6.594 3.393 -4.754 1 85.75 72 VAL B N 1
ATOM 2823 C CA . VAL B 1 72 ? -7.664 4.383 -4.66 1 85.75 72 VAL B CA 1
ATOM 2824 C C . VAL B 1 72 ? -8.25 4.375 -3.252 1 85.75 72 VAL B C 1
ATOM 2826 O O . VAL B 1 72 ? -8.484 5.438 -2.668 1 85.75 72 VAL B O 1
ATOM 2829 N N . VAL B 1 73 ? -8.477 3.195 -2.74 1 87.88 73 VAL B N 1
ATOM 2830 C CA . VAL B 1 73 ? -9.086 3.062 -1.421 1 87.88 73 VAL B CA 1
ATOM 2831 C C . VAL B 1 73 ? -8.125 3.584 -0.353 1 87.88 73 VAL B C 1
ATOM 2833 O O . VAL B 1 73 ? -8.523 4.344 0.532 1 87.88 73 VAL B O 1
ATOM 2836 N N . PHE B 1 74 ? -6.891 3.188 -0.49 1 88.94 74 PHE B N 1
ATOM 2837 C CA . PHE B 1 74 ? -5.895 3.623 0.481 1 88.94 74 PHE B CA 1
ATOM 2838 C C . PHE B 1 74 ? -5.656 5.125 0.377 1 88.94 74 PHE B C 1
ATOM 2840 O O . PHE B 1 74 ? -5.656 5.832 1.389 1 88.94 74 PHE B O 1
ATOM 2847 N N . GLY B 1 75 ? -5.473 5.598 -0.79 1 90.69 75 GLY B N 1
ATOM 2848 C CA . GLY B 1 75 ? -5.25 7.02 -1.007 1 90.69 75 GLY B CA 1
ATOM 2849 C C . GLY B 1 75 ? -6.445 7.871 -0.621 1 90.69 75 GLY B C 1
ATOM 2850 O O . GLY B 1 75 ? -6.281 8.953 -0.052 1 90.69 75 GLY B O 1
ATOM 2851 N N . GLY B 1 76 ? -7.598 7.41 -0.984 1 93.62 76 GLY B N 1
ATOM 2852 C CA . GLY B 1 76 ? -8.812 8.133 -0.639 1 93.62 76 GLY B CA 1
ATOM 2853 C C . GLY B 1 76 ? -9.047 8.227 0.857 1 93.62 76 GLY B C 1
ATOM 2854 O O . GLY B 1 76 ? -9.297 9.312 1.386 1 93.62 76 GLY B O 1
ATOM 2855 N N . LEU B 1 77 ? -8.961 7.117 1.493 1 93.75 77 LEU B N 1
ATOM 2856 C CA . LEU B 1 77 ? -9.141 7.082 2.941 1 93.75 77 LEU B CA 1
ATOM 2857 C C . LEU B 1 77 ? -8.125 7.988 3.637 1 93.75 77 LEU B C 1
ATOM 2859 O O . LEU B 1 77 ? -8.5 8.805 4.48 1 93.75 77 LEU B O 1
ATOM 2863 N N . ASP B 1 78 ? -6.949 7.855 3.254 1 93.62 78 ASP B N 1
ATOM 2864 C CA . ASP B 1 78 ? -5.875 8.617 3.889 1 93.62 78 ASP B CA 1
ATOM 2865 C C . ASP B 1 78 ? -6.043 10.117 3.639 1 93.62 78 ASP B C 1
ATOM 2867 O O . ASP B 1 78 ? -5.805 10.93 4.531 1 93.62 78 ASP B O 1
ATOM 2871 N N . GLY B 1 79 ? -6.371 10.422 2.414 1 94.88 79 GLY B N 1
ATOM 2872 C CA . GLY B 1 79 ? -6.598 11.82 2.102 1 94.88 79 GLY B CA 1
ATOM 2873 C C . GLY B 1 79 ? -7.676 12.461 2.953 1 94.88 79 GLY B C 1
ATOM 2874 O O . GLY B 1 79 ? -7.477 13.539 3.516 1 94.88 79 GLY B O 1
ATOM 2875 N N . ILE B 1 80 ? -8.781 11.836 3.088 1 96.06 80 ILE B N 1
ATOM 2876 C CA . ILE B 1 80 ? -9.914 12.359 3.85 1 96.06 80 ILE B CA 1
ATOM 2877 C C . ILE B 1 80 ? -9.523 12.5 5.32 1 96.06 80 ILE B C 1
ATOM 2879 O O . ILE B 1 80 ? -9.688 13.57 5.91 1 96.06 80 ILE B O 1
ATOM 2883 N N . VAL B 1 81 ? -8.961 11.453 5.844 1 95.06 81 VAL B N 1
ATOM 2884 C CA . VAL B 1 81 ? -8.727 11.398 7.281 1 95.06 81 VAL B CA 1
ATOM 2885 C C . VAL B 1 81 ? -7.582 12.336 7.656 1 95.06 81 VAL B C 1
ATOM 2887 O O . VAL B 1 81 ? -7.645 13.023 8.68 1 95.06 81 VAL B O 1
ATOM 2890 N N . THR B 1 82 ? -6.57 12.383 6.867 1 94.38 82 THR B N 1
ATOM 2891 C CA . THR B 1 82 ? -5.406 13.219 7.16 1 94.38 82 THR B CA 1
ATOM 2892 C C . THR B 1 82 ? -5.793 14.695 7.164 1 94.38 82 THR B C 1
ATOM 2894 O O . THR B 1 82 ? -5.449 15.43 8.094 1 94.38 82 THR B O 1
ATOM 2897 N N . ILE B 1 83 ? -6.461 15.102 6.164 1 95.25 83 ILE B N 1
ATOM 2898 C CA . ILE B 1 83 ? -6.824 16.516 6.07 1 95.25 83 ILE B CA 1
ATOM 2899 C C . ILE B 1 83 ? -7.875 16.844 7.125 1 95.25 83 ILE B C 1
ATOM 2901 O O . ILE B 1 83 ? -7.852 17.922 7.719 1 95.25 83 ILE B O 1
ATOM 2905 N N . PHE B 1 84 ? -8.797 15.977 7.359 1 96.12 84 PHE B N 1
ATOM 2906 C CA . PHE B 1 84 ? -9.766 16.172 8.43 1 96.12 84 PHE B CA 1
ATOM 2907 C C . PHE B 1 84 ? -9.07 16.297 9.773 1 96.12 84 PHE B C 1
ATOM 2909 O O . PHE B 1 84 ? -9.438 17.156 10.594 1 96.12 84 PHE B O 1
ATOM 2916 N N . ALA B 1 85 ? -8.094 15.477 9.977 1 94.56 85 ALA B N 1
ATOM 2917 C CA . ALA B 1 85 ? -7.336 15.523 11.219 1 94.56 85 ALA B CA 1
ATOM 2918 C C . ALA B 1 85 ? -6.602 16.859 11.359 1 94.56 85 ALA B C 1
ATOM 2920 O O . ALA B 1 85 ? -6.469 17.391 12.461 1 94.56 85 ALA B O 1
ATOM 2921 N N . ILE B 1 86 ? -6.082 17.344 10.266 1 93.69 86 ILE B N 1
ATOM 2922 C CA . ILE B 1 86 ? -5.402 18.625 10.289 1 93.69 86 ILE B CA 1
ATOM 2923 C C . ILE B 1 86 ? -6.383 19.719 10.695 1 93.69 86 ILE B C 1
ATOM 2925 O O . ILE B 1 86 ? -6.078 20.547 11.562 1 93.69 86 ILE B O 1
ATOM 2929 N N . VAL B 1 87 ? -7.547 19.734 10.094 1 93.94 87 VAL B N 1
ATOM 2930 C CA . VAL B 1 87 ? -8.578 20.719 10.414 1 93.94 87 VAL B CA 1
ATOM 2931 C C . VAL B 1 87 ? -8.977 20.594 11.883 1 93.94 87 VAL B C 1
ATOM 2933 O O . VAL B 1 87 ? -9.023 21.594 12.609 1 93.94 87 VAL B O 1
ATOM 2936 N N . ALA B 1 88 ? -9.234 19.391 12.289 1 94.5 88 ALA B N 1
ATOM 2937 C CA . ALA B 1 88 ? -9.641 19.125 13.664 1 94.5 88 ALA B CA 1
ATOM 2938 C C . ALA B 1 88 ? -8.555 19.547 14.656 1 94.5 88 ALA B C 1
ATOM 2940 O O . ALA B 1 88 ? -8.852 20.141 15.695 1 94.5 88 ALA B O 1
ATOM 2941 N N . GLY B 1 89 ? -7.371 19.188 14.352 1 92.56 89 GLY B N 1
ATOM 2942 C CA . GLY B 1 89 ? -6.258 19.562 15.211 1 92.56 89 GLY B CA 1
ATOM 2943 C C . GLY B 1 89 ? -6.066 21.062 15.328 1 92.56 89 GLY B C 1
ATOM 2944 O O . GLY B 1 89 ? -5.789 21.578 16.406 1 92.56 89 GLY B O 1
ATOM 2945 N N . CYS B 1 90 ? -6.176 21.781 14.242 1 92.25 90 CYS B N 1
ATOM 2946 C CA . CYS B 1 90 ? -6.039 23.234 14.234 1 92.25 90 CYS B CA 1
ATOM 2947 C C . CYS B 1 90 ? -7.141 23.891 15.055 1 92.25 90 CYS B C 1
ATOM 2949 O O . CYS B 1 90 ? -6.883 24.812 15.82 1 92.25 90 CYS B O 1
ATOM 2951 N N . VAL B 1 91 ? -8.344 23.422 14.828 1 91 91 VAL B N 1
ATOM 2952 C CA . VAL B 1 91 ? -9.477 23.969 15.57 1 91 91 VAL B CA 1
ATOM 2953 C C . VAL B 1 91 ? -9.312 23.672 17.062 1 91 91 VAL B C 1
ATOM 2955 O O . VAL B 1 91 ? -9.586 24.516 17.906 1 91 91 VAL B O 1
ATOM 2958 N N . GLY B 1 92 ? -8.906 22.469 17.328 1 90.25 92 GLY B N 1
ATOM 2959 C CA . GLY B 1 92 ? -8.648 22.109 18.719 1 90.25 92 GLY B CA 1
ATOM 2960 C C . GLY B 1 92 ? -7.59 22.969 19.359 1 90.25 92 GLY B C 1
ATOM 2961 O O . GLY B 1 92 ? -7.652 23.234 20.562 1 90.25 92 GLY B O 1
ATOM 2962 N N . ALA B 1 93 ? -6.617 23.391 18.625 1 89.94 93 ALA B N 1
ATOM 2963 C CA . ALA B 1 93 ? -5.535 24.25 19.109 1 89.94 93 ALA B CA 1
ATOM 2964 C C . ALA B 1 93 ? -5.934 25.719 19.078 1 89.94 93 ALA B C 1
ATOM 2966 O O . ALA B 1 93 ? -5.105 26.594 19.328 1 89.94 93 ALA B O 1
ATOM 2967 N N . ASP B 1 94 ? -7.172 26.047 18.672 1 89.81 94 ASP B N 1
ATOM 2968 C CA . ASP B 1 94 ? -7.762 27.391 18.641 1 89.81 94 ASP B CA 1
ATOM 2969 C C . ASP B 1 94 ? -7.094 28.266 17.594 1 89.81 94 ASP B C 1
ATOM 2971 O O . ASP B 1 94 ? -6.801 29.438 17.859 1 89.81 94 ASP B O 1
ATOM 2975 N N . LEU B 1 95 ? -6.797 27.672 16.531 1 87.31 95 LEU B N 1
ATOM 2976 C CA . LEU B 1 95 ? -6.254 28.438 15.414 1 87.31 95 LEU B CA 1
ATOM 2977 C C . LEU B 1 95 ? -7.363 29.156 14.656 1 87.31 95 LEU B C 1
ATOM 2979 O O . LEU B 1 95 ? -8.516 28.719 14.68 1 87.31 95 LEU B O 1
ATOM 2983 N N . SER B 1 96 ? -7.004 30.234 14.031 1 86.38 96 SER B N 1
ATOM 2984 C CA . SER B 1 96 ? -7.969 31 13.242 1 86.38 96 SER B CA 1
ATOM 2985 C C . SER B 1 96 ? -8.336 30.266 11.961 1 86.38 96 SER B C 1
ATOM 2987 O O . SER B 1 96 ? -7.637 29.344 11.539 1 86.38 96 SER B O 1
ATOM 2989 N N . CYS B 1 97 ? -9.438 30.625 11.305 1 86.31 97 CYS B N 1
ATOM 2990 C CA . CYS B 1 97 ? -9.906 30.016 10.062 1 86.31 97 CYS B CA 1
ATOM 2991 C C . CYS B 1 97 ? -8.859 30.156 8.961 1 86.31 97 CYS B C 1
ATOM 2993 O O . CYS B 1 97 ? -8.656 29.234 8.172 1 86.31 97 CYS B O 1
ATOM 2995 N N . SER B 1 98 ? -8.227 31.344 8.953 1 85.94 98 SER B N 1
ATOM 2996 C CA . SER B 1 98 ? -7.207 31.578 7.938 1 85.94 98 SER B CA 1
ATOM 2997 C C . SER B 1 98 ? -6.02 30.641 8.117 1 85.94 98 SER B C 1
ATOM 2999 O O . SER B 1 98 ? -5.461 30.141 7.137 1 85.94 98 SER B O 1
ATOM 3001 N N . GLN B 1 99 ? -5.621 30.391 9.336 1 88 99 GLN B N 1
ATOM 3002 C CA . GLN B 1 99 ? -4.496 29.5 9.625 1 88 99 GLN B CA 1
ATOM 3003 C C . GLN B 1 99 ? -4.824 28.062 9.273 1 88 99 GLN B C 1
ATOM 3005 O O . GLN B 1 99 ? -3.967 27.328 8.781 1 88 99 GLN B O 1
ATOM 3010 N N . VAL B 1 100 ? -6.039 27.688 9.57 1 89.81 100 VAL B N 1
ATOM 3011 C CA . VAL B 1 100 ? -6.492 26.344 9.227 1 89.81 100 VAL B CA 1
ATOM 3012 C C . VAL B 1 100 ? -6.398 26.125 7.719 1 89.81 100 VAL B C 1
ATOM 3014 O O . VAL B 1 100 ? -5.934 25.094 7.258 1 89.81 100 VAL B O 1
ATOM 3017 N N . LEU B 1 101 ? -6.758 27.109 6.953 1 88.62 101 LEU B N 1
ATOM 3018 C CA . LEU B 1 101 ? -6.746 27.016 5.5 1 88.62 101 LEU B CA 1
ATOM 3019 C C . LEU B 1 101 ? -5.32 26.969 4.969 1 88.62 101 LEU B C 1
ATOM 3021 O O . LEU B 1 101 ? -5.027 26.234 4.023 1 88.62 101 LEU B O 1
ATOM 3025 N N . MET B 1 102 ? -4.418 27.75 5.543 1 90.44 102 MET B N 1
ATOM 3026 C CA . MET B 1 102 ? -3.023 27.781 5.105 1 90.44 102 MET B CA 1
ATOM 3027 C C . MET B 1 102 ? -2.348 26.438 5.344 1 90.44 102 MET B C 1
ATOM 3029 O O . MET B 1 102 ? -1.729 25.875 4.434 1 90.44 102 MET B O 1
ATOM 3033 N N . VAL B 1 103 ? -2.527 25.922 6.531 1 91 103 VAL B N 1
ATOM 3034 C CA . VAL B 1 103 ? -1.9 24.656 6.891 1 91 103 VAL B CA 1
ATOM 3035 C C . VAL B 1 103 ? -2.568 23.5 6.129 1 91 103 VAL B C 1
ATOM 3037 O O . VAL B 1 103 ? -1.889 22.609 5.625 1 91 103 VAL B O 1
ATOM 3040 N N . GLY B 1 104 ? -3.916 23.547 6.055 1 93.25 104 GLY B N 1
ATOM 3041 C CA . GLY B 1 104 ? -4.668 22.516 5.371 1 93.25 104 GLY B CA 1
ATOM 3042 C C . GLY B 1 104 ? -4.328 22.391 3.898 1 93.25 104 GLY B C 1
ATOM 3043 O O . GLY B 1 104 ? -4.07 21.297 3.396 1 93.25 104 GLY B O 1
ATOM 3044 N N . LEU B 1 105 ? -4.281 23.484 3.186 1 93.19 105 LEU B N 1
ATOM 3045 C CA . LEU B 1 105 ? -4.004 23.484 1.753 1 93.19 105 LEU B CA 1
ATOM 3046 C C . LEU B 1 105 ? -2.549 23.125 1.48 1 93.19 105 LEU B C 1
ATOM 3048 O O . LEU B 1 105 ? -2.256 22.375 0.536 1 93.19 105 LEU B O 1
ATOM 3052 N N . GLY B 1 106 ? -1.665 23.75 2.201 1 93.19 106 GLY B N 1
ATOM 3053 C CA . GLY B 1 106 ? -0.262 23.391 2.064 1 93.19 106 GLY B CA 1
ATOM 3054 C C . GLY B 1 106 ? 0.003 21.906 2.266 1 93.19 106 GLY B C 1
ATOM 3055 O O . GLY B 1 106 ? 0.725 21.297 1.481 1 93.19 106 GLY B O 1
ATOM 3056 N N . ASN B 1 107 ? -0.609 21.312 3.266 1 93.88 107 ASN B N 1
ATOM 3057 C CA . ASN B 1 107 ? -0.368 19.906 3.596 1 93.88 107 ASN B CA 1
ATOM 3058 C C . ASN B 1 107 ? -1.118 18.969 2.652 1 93.88 107 ASN B C 1
ATOM 3060 O O . ASN B 1 107 ? -0.702 17.828 2.441 1 93.88 107 ASN B O 1
ATOM 3064 N N . LEU B 1 108 ? -2.244 19.453 2.127 1 95 108 LEU B N 1
ATOM 3065 C CA . LEU B 1 108 ? -2.928 18.641 1.124 1 95 108 LEU B CA 1
ATOM 3066 C C . LEU B 1 108 ? -2.006 18.344 -0.054 1 95 108 LEU B C 1
ATOM 3068 O O . LEU B 1 108 ? -1.854 17.188 -0.451 1 95 108 LEU B O 1
ATOM 3072 N N . LEU B 1 109 ? -1.373 19.328 -0.555 1 94.12 109 LEU B N 1
ATOM 3073 C CA . LEU B 1 109 ? -0.503 19.172 -1.716 1 94.12 109 LEU B CA 1
ATOM 3074 C C . LEU B 1 109 ? 0.764 18.406 -1.345 1 94.12 109 LEU B C 1
ATOM 3076 O O . LEU B 1 109 ? 1.188 17.516 -2.074 1 94.12 109 LEU B O 1
ATOM 3080 N N . ALA B 1 110 ? 1.363 18.828 -0.281 1 93.75 110 ALA B N 1
ATOM 3081 C CA . ALA B 1 110 ? 2.596 18.188 0.165 1 93.75 110 ALA B CA 1
ATOM 3082 C C . ALA B 1 110 ? 2.377 16.703 0.419 1 93.75 110 ALA B C 1
ATOM 3084 O O . ALA B 1 110 ? 3.186 15.867 0.004 1 93.75 110 ALA B O 1
ATOM 3085 N N . ASP B 1 111 ? 1.291 16.344 1.105 1 94 111 ASP B N 1
ATOM 3086 C CA . ASP B 1 111 ? 1.013 14.953 1.444 1 94 111 ASP B CA 1
ATOM 3087 C C . ASP B 1 111 ? 0.642 14.148 0.2 1 94 111 ASP B C 1
ATOM 3089 O O . ASP B 1 111 ? 0.952 12.961 0.107 1 94 111 ASP B O 1
ATOM 3093 N N . ALA B 1 112 ? -0.09 14.781 -0.699 1 94.94 112 ALA B N 1
ATOM 3094 C CA . ALA B 1 112 ? -0.406 14.102 -1.954 1 94.94 112 ALA B CA 1
ATOM 3095 C C . ALA B 1 112 ? 0.865 13.719 -2.705 1 94.94 112 ALA B C 1
ATOM 3097 O O . ALA B 1 112 ? 0.975 12.602 -3.221 1 94.94 112 ALA B O 1
ATOM 3098 N N . ILE B 1 113 ? 1.778 14.602 -2.781 1 91.88 113 ILE B N 1
ATOM 3099 C CA . ILE B 1 113 ? 3.057 14.344 -3.436 1 91.88 113 ILE B CA 1
ATOM 3100 C C . ILE B 1 113 ? 3.791 13.219 -2.713 1 91.88 113 ILE B C 1
ATOM 3102 O O . ILE B 1 113 ? 4.305 12.297 -3.348 1 91.88 113 ILE B O 1
ATOM 3106 N N . SER B 1 114 ? 3.787 13.297 -1.437 1 91.25 114 SER B N 1
ATOM 3107 C CA . SER B 1 114 ? 4.465 12.289 -0.633 1 91.25 114 SER B CA 1
ATOM 3108 C C . SER B 1 114 ? 3.834 10.914 -0.831 1 91.25 114 SER B C 1
ATOM 3110 O O . SER B 1 114 ? 4.543 9.922 -1.004 1 91.25 114 SER B O 1
ATOM 3112 N N . MET B 1 115 ? 2.523 10.844 -0.821 1 92.81 115 MET B N 1
ATOM 3113 C CA . MET B 1 115 ? 1.814 9.57 -0.966 1 92.81 115 MET B CA 1
ATOM 3114 C C . MET B 1 115 ? 2.037 8.984 -2.354 1 92.81 115 MET B C 1
ATOM 3116 O O . MET B 1 115 ? 2.297 7.785 -2.486 1 92.81 115 MET B O 1
ATOM 3120 N N . GLY B 1 116 ? 1.865 9.82 -3.334 1 93.75 116 GLY B N 1
ATOM 3121 C CA . GLY B 1 116 ? 2.109 9.352 -4.688 1 93.75 116 GLY B CA 1
ATOM 3122 C C . GLY B 1 116 ? 3.525 8.852 -4.902 1 93.75 116 GLY B C 1
ATOM 3123 O O . GLY B 1 116 ? 3.732 7.781 -5.477 1 93.75 116 GLY B O 1
ATOM 3124 N N . PHE B 1 117 ? 4.441 9.617 -4.488 1 91.62 117 PHE B N 1
ATOM 3125 C CA . PHE B 1 117 ? 5.84 9.234 -4.602 1 91.62 117 PHE B CA 1
ATOM 3126 C C . PHE B 1 117 ? 6.137 8 -3.758 1 91.62 117 PHE B C 1
ATOM 3128 O O . PHE B 1 117 ? 6.906 7.129 -4.168 1 91.62 117 PHE B O 1
ATOM 3135 N N . GLY B 1 118 ? 5.578 7.949 -2.588 1 89.12 118 GLY B N 1
ATOM 3136 C CA . GLY B 1 118 ? 5.742 6.781 -1.738 1 89.12 118 GLY B CA 1
ATOM 3137 C C . GLY B 1 118 ? 5.258 5.496 -2.387 1 89.12 118 GLY B C 1
ATOM 3138 O O . GLY B 1 118 ? 5.934 4.469 -2.322 1 89.12 118 GLY B O 1
ATOM 3139 N N . GLU B 1 119 ? 4.098 5.543 -2.979 1 90.25 119 GLU B N 1
ATOM 3140 C CA . GLU B 1 119 ? 3.584 4.383 -3.699 1 90.25 119 GLU B CA 1
ATOM 3141 C C . GLU B 1 119 ? 4.492 4.016 -4.871 1 90.25 119 GLU B C 1
ATOM 3143 O O . GLU B 1 119 ? 4.719 2.834 -5.137 1 90.25 119 GLU B O 1
ATOM 3148 N N . TYR B 1 120 ? 4.98 4.98 -5.566 1 90.38 120 TYR B N 1
ATOM 3149 C CA . TYR B 1 120 ? 5.891 4.742 -6.68 1 90.38 120 TYR B CA 1
ATOM 3150 C C . TYR B 1 120 ? 7.152 4.027 -6.211 1 90.38 120 TYR B C 1
ATOM 3152 O O . TYR B 1 120 ? 7.523 2.986 -6.762 1 90.38 120 TYR B O 1
ATOM 3160 N N . VAL B 1 121 ? 7.738 4.582 -5.227 1 88.44 121 VAL B N 1
ATOM 3161 C CA . VAL B 1 121 ? 9.023 4.059 -4.766 1 88.44 121 VAL B CA 1
ATOM 3162 C C . VAL B 1 121 ? 8.828 2.67 -4.164 1 88.44 121 VAL B C 1
ATOM 3164 O O . VAL B 1 121 ? 9.664 1.782 -4.352 1 88.44 121 VAL B O 1
ATOM 3167 N N . SER B 1 122 ? 7.785 2.504 -3.391 1 85.94 122 SER B N 1
ATOM 3168 C CA . SER B 1 122 ? 7.543 1.199 -2.785 1 85.94 122 SER B CA 1
ATOM 3169 C C . SER B 1 122 ? 7.215 0.151 -3.844 1 85.94 122 SER B C 1
ATOM 3171 O O . SER B 1 122 ? 7.684 -0.986 -3.766 1 85.94 122 SER B O 1
ATOM 3173 N N . ALA B 1 123 ? 6.422 0.5 -4.805 1 85.88 123 ALA B N 1
ATOM 3174 C CA . ALA B 1 123 ? 6.078 -0.413 -5.891 1 85.88 123 ALA B CA 1
ATOM 3175 C C . ALA B 1 123 ? 7.305 -0.744 -6.734 1 85.88 123 ALA B C 1
ATOM 3177 O O . ALA B 1 123 ? 7.461 -1.876 -7.199 1 85.88 123 ALA B O 1
ATOM 3178 N N . ALA B 1 124 ? 8.102 0.263 -6.961 1 87.5 124 ALA B N 1
ATOM 3179 C CA . ALA B 1 124 ? 9.336 0.042 -7.715 1 87.5 124 ALA B CA 1
ATOM 3180 C C . ALA B 1 124 ? 10.281 -0.88 -6.953 1 87.5 124 ALA B C 1
ATOM 3182 O O . ALA B 1 124 ? 10.961 -1.716 -7.559 1 87.5 124 ALA B O 1
ATOM 3183 N N . ALA B 1 125 ? 10.344 -0.646 -5.719 1 83.69 125 ALA B N 1
ATOM 3184 C CA . ALA B 1 125 ? 11.172 -1.509 -4.879 1 83.69 125 ALA B CA 1
ATOM 3185 C C . ALA B 1 125 ? 10.688 -2.955 -4.934 1 83.69 125 ALA B C 1
ATOM 3187 O O . ALA B 1 125 ? 11.5 -3.885 -4.992 1 83.69 125 ALA B O 1
ATOM 3188 N N . GLU B 1 126 ? 9.414 -3.117 -4.852 1 83.19 126 GLU B N 1
ATOM 3189 C CA . GLU B 1 126 ? 8.836 -4.453 -4.953 1 83.19 126 GLU B CA 1
ATOM 3190 C C . GLU B 1 126 ? 9.18 -5.102 -6.293 1 83.19 126 GLU B C 1
ATOM 3192 O O . GLU B 1 126 ? 9.547 -6.277 -6.344 1 83.19 126 GLU B O 1
ATOM 3197 N N . LYS B 1 127 ? 9 -4.383 -7.312 1 84.62 127 LYS B N 1
ATOM 3198 C CA . LYS B 1 127 ? 9.281 -4.871 -8.656 1 84.62 127 LYS B CA 1
ATOM 3199 C C . LYS B 1 127 ? 10.75 -5.277 -8.789 1 84.62 127 LYS B C 1
ATOM 3201 O O . LYS B 1 127 ? 11.055 -6.324 -9.367 1 84.62 127 LYS B O 1
ATOM 3206 N N . ASP B 1 128 ? 11.602 -4.441 -8.32 1 84.5 128 ASP B N 1
ATOM 3207 C CA . ASP B 1 128 ? 13.031 -4.73 -8.398 1 84.5 128 ASP B CA 1
ATOM 3208 C C . ASP B 1 128 ? 13.391 -5.957 -7.566 1 84.5 128 ASP B C 1
ATOM 3210 O O . ASP B 1 128 ? 14.281 -6.727 -7.93 1 84.5 128 ASP B O 1
ATOM 3214 N N . PHE B 1 129 ? 12.734 -6.094 -6.492 1 83.31 129 PHE B N 1
ATOM 3215 C CA . PHE B 1 129 ? 12.953 -7.273 -5.66 1 83.31 129 PHE B CA 1
ATOM 3216 C C . PHE B 1 129 ? 12.578 -8.547 -6.41 1 83.31 129 PHE B C 1
ATOM 3218 O O . PHE B 1 129 ? 13.32 -9.523 -6.395 1 83.31 129 PHE B O 1
ATOM 3225 N N . VAL B 1 130 ? 11.461 -8.516 -7.004 1 84.06 130 VAL B N 1
ATOM 3226 C CA . VAL B 1 130 ? 10.969 -9.664 -7.762 1 84.06 130 VAL B CA 1
ATOM 3227 C C . VAL B 1 130 ? 11.938 -9.977 -8.906 1 84.06 130 VAL B C 1
ATOM 3229 O O . VAL B 1 130 ? 12.234 -11.141 -9.172 1 84.06 130 VAL B O 1
ATOM 3232 N N . GLU B 1 131 ? 12.406 -8.953 -9.547 1 86.31 131 GLU B N 1
ATOM 3233 C CA . GLU B 1 131 ? 13.344 -9.133 -10.656 1 86.31 131 GLU B CA 1
ATOM 3234 C C . GLU B 1 131 ? 14.656 -9.742 -10.164 1 86.31 131 GLU B C 1
ATOM 3236 O O . GLU B 1 131 ? 15.242 -10.586 -10.844 1 86.31 131 GLU B O 1
ATOM 3241 N N . ALA B 1 132 ? 15.078 -9.242 -9.07 1 83.38 132 ALA B N 1
ATOM 3242 C CA . ALA B 1 132 ? 16.312 -9.781 -8.5 1 83.38 132 ALA B CA 1
ATOM 3243 C C . ALA B 1 132 ? 16.172 -11.258 -8.172 1 83.38 132 ALA B C 1
ATOM 3245 O O . ALA B 1 132 ? 17.078 -12.055 -8.43 1 83.38 132 ALA B O 1
ATOM 3246 N N . GLU B 1 133 ? 15.102 -11.609 -7.578 1 83.81 133 GLU B N 1
ATOM 3247 C CA . GLU B 1 133 ? 14.852 -13.008 -7.258 1 83.81 133 GLU B CA 1
ATOM 3248 C C . GLU B 1 133 ? 14.719 -13.852 -8.523 1 83.81 133 GLU B C 1
ATOM 3250 O O . GLU B 1 133 ? 15.125 -15.016 -8.547 1 83.81 133 GLU B O 1
ATOM 3255 N N . LYS B 1 134 ? 14.07 -13.273 -9.484 1 87.75 134 LYS B N 1
ATOM 3256 C CA . LYS B 1 134 ? 13.938 -13.953 -10.773 1 87.75 134 LYS B CA 1
ATOM 3257 C C . LYS B 1 134 ? 15.312 -14.289 -11.359 1 87.75 134 LYS B C 1
ATOM 3259 O O . LYS B 1 134 ? 15.547 -15.414 -11.812 1 87.75 134 LYS B O 1
ATOM 3264 N N . GLN B 1 135 ? 16.156 -13.336 -11.336 1 87.5 135 GLN B N 1
ATOM 3265 C CA . GLN B 1 135 ? 17.5 -13.539 -11.883 1 87.5 135 GLN B CA 1
ATOM 3266 C C . GLN B 1 135 ? 18.234 -14.625 -11.109 1 87.5 135 GLN B C 1
ATOM 3268 O O . GLN B 1 135 ? 18.938 -15.453 -11.703 1 87.5 135 GLN B O 1
ATOM 3273 N N . ARG B 1 136 ? 18.109 -14.57 -9.883 1 86.19 136 ARG B N 1
ATOM 3274 C CA . ARG B 1 136 ? 18.734 -15.594 -9.047 1 86.19 136 ARG B CA 1
ATOM 3275 C C . ARG B 1 136 ? 18.188 -16.984 -9.375 1 86.19 136 ARG B C 1
ATOM 3277 O O . ARG B 1 136 ? 18.953 -17.938 -9.508 1 86.19 136 ARG B O 1
ATOM 3284 N N . GLU B 1 137 ? 16.891 -17.078 -9.461 1 87.56 137 GLU B N 1
ATOM 3285 C CA . GLU B 1 137 ? 16.25 -18.359 -9.766 1 87.56 137 GLU B CA 1
ATOM 3286 C C . GLU B 1 137 ? 16.656 -18.859 -11.148 1 87.56 137 GLU B C 1
ATOM 3288 O O . GLU B 1 137 ? 16.859 -20.062 -11.344 1 87.56 137 GLU B O 1
ATOM 3293 N N . GLU B 1 138 ? 16.672 -17.984 -12.109 1 90 138 GLU B N 1
ATOM 3294 C CA . GLU B 1 138 ? 17.109 -18.344 -13.453 1 90 138 GLU B CA 1
ATOM 3295 C C . GLU B 1 138 ? 18.531 -18.906 -13.438 1 90 138 GLU B C 1
ATOM 3297 O O . GLU B 1 138 ? 18.828 -19.875 -14.125 1 90 138 GLU B O 1
ATOM 3302 N N . TRP B 1 139 ? 19.344 -18.234 -12.688 1 88.88 139 TRP B N 1
ATOM 3303 C CA . TRP B 1 139 ? 20.719 -18.688 -12.547 1 88.88 139 TRP B CA 1
ATOM 3304 C C . TRP B 1 139 ? 20.781 -20.062 -11.914 1 88.88 139 TRP B C 1
ATOM 3306 O O . TRP B 1 139 ? 21.578 -20.906 -12.328 1 88.88 139 TRP B O 1
ATOM 3316 N N . GLU B 1 140 ? 20 -20.359 -10.953 1 88.19 140 GLU B N 1
ATOM 3317 C CA . GLU B 1 140 ? 19.984 -21.656 -10.281 1 88.19 140 GLU B CA 1
ATOM 3318 C C . GLU B 1 140 ? 19.453 -22.75 -11.203 1 88.19 140 GLU B C 1
ATOM 3320 O O . GLU B 1 140 ? 19.938 -23.875 -11.18 1 88.19 140 GLU B O 1
ATOM 3325 N N . VAL B 1 141 ? 18.469 -22.453 -11.922 1 89.81 141 VAL B N 1
ATOM 3326 C CA . VAL B 1 141 ? 17.891 -23.422 -12.852 1 89.81 141 VAL B CA 1
ATOM 3327 C C . VAL B 1 141 ? 18.922 -23.812 -13.906 1 89.81 141 VAL B C 1
ATOM 3329 O O . VAL B 1 141 ? 18.969 -24.969 -14.336 1 89.81 141 VAL B O 1
ATOM 3332 N N . GLU B 1 142 ? 19.703 -22.906 -14.305 1 90.12 142 GLU B N 1
ATOM 3333 C CA . GLU B 1 142 ? 20.734 -23.141 -15.312 1 90.12 142 GLU B CA 1
ATOM 3334 C C . GLU B 1 142 ? 21.906 -23.922 -14.734 1 90.12 142 GLU B C 1
ATOM 3336 O O . GLU B 1 142 ? 22.469 -24.797 -15.383 1 90.12 142 GLU B O 1
ATOM 3341 N N . ASN B 1 143 ? 22.234 -23.609 -13.492 1 88.56 143 ASN B N 1
ATOM 3342 C CA . ASN B 1 143 ? 23.484 -24.109 -12.93 1 88.56 143 ASN B CA 1
ATOM 3343 C C . ASN B 1 143 ? 23.25 -25.297 -11.992 1 88.56 143 ASN B C 1
ATOM 3345 O O . ASN B 1 143 ? 24.156 -26.078 -11.719 1 88.56 143 ASN B O 1
ATOM 3349 N N . CYS B 1 144 ? 22.109 -25.391 -11.461 1 87.81 144 CYS B N 1
ATOM 3350 C CA . CYS B 1 144 ? 21.734 -26.484 -10.57 1 87.81 144 CYS B CA 1
ATOM 3351 C C . CYS B 1 144 ? 20.391 -27.078 -10.953 1 87.81 144 CYS B C 1
ATOM 3353 O O . CYS B 1 144 ? 19.484 -27.172 -10.117 1 87.81 144 CYS B O 1
ATOM 3355 N N . PRO B 1 145 ? 20.25 -27.609 -12.133 1 90.62 145 PRO B N 1
ATOM 3356 C CA . PRO B 1 145 ? 18.938 -28.047 -12.617 1 90.62 145 PRO B CA 1
ATOM 3357 C C . PRO B 1 145 ? 18.391 -29.234 -11.82 1 90.62 145 PRO B C 1
ATOM 3359 O O . PRO B 1 145 ? 17.172 -29.297 -11.562 1 90.62 145 PRO B O 1
ATOM 3362 N N . GLU B 1 146 ? 19.234 -30.172 -11.445 1 89.62 146 GLU B N 1
ATOM 3363 C CA . GLU B 1 146 ? 18.75 -31.359 -10.742 1 89.62 146 GLU B CA 1
ATOM 3364 C C . GLU B 1 146 ? 18.203 -31 -9.367 1 89.62 146 GLU B C 1
ATOM 3366 O O . GLU B 1 146 ? 17.188 -31.562 -8.93 1 89.62 146 GLU B O 1
ATOM 3371 N N . GLU B 1 147 ? 18.891 -30.094 -8.703 1 86.75 147 GLU B N 1
ATOM 3372 C CA . GLU B 1 147 ? 18.422 -29.641 -7.398 1 86.75 147 GLU B CA 1
ATOM 3373 C C . GLU B 1 147 ? 17.078 -28.922 -7.516 1 86.75 147 GLU B C 1
ATOM 3375 O O . GLU B 1 147 ? 16.203 -29.094 -6.664 1 86.75 147 GLU B O 1
ATOM 3380 N N . GLU B 1 148 ? 16.953 -28.141 -8.555 1 89.56 148 GLU B N 1
ATOM 3381 C CA . GLU B 1 148 ? 15.711 -27.391 -8.75 1 89.56 148 GLU B CA 1
ATOM 3382 C C . GLU B 1 148 ? 14.555 -28.328 -9.078 1 89.56 148 GLU B C 1
ATOM 3384 O O . GLU B 1 148 ? 13.422 -28.125 -8.625 1 89.56 148 GLU B O 1
ATOM 3389 N N . LYS B 1 149 ? 14.836 -29.344 -9.859 1 91.44 149 LYS B N 1
ATOM 3390 C CA . LYS B 1 149 ? 13.812 -30.344 -10.172 1 91.44 149 LYS B CA 1
ATOM 3391 C C . LYS B 1 149 ? 13.344 -31.078 -8.914 1 91.44 149 LYS B C 1
ATOM 3393 O O . LYS B 1 149 ? 12.141 -31.266 -8.711 1 91.44 149 LYS B O 1
ATOM 3398 N N . ARG B 1 150 ? 14.297 -31.469 -8.164 1 89.12 150 ARG B N 1
ATOM 3399 C CA . ARG B 1 150 ? 13.984 -32.188 -6.926 1 89.12 150 ARG B CA 1
ATOM 3400 C C . ARG B 1 150 ? 13.133 -31.312 -6 1 89.12 150 ARG B C 1
ATOM 3402 O O . ARG B 1 150 ? 12.219 -31.828 -5.34 1 89.12 150 ARG B O 1
ATOM 3409 N N . GLU B 1 151 ? 13.508 -30.094 -5.934 1 88.81 151 GLU B N 1
ATOM 3410 C CA . GLU B 1 151 ? 12.766 -29.172 -5.086 1 88.81 151 GLU B CA 1
ATOM 3411 C C . GLU B 1 151 ? 11.305 -29.062 -5.52 1 88.81 151 GLU B C 1
ATOM 3413 O O . GLU B 1 151 ? 10.406 -29.047 -4.68 1 88.81 151 GLU B O 1
ATOM 3418 N N . MET B 1 152 ? 11.078 -28.953 -6.746 1 91.88 152 MET B N 1
ATOM 3419 C CA . MET B 1 152 ? 9.719 -28.828 -7.246 1 91.88 152 MET B CA 1
ATOM 3420 C C . MET B 1 152 ? 8.93 -30.109 -7.004 1 91.88 152 MET B C 1
ATOM 3422 O O . MET B 1 152 ? 7.73 -30.062 -6.703 1 91.88 152 MET B O 1
ATOM 3426 N N . VAL B 1 153 ? 9.562 -31.25 -7.152 1 92.12 153 VAL B N 1
ATOM 3427 C CA . VAL B 1 153 ? 8.906 -32.531 -6.875 1 92.12 153 VAL B CA 1
ATOM 3428 C C . VAL B 1 153 ? 8.469 -32.562 -5.41 1 92.12 153 VAL B C 1
ATOM 3430 O O . VAL B 1 153 ? 7.355 -33 -5.105 1 92.12 153 VAL B O 1
ATOM 3433 N N . GLU B 1 154 ? 9.344 -32.094 -4.625 1 89.06 154 GLU B N 1
ATOM 3434 C CA . GLU B 1 154 ? 9.039 -32.062 -3.197 1 89.06 154 GLU B CA 1
ATOM 3435 C C . GLU B 1 154 ? 7.875 -31.125 -2.895 1 89.06 154 GLU B C 1
ATOM 3437 O O . GLU B 1 154 ? 7.008 -31.453 -2.076 1 89.06 154 GLU B O 1
ATOM 3442 N N . ILE B 1 155 ? 7.883 -30.016 -3.488 1 87.81 155 ILE B N 1
ATOM 3443 C CA . ILE B 1 155 ? 6.816 -29.047 -3.275 1 87.81 155 ILE B CA 1
ATOM 3444 C C . ILE B 1 155 ? 5.48 -29.641 -3.699 1 87.81 155 ILE B C 1
ATOM 3446 O O . ILE B 1 155 ? 4.492 -29.547 -2.965 1 87.81 155 ILE B O 1
ATOM 3450 N N . TYR B 1 156 ? 5.434 -30.328 -4.832 1 92 156 TYR B N 1
ATOM 3451 C CA . TYR B 1 156 ? 4.191 -30.906 -5.336 1 92 156 TYR B CA 1
ATOM 3452 C C . TYR B 1 156 ? 3.686 -32 -4.406 1 92 156 TYR B C 1
ATOM 3454 O O . TYR B 1 156 ? 2.486 -32.094 -4.141 1 92 156 TYR B O 1
ATOM 3462 N N . THR B 1 157 ? 4.59 -32.781 -3.924 1 92.19 157 THR B N 1
ATOM 3463 C CA . THR B 1 157 ? 4.203 -33.906 -3.107 1 92.19 157 THR B CA 1
ATOM 3464 C C . THR B 1 157 ? 3.801 -33.469 -1.705 1 92.19 157 THR B C 1
ATOM 3466 O O . THR B 1 157 ? 2.783 -33.906 -1.173 1 92.19 157 THR B O 1
ATOM 3469 N N . GLU B 1 158 ? 4.527 -32.562 -1.184 1 86.44 158 GLU B N 1
ATOM 3470 C CA . GLU B 1 158 ? 4.32 -32.156 0.208 1 86.44 158 GLU B CA 1
ATOM 3471 C C . GLU B 1 158 ? 3.195 -31.141 0.331 1 86.44 158 GLU B C 1
ATOM 3473 O O . GLU B 1 158 ? 2.383 -31.219 1.255 1 86.44 158 GLU B O 1
ATOM 3478 N N . LYS B 1 159 ? 3.188 -30.234 -0.535 1 84.81 159 LYS B N 1
ATOM 3479 C CA . LYS B 1 159 ? 2.236 -29.141 -0.423 1 84.81 159 LYS B CA 1
ATOM 3480 C C . LYS B 1 159 ? 0.875 -29.531 -0.997 1 84.81 159 LYS B C 1
ATOM 3482 O O . LYS B 1 159 ? -0.164 -29.125 -0.47 1 84.81 159 LYS B O 1
ATOM 3487 N N . TYR B 1 160 ? 0.891 -30.266 -2.039 1 90.06 160 TYR B N 1
ATOM 3488 C CA . TYR B 1 160 ? -0.364 -30.469 -2.754 1 90.06 160 TYR B CA 1
ATOM 3489 C C . TYR B 1 160 ? -0.761 -31.938 -2.754 1 90.06 160 TYR B C 1
ATOM 3491 O O . TYR B 1 160 ? -1.823 -32.312 -3.264 1 90.06 160 TYR B O 1
ATOM 3499 N N . GLY B 1 161 ? 0.134 -32.844 -2.357 1 91.88 161 GLY B N 1
ATOM 3500 C CA . GLY B 1 161 ? -0.202 -34.25 -2.232 1 91.88 161 GLY B CA 1
ATOM 3501 C C . GLY B 1 161 ? -0.095 -35.031 -3.541 1 91.88 161 GLY B C 1
ATOM 3502 O O . GLY B 1 161 ? -0.776 -36.031 -3.738 1 91.88 161 GLY B O 1
ATOM 3503 N N . PHE B 1 162 ? 0.701 -34.594 -4.402 1 94.31 162 PHE B N 1
ATOM 3504 C CA . PHE B 1 162 ? 0.933 -35.312 -5.652 1 94.31 162 PHE B CA 1
ATOM 3505 C C . PHE B 1 162 ? 1.595 -36.656 -5.391 1 94.31 162 PHE B C 1
ATOM 3507 O O . PHE B 1 162 ? 2.391 -36.812 -4.461 1 94.31 162 PHE B O 1
ATOM 3514 N N . SER B 1 163 ? 1.232 -37.656 -6.215 1 95.56 163 SER B N 1
ATOM 3515 C CA . SER B 1 163 ? 2.07 -38.844 -6.246 1 95.56 163 SER B CA 1
ATOM 3516 C C . SER B 1 163 ? 3.459 -38.531 -6.797 1 95.56 163 SER B C 1
ATOM 3518 O O . SER B 1 163 ? 3.619 -37.594 -7.598 1 95.56 163 SER B O 1
ATOM 3520 N N . ARG B 1 164 ? 4.426 -39.25 -6.352 1 94.62 164 ARG B N 1
ATOM 3521 C CA . ARG B 1 164 ? 5.785 -39 -6.82 1 94.62 164 ARG B CA 1
ATOM 3522 C C . ARG B 1 164 ? 5.875 -39.125 -8.336 1 94.62 164 ARG B C 1
ATOM 3524 O O . ARG B 1 164 ? 6.594 -38.344 -8.984 1 94.62 164 ARG B O 1
ATOM 3531 N N . ALA B 1 165 ? 5.176 -40.031 -8.875 1 95.94 165 ALA B N 1
ATOM 3532 C CA . ALA B 1 165 ? 5.168 -40.25 -10.32 1 95.94 165 ALA B CA 1
ATOM 3533 C C . ALA B 1 165 ? 4.574 -39.031 -11.039 1 95.94 165 ALA B C 1
ATOM 3535 O O . ALA B 1 165 ? 5.121 -38.562 -12.039 1 95.94 165 ALA B O 1
ATOM 3536 N N . ASP B 1 166 ? 3.49 -38.531 -10.531 1 95.75 166 ASP B N 1
ATOM 3537 C CA . ASP B 1 166 ? 2.848 -37.375 -11.125 1 95.75 166 ASP B CA 1
ATOM 3538 C C . ASP B 1 166 ? 3.734 -36.125 -11 1 95.75 166 ASP B C 1
ATOM 3540 O O . ASP B 1 166 ? 3.836 -35.344 -11.93 1 95.75 166 ASP B O 1
ATOM 3544 N N . ALA B 1 167 ? 4.34 -36.031 -9.836 1 96 167 ALA B N 1
ATOM 3545 C CA . ALA B 1 167 ? 5.215 -34.906 -9.578 1 96 167 ALA B CA 1
ATOM 3546 C C . ALA B 1 167 ? 6.402 -34.906 -10.531 1 96 167 ALA B C 1
ATOM 3548 O O . ALA B 1 167 ? 6.762 -33.844 -11.086 1 96 167 ALA B O 1
ATOM 3549 N N . GLN B 1 168 ? 6.969 -36.062 -10.727 1 95.38 168 GLN B N 1
ATOM 3550 C CA . GLN B 1 168 ? 8.109 -36.188 -11.625 1 95.38 168 GLN B CA 1
ATOM 3551 C C . GLN B 1 168 ? 7.715 -35.875 -13.062 1 95.38 168 GLN B C 1
ATOM 3553 O O . GLN B 1 168 ? 8.445 -35.188 -13.789 1 95.38 168 GLN B O 1
ATOM 3558 N N . SER B 1 169 ? 6.605 -36.375 -13.43 1 95.38 169 SER B N 1
ATOM 3559 C CA . SER B 1 169 ? 6.113 -36.094 -14.781 1 95.38 169 SER B CA 1
ATOM 3560 C C . SER B 1 169 ? 5.891 -34.625 -15.008 1 95.38 169 SER B C 1
ATOM 3562 O O . SER B 1 169 ? 6.23 -34.094 -16.062 1 95.38 169 SER B O 1
ATOM 3564 N N . MET B 1 170 ? 5.32 -34 -14.031 1 94.81 170 MET B N 1
ATOM 3565 C CA . MET B 1 170 ? 5.066 -32.562 -14.102 1 94.81 170 MET B CA 1
ATOM 3566 C C . MET B 1 170 ? 6.367 -31.797 -14.266 1 94.81 170 MET B C 1
ATOM 3568 O O . MET B 1 170 ? 6.461 -30.906 -15.102 1 94.81 170 MET B O 1
ATOM 3572 N N . VAL B 1 171 ? 7.309 -32.125 -13.438 1 95.44 171 VAL B N 1
ATOM 3573 C CA . VAL B 1 171 ? 8.594 -31.438 -13.445 1 95.44 171 VAL B CA 1
ATOM 3574 C C . VAL B 1 171 ? 9.289 -31.656 -14.781 1 95.44 171 VAL B C 1
ATOM 3576 O O . VAL B 1 171 ? 9.898 -30.734 -15.328 1 95.44 171 VAL B O 1
ATOM 3579 N N . ASP B 1 172 ? 9.195 -32.875 -15.312 1 95 172 ASP B N 1
ATOM 3580 C CA . ASP B 1 172 ? 9.844 -33.188 -16.578 1 95 172 ASP B CA 1
ATOM 3581 C C . ASP B 1 172 ? 9.227 -32.406 -17.734 1 95 172 ASP B C 1
ATOM 3583 O O . ASP B 1 172 ? 9.945 -31.906 -18.609 1 95 172 ASP B O 1
ATOM 3587 N N . ILE B 1 173 ? 7.973 -32.281 -17.703 1 94.56 173 ILE B N 1
ATOM 3588 C CA . ILE B 1 173 ? 7.289 -31.531 -18.75 1 94.56 173 ILE B CA 1
ATOM 3589 C C . ILE B 1 173 ? 7.641 -30.047 -18.641 1 94.56 173 ILE B C 1
ATOM 3591 O O . ILE B 1 173 ? 8.023 -29.422 -19.625 1 94.56 173 ILE B O 1
ATOM 3595 N N . THR B 1 174 ? 7.539 -29.516 -17.438 1 94.31 174 THR B N 1
ATOM 3596 C CA . THR B 1 174 ? 7.68 -28.062 -17.25 1 94.31 174 THR B CA 1
ATOM 3597 C C . THR B 1 174 ? 9.125 -27.641 -17.453 1 94.31 174 THR B C 1
ATOM 3599 O O . THR B 1 174 ? 9.391 -26.516 -17.906 1 94.31 174 THR B O 1
ATOM 3602 N N . PHE B 1 175 ? 10.055 -28.531 -17.156 1 94.56 175 PHE B N 1
ATOM 3603 C CA . PHE B 1 175 ? 11.469 -28.188 -17.281 1 94.56 175 PHE B CA 1
ATOM 3604 C C . PHE B 1 175 ? 11.852 -27.969 -18.734 1 94.56 175 PHE B C 1
ATOM 3606 O O . PHE B 1 175 ? 12.859 -27.312 -19.031 1 94.56 175 PHE B O 1
ATOM 3613 N N . LYS B 1 176 ? 11.039 -28.562 -19.641 1 93.44 176 LYS B N 1
ATOM 3614 C CA . LYS B 1 176 ? 11.266 -28.328 -21.062 1 93.44 176 LYS B CA 1
ATOM 3615 C C . LYS B 1 176 ? 11.039 -26.859 -21.406 1 93.44 176 LYS B C 1
ATOM 3617 O O . LYS B 1 176 ? 11.586 -26.359 -22.391 1 93.44 176 LYS B O 1
ATOM 3622 N N . TYR B 1 177 ? 10.234 -26.219 -20.641 1 94.56 177 TYR B N 1
ATOM 3623 C CA . TYR B 1 177 ? 9.883 -24.812 -20.844 1 94.56 177 TYR B CA 1
ATOM 3624 C C . TYR B 1 177 ? 10.422 -23.953 -19.703 1 94.56 177 TYR B C 1
ATOM 3626 O O . TYR B 1 177 ? 9.695 -23.625 -18.766 1 94.56 177 TYR B O 1
ATOM 3634 N N . LYS B 1 178 ? 11.547 -23.453 -19.875 1 91.62 178 LYS B N 1
ATOM 3635 C CA . LYS B 1 178 ? 12.328 -22.844 -18.797 1 91.62 178 LYS B CA 1
ATOM 3636 C C . LYS B 1 178 ? 11.641 -21.594 -18.281 1 91.62 178 LYS B C 1
ATOM 3638 O O . LYS B 1 178 ? 11.664 -21.312 -17.078 1 91.62 178 LYS B O 1
ATOM 3643 N N . LYS B 1 179 ? 11.039 -20.812 -19.141 1 90.12 179 LYS B N 1
ATOM 3644 C CA . LYS B 1 179 ? 10.352 -19.594 -18.719 1 90.12 179 LYS B CA 1
ATOM 3645 C C . LYS B 1 179 ? 9.203 -19.906 -17.766 1 90.12 179 LYS B C 1
ATOM 3647 O O . LYS B 1 179 ? 9.055 -19.266 -16.719 1 90.12 179 LYS B O 1
ATOM 3652 N N . PHE B 1 180 ? 8.484 -20.891 -18.125 1 91.62 180 PHE B N 1
ATOM 3653 C CA . PHE B 1 180 ? 7.391 -21.312 -17.266 1 91.62 180 PHE B CA 1
ATOM 3654 C C . PHE B 1 180 ? 7.922 -21.891 -15.953 1 91.62 180 PHE B C 1
ATOM 3656 O O . PHE B 1 180 ? 7.383 -21.609 -14.883 1 91.62 180 PHE B O 1
ATOM 3663 N N . PHE B 1 181 ? 8.914 -22.703 -16.078 1 93.25 181 PHE B N 1
ATOM 3664 C CA . PHE B 1 181 ? 9.461 -23.391 -14.898 1 93.25 181 PHE B CA 1
ATOM 3665 C C . PHE B 1 181 ? 9.914 -22.375 -13.852 1 93.25 181 PHE B C 1
ATOM 3667 O O . PHE B 1 181 ? 9.633 -22.531 -12.664 1 93.25 181 PHE B O 1
ATOM 3674 N N . VAL B 1 182 ? 10.539 -21.312 -14.289 1 91.75 182 VAL B N 1
ATOM 3675 C CA . VAL B 1 182 ? 11.047 -20.281 -13.383 1 91.75 182 VAL B CA 1
ATOM 3676 C C . VAL B 1 182 ? 9.883 -19.516 -12.758 1 91.75 182 VAL B C 1
ATOM 3678 O O . VAL B 1 182 ? 9.852 -19.312 -11.547 1 91.75 182 VAL B O 1
ATOM 3681 N N . GLN B 1 183 ? 8.93 -19.156 -13.555 1 89.12 183 GLN B N 1
ATOM 3682 C CA . GLN B 1 183 ? 7.77 -18.422 -13.047 1 89.12 183 GLN B CA 1
ATOM 3683 C C . GLN B 1 183 ? 6.984 -19.266 -12.047 1 89.12 183 GLN B C 1
ATOM 3685 O O . GLN B 1 183 ? 6.551 -18.766 -11.008 1 89.12 183 GLN B O 1
ATOM 3690 N N . HIS B 1 184 ? 6.867 -20.453 -12.461 1 90.12 184 HIS B N 1
ATOM 3691 C CA . HIS B 1 184 ? 6.129 -21.391 -11.609 1 90.12 184 HIS B CA 1
ATOM 3692 C C . HIS B 1 184 ? 6.844 -21.609 -10.281 1 90.12 184 HIS B C 1
ATOM 3694 O O . HIS B 1 184 ? 6.211 -21.641 -9.227 1 90.12 184 HIS B O 1
ATOM 3700 N N . MET B 1 185 ? 8.102 -21.75 -10.352 1 88.88 185 MET B N 1
ATOM 3701 C CA . MET B 1 185 ? 8.906 -21.938 -9.148 1 88.88 185 MET B CA 1
ATOM 3702 C C . MET B 1 185 ? 8.859 -20.703 -8.258 1 88.88 185 MET B C 1
ATOM 3704 O O . MET B 1 185 ? 8.789 -20.828 -7.031 1 88.88 185 MET B O 1
ATOM 3708 N N . MET B 1 186 ? 8.906 -19.547 -8.875 1 87.81 186 MET B N 1
ATOM 3709 C CA . MET B 1 186 ? 8.836 -18.312 -8.117 1 87.81 186 MET B CA 1
ATOM 3710 C C . MET B 1 186 ? 7.531 -18.219 -7.336 1 87.81 186 MET B C 1
ATOM 3712 O O . MET B 1 186 ? 7.52 -17.781 -6.18 1 87.81 186 MET B O 1
ATOM 3716 N N . VAL B 1 187 ? 6.492 -18.609 -7.969 1 85.81 187 VAL B N 1
ATOM 3717 C CA . VAL B 1 187 ? 5.18 -18.562 -7.332 1 85.81 187 VAL B CA 1
ATOM 3718 C C . VAL B 1 187 ? 5.109 -19.578 -6.203 1 85.81 187 VAL B C 1
ATOM 3720 O O . VAL B 1 187 ? 4.75 -19.25 -5.074 1 85.81 187 VAL B O 1
ATOM 3723 N N . GLU B 1 188 ? 5.508 -20.797 -6.473 1 85.12 188 GLU B N 1
ATOM 3724 C CA . GLU B 1 188 ? 5.316 -21.906 -5.543 1 85.12 188 GLU B CA 1
ATOM 3725 C C . GLU B 1 188 ? 6.305 -21.828 -4.383 1 85.12 188 GLU B C 1
ATOM 3727 O O . GLU B 1 188 ? 5.969 -22.188 -3.25 1 85.12 188 GLU B O 1
ATOM 3732 N N . GLU B 1 189 ? 7.52 -21.422 -4.68 1 81.69 189 GLU B N 1
ATOM 3733 C CA . GLU B 1 189 ? 8.562 -21.438 -3.656 1 81.69 189 GLU B CA 1
ATOM 3734 C C . GLU B 1 189 ? 8.641 -20.109 -2.93 1 81.69 189 GLU B C 1
ATOM 3736 O O . GLU B 1 189 ? 8.859 -20.062 -1.717 1 81.69 189 GLU B O 1
ATOM 3741 N N . LEU B 1 190 ? 8.508 -19.016 -3.713 1 78.5 190 LEU B N 1
ATOM 3742 C CA . LEU B 1 190 ? 8.789 -17.719 -3.129 1 78.5 190 LEU B CA 1
ATOM 3743 C C . LEU B 1 190 ? 7.508 -16.906 -2.945 1 78.5 190 LEU B C 1
ATOM 3745 O O . LEU B 1 190 ? 7.5 -15.898 -2.242 1 78.5 190 LEU B O 1
ATOM 3749 N N . GLY B 1 191 ? 6.438 -17.328 -3.596 1 81.25 191 GLY B N 1
ATOM 3750 C CA . GLY B 1 191 ? 5.207 -16.562 -3.527 1 81.25 191 GLY B CA 1
ATOM 3751 C C . GLY B 1 191 ? 5.293 -15.234 -4.25 1 81.25 191 GLY B C 1
ATOM 3752 O O . GLY B 1 191 ? 4.711 -14.242 -3.807 1 81.25 191 GLY B O 1
ATOM 3753 N N . LEU B 1 192 ? 6.129 -15.234 -5.23 1 82.12 192 LEU B N 1
ATOM 3754 C CA . LEU B 1 192 ? 6.332 -14.023 -6.016 1 82.12 192 LEU B CA 1
ATOM 3755 C C . LEU B 1 192 ? 5.836 -14.219 -7.449 1 82.12 192 LEU B C 1
ATOM 3757 O O . LEU B 1 192 ? 5.992 -15.305 -8.023 1 82.12 192 LEU B O 1
ATOM 3761 N N . MET B 1 193 ? 5.234 -13.18 -7.883 1 80.5 193 MET B N 1
ATOM 3762 C CA . MET B 1 193 ? 4.742 -13.242 -9.258 1 80.5 193 MET B CA 1
ATOM 3763 C C . MET B 1 193 ? 5.43 -12.195 -10.125 1 80.5 193 MET B C 1
ATOM 3765 O O . MET B 1 193 ? 5.695 -11.078 -9.68 1 80.5 193 MET B O 1
ATOM 3769 N N . TYR B 1 194 ? 5.754 -12.711 -11.289 1 76.25 194 TYR B N 1
ATOM 3770 C CA . TYR B 1 194 ? 6.301 -11.781 -12.266 1 76.25 194 TYR B CA 1
ATOM 3771 C C . TYR B 1 194 ? 5.656 -11.977 -13.633 1 76.25 194 TYR B C 1
ATOM 3773 O O . TYR B 1 194 ? 5.121 -13.055 -13.922 1 76.25 194 TYR B O 1
ATOM 3781 N N . GLY B 1 195 ? 5.566 -10.891 -14.383 1 67.69 195 GLY B N 1
ATOM 3782 C CA . GLY B 1 195 ? 5.121 -11.031 -15.758 1 67.69 195 GLY B CA 1
ATOM 3783 C C . GLY B 1 195 ? 3.635 -10.781 -15.938 1 67.69 195 GLY B C 1
ATOM 3784 O O . GLY B 1 195 ? 3.082 -11.016 -17.016 1 67.69 195 GLY B O 1
ATOM 3785 N N . PHE B 1 196 ? 3.004 -10.453 -14.906 1 66.94 196 PHE B N 1
ATOM 3786 C CA . PHE B 1 196 ? 1.579 -10.172 -15.023 1 66.94 196 PHE B CA 1
ATOM 3787 C C . PHE B 1 196 ? 1.338 -8.688 -15.258 1 66.94 196 PHE B C 1
ATOM 3789 O O . PHE B 1 196 ? 2.227 -7.863 -15.023 1 66.94 196 PHE B O 1
ATOM 3796 N N . ASP B 1 197 ? 0.308 -8.414 -15.938 1 63.19 197 ASP B N 1
ATOM 3797 C CA . ASP B 1 197 ? -0.035 -7.035 -16.281 1 63.19 197 ASP B CA 1
ATOM 3798 C C . ASP B 1 197 ? -0.365 -6.223 -15.031 1 63.19 197 ASP B C 1
ATOM 3800 O O . ASP B 1 197 ? -1.537 -6.008 -14.711 1 63.19 197 ASP B O 1
ATOM 3804 N N . GLU B 1 198 ? 0.661 -5.957 -14.367 1 70.31 198 GLU B N 1
ATOM 3805 C CA . GLU B 1 198 ? 0.503 -5.09 -13.203 1 70.31 198 GLU B CA 1
ATOM 3806 C C . GLU B 1 198 ? 0.737 -3.627 -13.57 1 70.31 198 GLU B C 1
ATOM 3808 O O . GLU B 1 198 ? 1.522 -3.328 -14.477 1 70.31 198 GLU B O 1
ATOM 3813 N N . PRO B 1 199 ? -0.08 -2.83 -12.969 1 78.69 199 PRO B N 1
ATOM 3814 C CA . PRO B 1 199 ? 0.204 -1.414 -13.219 1 78.69 199 PRO B CA 1
ATOM 3815 C C . PRO B 1 199 ? 1.639 -1.028 -12.867 1 78.69 199 PRO B C 1
ATOM 3817 O O . PRO B 1 199 ? 2.197 -1.543 -11.891 1 78.69 199 PRO B O 1
ATOM 3820 N N . THR B 1 200 ? 2.154 -0.194 -13.68 1 86.31 200 THR B N 1
ATOM 3821 C CA . THR B 1 200 ? 3.512 0.278 -13.43 1 86.31 200 THR B CA 1
ATOM 3822 C C . THR B 1 200 ? 3.564 1.104 -12.148 1 86.31 200 THR B C 1
ATOM 3824 O O . THR B 1 200 ? 2.561 1.689 -11.734 1 86.31 200 THR B O 1
ATOM 3827 N N . PRO B 1 201 ? 4.723 1.12 -11.578 1 89.06 201 PRO B N 1
ATOM 3828 C CA . PRO B 1 201 ? 4.871 1.888 -10.336 1 89.06 201 PRO B CA 1
ATOM 3829 C C . PRO B 1 201 ? 4.453 3.348 -10.492 1 89.06 201 PRO B C 1
ATOM 3831 O O . PRO B 1 201 ? 3.807 3.908 -9.609 1 89.06 201 PRO B O 1
ATOM 3834 N N . ILE B 1 202 ? 4.723 3.998 -11.617 1 91.62 202 ILE B N 1
ATOM 3835 C CA . ILE B 1 202 ? 4.395 5.402 -11.836 1 91.62 202 ILE B CA 1
ATOM 3836 C C . ILE B 1 202 ? 2.877 5.57 -11.914 1 91.62 202 ILE B C 1
ATOM 3838 O O . ILE B 1 202 ? 2.328 6.547 -11.398 1 91.62 202 ILE B O 1
ATOM 3842 N N . LYS B 1 203 ? 2.203 4.633 -12.555 1 91.5 203 LYS B N 1
ATOM 3843 C CA . LYS B 1 203 ? 0.749 4.695 -12.664 1 91.5 203 LYS B CA 1
ATOM 3844 C C . LYS B 1 203 ? 0.092 4.52 -11.297 1 91.5 203 LYS B C 1
ATOM 3846 O O . LYS B 1 203 ? -0.882 5.203 -10.977 1 91.5 203 LYS B O 1
ATOM 3851 N N . ARG B 1 204 ? 0.602 3.615 -10.531 1 89.75 204 ARG B N 1
ATOM 3852 C CA . ARG B 1 204 ? 0.079 3.402 -9.188 1 89.75 204 ARG B CA 1
ATOM 3853 C C . ARG B 1 204 ? 0.257 4.648 -8.328 1 89.75 204 ARG B C 1
ATOM 3855 O O . ARG B 1 204 ? -0.644 5.023 -7.57 1 89.75 204 ARG B O 1
ATOM 3862 N N . GLY B 1 205 ? 1.461 5.254 -8.461 1 93.19 205 GLY B N 1
ATOM 3863 C CA . GLY B 1 205 ? 1.725 6.484 -7.734 1 93.19 205 GLY B CA 1
ATOM 3864 C C . GLY B 1 205 ? 0.799 7.617 -8.125 1 93.19 205 GLY B C 1
ATOM 3865 O O . GLY B 1 205 ? 0.31 8.352 -7.266 1 93.19 205 GLY B O 1
ATOM 3866 N N . LEU B 1 206 ? 0.536 7.758 -9.398 1 94.31 206 LEU B N 1
ATOM 3867 C CA . LEU B 1 206 ? -0.32 8.828 -9.898 1 94.31 206 LEU B CA 1
ATOM 3868 C C . LEU B 1 206 ? -1.763 8.625 -9.445 1 94.31 206 LEU B C 1
ATOM 3870 O O . LEU B 1 206 ? -2.463 9.594 -9.148 1 94.31 206 LEU B O 1
ATOM 3874 N N . VAL B 1 207 ? -2.164 7.379 -9.445 1 92.69 207 VAL B N 1
ATOM 3875 C CA . VAL B 1 207 ? -3.516 7.07 -8.992 1 92.69 207 VAL B CA 1
ATOM 3876 C C . VAL B 1 207 ? -3.66 7.434 -7.516 1 92.69 207 VAL B C 1
ATOM 3878 O O . VAL B 1 207 ? -4.664 8.031 -7.113 1 92.69 207 VAL B O 1
ATOM 3881 N N . MET B 1 208 ? -2.682 7.086 -6.762 1 92.88 208 MET B N 1
ATOM 3882 C CA . MET B 1 208 ? -2.721 7.398 -5.336 1 92.88 208 MET B CA 1
ATOM 3883 C C . MET B 1 208 ? -2.682 8.906 -5.109 1 92.88 208 MET B C 1
ATOM 3885 O O . MET B 1 208 ? -3.379 9.422 -4.234 1 92.88 208 MET B O 1
ATOM 3889 N N . PHE B 1 209 ? -1.856 9.586 -5.883 1 94.69 209 PHE B N 1
ATOM 3890 C CA . PHE B 1 209 ? -1.765 11.047 -5.809 1 94.69 209 PHE B CA 1
ATOM 3891 C C . PHE B 1 209 ? -3.115 11.688 -6.094 1 94.69 209 PHE B C 1
ATOM 3893 O O . PHE B 1 209 ? -3.57 12.547 -5.34 1 94.69 209 PHE B O 1
ATOM 3900 N N . THR B 1 210 ? -3.723 11.234 -7.133 1 95.75 210 THR B N 1
ATOM 3901 C CA . THR B 1 210 ? -4.992 11.812 -7.562 1 95.75 210 THR B CA 1
ATOM 3902 C C . THR B 1 210 ? -6.098 11.484 -6.562 1 95.75 210 THR B C 1
ATOM 3904 O O . THR B 1 210 ? -6.938 12.336 -6.258 1 95.75 210 THR B O 1
ATOM 3907 N N . ALA B 1 211 ? -6.105 10.281 -6.082 1 94.62 211 ALA B N 1
ATOM 3908 C CA . ALA B 1 211 ? -7.105 9.891 -5.09 1 94.62 211 ALA B CA 1
ATOM 3909 C C . ALA B 1 211 ? -6.965 10.719 -3.816 1 94.62 211 ALA B C 1
ATOM 3911 O O . ALA B 1 211 ? -7.961 11.195 -3.27 1 94.62 211 ALA B O 1
ATOM 3912 N N . PHE B 1 212 ? -5.746 10.867 -3.363 1 94.81 212 PHE B N 1
ATOM 3913 C CA . PHE B 1 212 ? -5.484 11.656 -2.162 1 94.81 212 PHE B CA 1
ATOM 3914 C C . PHE B 1 212 ? -5.934 13.094 -2.35 1 94.81 212 PHE B C 1
ATOM 3916 O O . PHE B 1 212 ? -6.578 13.672 -1.47 1 94.81 212 PHE B O 1
ATOM 3923 N N . CYS B 1 213 ? -5.59 13.656 -3.473 1 95.19 213 CYS B N 1
ATOM 3924 C CA . CYS B 1 213 ? -5.922 15.039 -3.766 1 95.19 213 CYS B CA 1
ATOM 3925 C C . CYS B 1 213 ? -7.434 15.234 -3.844 1 95.19 213 CYS B C 1
ATOM 3927 O O . CYS B 1 213 ? -7.973 16.172 -3.26 1 95.19 213 CYS B O 1
ATOM 3929 N N . PHE B 1 214 ? -8.039 14.406 -4.527 1 94.88 214 PHE B N 1
ATOM 3930 C CA . PHE B 1 214 ? -9.469 14.531 -4.75 1 94.88 214 PHE B CA 1
ATOM 3931 C C . PHE B 1 214 ? -10.242 14.344 -3.449 1 94.88 214 PHE B C 1
ATOM 3933 O O . PHE B 1 214 ? -11.07 15.18 -3.086 1 94.88 214 PHE B O 1
ATOM 3940 N N . PHE B 1 215 ? -9.961 13.336 -2.748 1 94.81 215 PHE B N 1
ATOM 3941 C CA . PHE B 1 215 ? -10.719 13.016 -1.54 1 94.81 215 PHE B CA 1
ATOM 3942 C C . PHE B 1 215 ? -10.266 13.891 -0.377 1 94.81 215 PHE B C 1
ATOM 3944 O O . PHE B 1 215 ? -11.062 14.219 0.509 1 94.81 215 PHE B O 1
ATOM 3951 N N . GLY B 1 216 ? -9 14.227 -0.335 1 95.19 216 GLY B N 1
ATOM 3952 C CA . GLY B 1 216 ? -8.492 15.102 0.706 1 95.19 216 GLY B CA 1
ATOM 3953 C C . GLY B 1 216 ? -9.047 16.516 0.625 1 95.19 216 GLY B C 1
ATOM 3954 O O . GLY B 1 216 ? -9.125 17.219 1.636 1 95.19 216 GLY B O 1
ATOM 3955 N N . LEU B 1 217 ? -9.469 16.891 -0.531 1 95.38 217 LEU B N 1
ATOM 3956 C CA . LEU B 1 217 ? -10.008 18.234 -0.75 1 95.38 217 LEU B CA 1
ATOM 3957 C C . LEU B 1 217 ? -11.406 18.359 -0.154 1 95.38 217 LEU B C 1
ATOM 3959 O O . LEU B 1 217 ? -11.852 19.469 0.156 1 95.38 217 LEU B O 1
ATOM 3963 N N . LEU B 1 218 ? -12.031 17.328 0.068 1 94.88 218 LEU B N 1
ATOM 3964 C CA . LEU B 1 218 ? -13.438 17.359 0.44 1 94.88 218 LEU B CA 1
ATOM 3965 C C . LEU B 1 218 ? -13.617 17.891 1.854 1 94.88 218 LEU B C 1
ATOM 3967 O O . LEU B 1 218 ? -14.422 18.812 2.078 1 94.88 218 LEU B O 1
ATOM 3971 N N . PRO B 1 219 ? -12.914 17.375 2.854 1 94.19 219 PRO B N 1
ATOM 3972 C CA . PRO B 1 219 ? -13.039 17.984 4.18 1 94.19 219 PRO B CA 1
ATOM 3973 C C . PRO B 1 219 ? -12.711 19.469 4.18 1 94.19 219 PRO B C 1
ATOM 3975 O O . PRO B 1 219 ? -13.375 20.25 4.863 1 94.19 219 PRO B O 1
ATOM 3978 N N . LEU B 1 220 ? -11.688 19.828 3.457 1 92.81 220 LEU B N 1
ATOM 3979 C CA . LEU B 1 220 ? -11.289 21.234 3.365 1 92.81 220 LEU B CA 1
ATOM 3980 C C . LEU B 1 220 ? -12.359 22.062 2.666 1 92.81 220 LEU B C 1
ATOM 3982 O O . LEU B 1 220 ? -12.602 23.219 3.033 1 92.81 220 LEU B O 1
ATOM 3986 N N . ALA B 1 221 ? -12.961 21.469 1.681 1 91.94 221 ALA B N 1
ATOM 3987 C CA . ALA B 1 221 ? -14.047 22.141 0.974 1 91.94 221 ALA B CA 1
ATOM 3988 C C . ALA B 1 221 ? -15.227 22.406 1.907 1 91.94 221 ALA B C 1
ATOM 3990 O O . ALA B 1 221 ? -15.891 23.438 1.797 1 91.94 221 ALA B O 1
ATOM 3991 N N . GLY B 1 222 ? -15.531 21.453 2.762 1 90 222 GLY B N 1
ATOM 3992 C CA . GLY B 1 222 ? -16.562 21.703 3.764 1 90 222 GLY B CA 1
ATOM 3993 C C . GLY B 1 222 ? -16.25 22.875 4.672 1 90 222 GLY B C 1
ATOM 3994 O O . GLY B 1 222 ? -17.125 23.688 4.957 1 90 222 GLY B O 1
ATOM 3995 N N . PHE B 1 223 ? -14.984 22.969 5.035 1 89.44 223 PHE B N 1
ATOM 3996 C CA . PHE B 1 223 ? -14.531 24.062 5.895 1 89.44 223 PHE B CA 1
ATOM 3997 C C . PHE B 1 223 ? -14.57 25.391 5.152 1 89.44 223 PHE B C 1
ATOM 3999 O O . PHE B 1 223 ? -15.102 26.375 5.66 1 89.44 223 PHE B O 1
ATOM 4006 N N . ILE B 1 224 ? -14.094 25.375 3.936 1 85 224 ILE B N 1
ATOM 4007 C CA . ILE B 1 224 ? -13.992 26.578 3.111 1 85 224 ILE B CA 1
ATOM 4008 C C . ILE B 1 224 ? -15.391 27.047 2.723 1 85 224 ILE B C 1
ATOM 4010 O O . ILE B 1 224 ? -15.641 28.25 2.645 1 85 224 ILE B O 1
ATOM 4014 N N . GLY B 1 225 ? -16.188 26.094 2.393 1 83.06 225 GLY B N 1
ATOM 4015 C CA . GLY B 1 225 ? -17.547 26.453 2.01 1 83.06 225 GLY B CA 1
ATOM 4016 C C . GLY B 1 225 ? -18.266 27.281 3.055 1 83.06 225 GLY B C 1
ATOM 4017 O O . GLY B 1 225 ? -18.922 28.266 2.725 1 83.06 225 GLY B O 1
ATOM 4018 N N . TRP B 1 226 ? -18.094 26.969 4.223 1 77.56 226 TRP B N 1
ATOM 4019 C CA . TRP B 1 226 ? -18.719 27.719 5.301 1 77.56 226 TRP B CA 1
ATOM 4020 C C . TRP B 1 226 ? -18.078 29.078 5.461 1 77.56 226 TRP B C 1
ATOM 4022 O O . TRP B 1 226 ? -18.766 30.094 5.605 1 77.56 226 TRP B O 1
ATOM 4032 N N . VAL B 1 227 ? -16.797 29.141 5.383 1 75.5 227 VAL B N 1
ATOM 4033 C CA . VAL B 1 227 ? -16.062 30.391 5.543 1 75.5 227 VAL B CA 1
ATOM 4034 C C . VAL B 1 227 ? -16.391 31.344 4.387 1 75.5 227 VAL B C 1
ATOM 4036 O O . VAL B 1 227 ? -16.5 32.562 4.578 1 75.5 227 VAL B O 1
ATOM 4039 N N . ALA B 1 228 ? -16.453 30.688 3.287 1 75.06 228 ALA B N 1
ATOM 4040 C CA . ALA B 1 228 ? -16.781 31.484 2.104 1 75.06 228 ALA B CA 1
ATOM 4041 C C . ALA B 1 228 ? -18.203 32.031 2.184 1 75.06 228 ALA B C 1
ATOM 4043 O O . ALA B 1 228 ? -18.469 33.156 1.731 1 75.06 228 ALA B O 1
ATOM 4044 N N . ALA B 1 229 ? -19.109 31.281 2.705 1 73.38 229 ALA B N 1
ATOM 4045 C CA . ALA B 1 229 ? -20.516 31.672 2.775 1 73.38 229 ALA B CA 1
ATOM 4046 C C . ALA B 1 229 ? -20.734 32.719 3.875 1 73.38 229 ALA B C 1
ATOM 4048 O O . ALA B 1 229 ? -21.562 33.625 3.717 1 73.38 229 ALA B O 1
ATOM 4049 N N . PHE B 1 230 ? -19.984 32.594 5 1 71.94 230 PHE B N 1
ATOM 4050 C CA . PHE B 1 230 ? -20.312 33.438 6.148 1 71.94 230 PHE B CA 1
ATOM 4051 C C . PHE B 1 230 ? -19.141 34.344 6.527 1 71.94 230 PHE B C 1
ATOM 4053 O O . PHE B 1 230 ? -19.25 35.156 7.422 1 71.94 230 PHE B O 1
ATOM 4060 N N . GLY B 1 231 ? -18.062 34.281 5.805 1 66.38 231 GLY B N 1
ATOM 4061 C CA . GLY B 1 231 ? -16.938 35.156 5.988 1 66.38 231 GLY B CA 1
ATOM 4062 C C . GLY B 1 231 ? -15.875 34.594 6.914 1 66.38 231 GLY B C 1
ATOM 4063 O O . GLY B 1 231 ? -16.109 33.594 7.598 1 66.38 231 GLY B O 1
ATOM 4064 N N . LEU B 1 232 ? -14.719 35.125 6.91 1 63.09 232 LEU B N 1
ATOM 4065 C CA . LEU B 1 232 ? -13.555 34.688 7.676 1 63.09 232 LEU B CA 1
ATOM 4066 C C . LEU B 1 232 ? -13.789 34.875 9.172 1 63.09 232 LEU B C 1
ATOM 4068 O O . LEU B 1 232 ? -13.148 34.188 9.992 1 63.09 232 LEU B O 1
ATOM 4072 N N . GLY B 1 233 ? -14.695 35.75 9.43 1 60.16 233 GLY B N 1
ATOM 4073 C CA . GLY B 1 233 ? -15.055 36 10.82 1 60.16 233 GLY B CA 1
ATOM 4074 C C . GLY B 1 233 ? -16.078 35.031 11.344 1 60.16 233 GLY B C 1
ATOM 4075 O O . GLY B 1 233 ? -16.5 35.125 12.5 1 60.16 233 GLY B O 1
ATOM 4076 N N . ALA B 1 234 ? -16.469 34.188 10.5 1 60.94 234 ALA B N 1
ATOM 4077 C CA . ALA B 1 234 ? -17.484 33.219 10.906 1 60.94 234 ALA B CA 1
ATOM 4078 C C . ALA B 1 234 ? -16.953 32.281 11.984 1 60.94 234 ALA B C 1
ATOM 4080 O O . ALA B 1 234 ? -15.742 32.156 12.172 1 60.94 234 ALA B O 1
ATOM 4081 N N . GLU B 1 235 ? -17.828 31.766 12.773 1 67.25 235 GLU B N 1
ATOM 4082 C CA . GLU B 1 235 ? -17.516 30.906 13.914 1 67.25 235 GLU B CA 1
ATOM 4083 C C . GLU B 1 235 ? -16.781 29.656 13.461 1 67.25 235 GLU B C 1
ATOM 4085 O O . GLU B 1 235 ? -17.266 28.922 12.586 1 67.25 235 GLU B O 1
ATOM 4090 N N . ALA B 1 236 ? -15.57 29.516 13.852 1 76.38 236 ALA B N 1
ATOM 4091 C CA . ALA B 1 236 ? -14.711 28.375 13.555 1 76.38 236 ALA B CA 1
ATOM 4092 C C . ALA B 1 236 ? -15.406 27.062 13.898 1 76.38 236 ALA B C 1
ATOM 4094 O O . ALA B 1 236 ? -15.18 26.047 13.242 1 76.38 236 ALA B O 1
ATOM 4095 N N . ASP B 1 237 ? -16.406 27.172 14.727 1 82.69 237 ASP B N 1
ATOM 4096 C CA . ASP B 1 237 ? -17.078 25.969 15.195 1 82.69 237 ASP B CA 1
ATOM 4097 C C . ASP B 1 237 ? -18.016 25.406 14.125 1 82.69 237 ASP B C 1
ATOM 4099 O O . ASP B 1 237 ? -18.094 24.188 13.93 1 82.69 237 ASP B O 1
ATOM 4103 N N . MET B 1 238 ? -18.688 26.328 13.523 1 84.81 238 MET B N 1
ATOM 4104 C CA . MET B 1 238 ? -19.609 25.859 12.492 1 84.81 238 MET B CA 1
ATOM 4105 C C . MET B 1 238 ? -18.859 25.359 11.266 1 84.81 238 MET B C 1
ATOM 4107 O O . MET B 1 238 ? -19.281 24.406 10.609 1 84.81 238 MET B O 1
ATOM 4111 N N . ALA B 1 239 ? -17.812 26.078 10.891 1 88.75 239 ALA B N 1
ATOM 4112 C CA . ALA B 1 239 ? -16.984 25.625 9.797 1 88.75 239 ALA B CA 1
ATOM 4113 C C . ALA B 1 239 ? -16.422 24.219 10.078 1 88.75 239 ALA B C 1
ATOM 4115 O O . ALA B 1 239 ? -16.359 23.375 9.18 1 88.75 239 ALA B O 1
ATOM 4116 N N . PHE B 1 240 ? -16.078 24.047 11.305 1 91.38 240 PHE B N 1
ATOM 4117 C CA . PHE B 1 240 ? -15.562 22.766 11.734 1 91.38 240 PHE B CA 1
ATOM 4118 C C . PHE B 1 240 ? -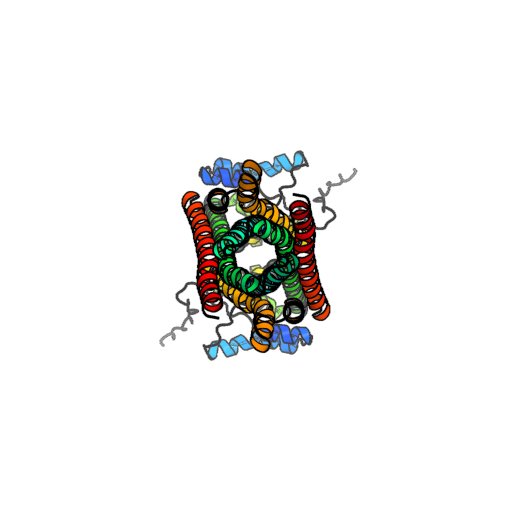16.641 21.688 11.648 1 91.38 240 PHE B C 1
ATOM 4120 O O . PHE B 1 240 ? -16.375 20.562 11.227 1 91.38 240 PHE B O 1
ATOM 4127 N N . LEU B 1 241 ? -17.859 21.984 12.031 1 91.75 241 LEU B N 1
ATOM 4128 C CA . LEU B 1 241 ? -18.969 21.031 11.961 1 91.75 241 LEU B CA 1
ATOM 4129 C C . LEU B 1 241 ? -19.219 20.609 10.523 1 91.75 241 LEU B C 1
ATOM 4131 O O . LEU B 1 241 ? -19.484 19.422 10.258 1 91.75 241 LEU B O 1
ATOM 4135 N N . MET B 1 242 ? -19.125 21.5 9.633 1 91.81 242 MET B N 1
ATOM 4136 C CA . MET B 1 242 ? -19.312 21.172 8.227 1 91.81 242 MET B CA 1
ATOM 4137 C C . MET B 1 242 ? -18.203 20.25 7.73 1 91.81 242 MET B C 1
ATOM 4139 O O . MET B 1 242 ? -18.453 19.328 6.949 1 91.81 242 MET B O 1
ATOM 4143 N N . ALA B 1 243 ? -16.953 20.594 8.094 1 93.69 243 ALA B N 1
ATOM 4144 C CA . ALA B 1 243 ? -15.836 19.734 7.734 1 93.69 243 ALA B CA 1
ATOM 4145 C C . AL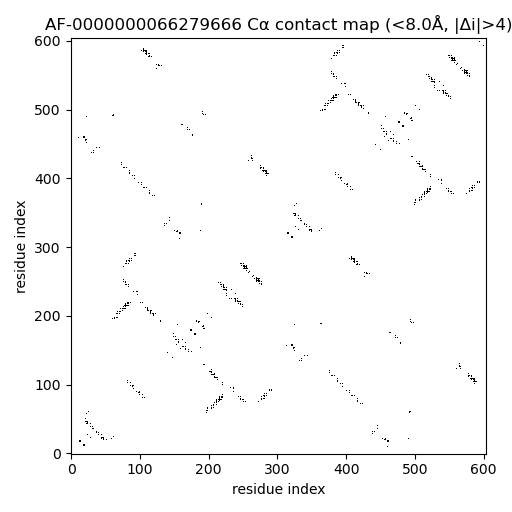A B 1 243 ? -16.047 18.312 8.273 1 93.69 243 ALA B C 1
ATOM 4147 O O . ALA B 1 243 ? -15.719 17.344 7.602 1 93.69 243 ALA B O 1
ATOM 4148 N N . CYS B 1 244 ? -16.656 18.203 9.461 1 94.88 244 CYS B N 1
ATOM 4149 C CA . CYS B 1 244 ? -16.938 16.906 10.078 1 94.88 244 CYS B CA 1
ATOM 4150 C C . CYS B 1 244 ? -17.984 16.141 9.273 1 94.88 244 CYS B C 1
ATOM 4152 O O . CYS B 1 244 ? -17.781 14.961 8.961 1 94.88 244 CYS B O 1
ATOM 4154 N N . VAL B 1 245 ? -19 16.812 8.93 1 95 245 VAL B N 1
ATOM 4155 C CA . VAL B 1 245 ? -20.109 16.172 8.219 1 95 245 VAL B CA 1
ATOM 4156 C C . VAL B 1 245 ? -19.641 15.703 6.848 1 95 245 VAL B C 1
ATOM 4158 O O . VAL B 1 245 ? -19.891 14.562 6.449 1 95 245 VAL B O 1
ATOM 4161 N N . VAL B 1 246 ? -18.953 16.547 6.152 1 95.44 246 VAL B N 1
ATOM 4162 C CA . VAL B 1 246 ? -18.469 16.219 4.812 1 95.44 246 VAL B CA 1
ATOM 4163 C C . VAL B 1 246 ? -17.484 15.055 4.887 1 95.44 246 VAL B C 1
ATOM 4165 O O . VAL B 1 246 ? -17.516 14.148 4.055 1 95.44 246 VAL B O 1
ATOM 4168 N N . SER B 1 247 ? -16.578 15.125 5.859 1 96.44 247 SER B N 1
ATOM 4169 C CA . SER B 1 247 ? -15.578 14.07 6.008 1 96.44 247 SER B CA 1
ATOM 4170 C C . SER B 1 247 ? -16.234 12.727 6.297 1 96.44 247 SER B C 1
ATOM 4172 O O . SER B 1 247 ? -15.906 11.727 5.66 1 96.44 247 SER B O 1
ATOM 4174 N N . ILE B 1 248 ? -17.188 12.664 7.219 1 96.31 248 ILE B N 1
ATOM 4175 C CA . ILE B 1 248 ? -17.844 11.422 7.617 1 96.31 248 ILE B CA 1
ATOM 4176 C C . ILE B 1 248 ? -18.688 10.891 6.461 1 96.31 248 ILE B C 1
ATOM 4178 O O . ILE B 1 248 ? -18.703 9.688 6.199 1 96.31 248 ILE B O 1
ATOM 4182 N N . MET B 1 249 ? -19.312 11.758 5.777 1 96.44 249 MET B N 1
ATOM 4183 C CA . MET B 1 249 ? -20.125 11.344 4.633 1 96.44 249 MET B CA 1
ATOM 4184 C C . MET B 1 249 ? -19.25 10.773 3.523 1 96.44 249 MET B C 1
ATOM 4186 O O . MET B 1 249 ? -19.594 9.758 2.92 1 96.44 249 MET B O 1
ATOM 4190 N N . THR B 1 250 ? -18.203 11.453 3.23 1 96.25 250 THR B N 1
ATOM 4191 C CA . THR B 1 250 ? -17.297 10.992 2.184 1 96.25 250 THR B CA 1
ATOM 4192 C C . THR B 1 250 ? -16.688 9.641 2.555 1 96.25 250 THR B C 1
ATOM 4194 O O . THR B 1 250 ? -16.547 8.758 1.703 1 96.25 250 THR B O 1
ATOM 4197 N N . LEU B 1 251 ? -16.312 9.5 3.807 1 96.31 251 LEU B N 1
ATOM 4198 C CA . LEU B 1 251 ? -15.789 8.227 4.273 1 96.31 251 LEU B CA 1
ATOM 4199 C C . LEU B 1 251 ? -16.844 7.125 4.152 1 96.31 251 LEU B C 1
ATOM 4201 O O . LEU B 1 251 ? -16.516 5.996 3.777 1 96.31 251 LEU B O 1
ATOM 4205 N N . PHE B 1 252 ? -18.047 7.492 4.48 1 96 252 PHE B N 1
ATOM 4206 C CA . PHE B 1 252 ? -19.141 6.535 4.371 1 96 252 PHE B CA 1
ATOM 4207 C C . PHE B 1 252 ? -19.344 6.098 2.926 1 96 252 PHE B C 1
ATOM 4209 O O . PHE B 1 252 ? -19.5 4.906 2.648 1 96 252 PHE B O 1
ATOM 4216 N N . ILE B 1 253 ? -19.281 6.988 2.049 1 95.31 253 ILE B N 1
ATOM 4217 C CA . ILE B 1 253 ? -19.469 6.707 0.632 1 95.31 253 ILE B CA 1
ATOM 4218 C C . ILE B 1 253 ? -18.312 5.871 0.104 1 95.31 253 ILE B C 1
ATOM 4220 O O . ILE B 1 253 ? -18.516 4.898 -0.627 1 95.31 253 ILE B O 1
ATOM 4224 N N . LEU B 1 254 ? -17.125 6.23 0.438 1 93.56 254 LEU B N 1
ATOM 4225 C CA . LEU B 1 254 ? -15.945 5.488 0.003 1 93.56 254 LEU B CA 1
ATOM 4226 C C . LEU B 1 254 ? -15.969 4.062 0.548 1 93.56 254 LEU B C 1
ATOM 4228 O O . LEU B 1 254 ? -15.688 3.109 -0.181 1 93.56 254 LEU B O 1
ATOM 4232 N N . GLY B 1 255 ? -16.266 3.916 1.8 1 93.38 255 GLY B N 1
ATOM 4233 C CA . GLY B 1 255 ? -16.375 2.596 2.398 1 93.38 255 GLY B CA 1
ATOM 4234 C C . GLY B 1 255 ? -17.453 1.74 1.782 1 93.38 255 GLY B C 1
ATOM 4235 O O . GLY B 1 255 ? -17.266 0.541 1.573 1 93.38 255 GLY B O 1
ATOM 4236 N N . PHE B 1 256 ? -18.594 2.4 1.512 1 94.31 256 PHE B N 1
ATOM 4237 C CA . PHE B 1 256 ? -19.719 1.701 0.887 1 94.31 256 PHE B CA 1
ATOM 4238 C C . PHE B 1 256 ? -19.328 1.206 -0.503 1 94.31 256 PHE B C 1
ATOM 4240 O O . PHE B 1 256 ? -19.609 0.059 -0.856 1 94.31 256 PHE B O 1
ATOM 4247 N N . SER B 1 257 ? -18.719 2.004 -1.231 1 91.94 257 SER B N 1
ATOM 4248 C CA . SER B 1 257 ? -18.281 1.663 -2.582 1 91.94 257 SER B CA 1
ATOM 4249 C C . SER B 1 257 ? -17.234 0.555 -2.562 1 91.94 257 SER B C 1
ATOM 4251 O O . SER B 1 257 ? -17.281 -0.359 -3.389 1 91.94 257 SER B O 1
ATOM 4253 N N . LYS B 1 258 ? -16.312 0.622 -1.673 1 88.56 258 LYS B N 1
ATOM 4254 C CA . LYS B 1 258 ? -15.297 -0.411 -1.527 1 88.56 258 LYS B CA 1
ATOM 4255 C C . LYS B 1 258 ? -15.922 -1.761 -1.189 1 88.56 258 LYS B C 1
ATOM 4257 O O . LYS B 1 258 ? -15.555 -2.785 -1.77 1 88.56 258 LYS B O 1
ATOM 4262 N N . GLY B 1 259 ? -16.797 -1.73 -0.259 1 88.94 259 GLY B N 1
ATOM 4263 C CA . GLY B 1 259 ? -17.453 -2.971 0.124 1 88.94 259 GLY B CA 1
ATOM 4264 C C . GLY B 1 259 ? -18.172 -3.643 -1.027 1 88.94 259 GLY B C 1
ATOM 4265 O O . GLY B 1 259 ? -18.094 -4.863 -1.192 1 88.94 259 GLY B O 1
ATOM 4266 N N . LYS B 1 260 ? -18.828 -2.916 -1.815 1 86.56 260 LYS B N 1
ATOM 4267 C CA . LYS B 1 260 ? -19.547 -3.445 -2.963 1 86.56 260 LYS B CA 1
ATOM 4268 C C . LYS B 1 260 ? -18.594 -4.031 -3.998 1 86.56 260 LYS B C 1
ATOM 4270 O O . LYS B 1 260 ? -18.906 -5.051 -4.625 1 86.56 260 LYS B O 1
ATOM 4275 N N . PHE B 1 261 ? -17.516 -3.469 -4.109 1 82 261 PHE B N 1
ATOM 4276 C CA . PHE B 1 261 ? -16.578 -3.852 -5.16 1 82 261 PHE B CA 1
ATOM 4277 C C . PHE B 1 261 ? -15.836 -5.125 -4.781 1 82 261 PHE B C 1
ATOM 4279 O O . PHE B 1 261 ? -15.508 -5.938 -5.648 1 82 261 PHE B O 1
ATOM 4286 N N . VAL B 1 262 ? -15.5 -5.238 -3.541 1 81.31 262 VAL B N 1
ATOM 4287 C CA . VAL B 1 262 ? -14.617 -6.34 -3.154 1 81.31 262 VAL B CA 1
ATOM 4288 C C . VAL B 1 262 ? -15.453 -7.492 -2.592 1 81.31 262 VAL B C 1
ATOM 4290 O O . VAL B 1 262 ? -14.906 -8.516 -2.184 1 81.31 262 VAL B O 1
ATOM 4293 N N . GLY B 1 263 ? -16.766 -7.371 -2.555 1 80.69 263 GLY B N 1
ATOM 4294 C CA . GLY B 1 263 ? -17.656 -8.445 -2.115 1 80.69 263 GLY B CA 1
ATOM 4295 C C . GLY B 1 263 ? -17.828 -8.484 -0.609 1 80.69 263 GLY B C 1
ATOM 4296 O O . GLY B 1 263 ? -18.016 -9.555 -0.029 1 80.69 263 GLY B O 1
ATOM 4297 N N . GLN B 1 264 ? -17.625 -7.43 0.028 1 84.38 264 GLN B N 1
ATOM 4298 C CA . GLN B 1 264 ? -17.891 -7.285 1.457 1 84.38 264 GLN B CA 1
ATOM 4299 C C . GLN B 1 264 ? -19.25 -6.648 1.709 1 84.38 264 GLN B C 1
ATOM 4301 O O . GLN B 1 264 ? -19.891 -6.156 0.778 1 84.38 264 GLN B O 1
ATOM 4306 N N . ASN B 1 265 ? -19.688 -6.766 2.969 1 92.06 265 ASN B N 1
ATOM 4307 C CA . ASN B 1 265 ? -20.891 -6.012 3.342 1 92.06 265 ASN B CA 1
ATOM 4308 C C . ASN B 1 265 ? -20.656 -4.504 3.238 1 92.06 265 ASN B C 1
ATOM 4310 O O . ASN B 1 265 ? -19.875 -3.939 4.008 1 92.06 265 ASN B O 1
ATOM 4314 N N . PRO B 1 266 ? -21.359 -3.955 2.309 1 93.81 266 PRO B N 1
ATOM 4315 C CA . PRO B 1 266 ? -21.078 -2.545 2.037 1 93.81 266 PRO B CA 1
ATOM 4316 C C . PRO B 1 266 ? -21.344 -1.646 3.244 1 93.81 266 PRO B C 1
ATOM 4318 O O . PRO B 1 266 ? -20.578 -0.708 3.496 1 93.81 266 PRO B O 1
ATOM 4321 N N . THR B 1 267 ? -22.344 -1.873 4.02 1 95.62 267 THR B N 1
ATOM 4322 C CA . THR B 1 267 ? -22.703 -1.034 5.156 1 95.62 267 THR B CA 1
ATOM 4323 C C . THR B 1 267 ? -21.688 -1.178 6.277 1 95.62 267 THR B C 1
ATOM 4325 O O . THR B 1 267 ? -21.312 -0.192 6.918 1 95.62 267 THR B O 1
ATOM 4328 N N . LYS B 1 268 ? -21.234 -2.352 6.469 1 94.12 268 LYS B N 1
ATOM 4329 C CA . LYS B 1 268 ? -20.219 -2.574 7.488 1 94.12 268 LYS B CA 1
ATOM 4330 C C . LYS B 1 268 ? -18.906 -1.889 7.113 1 94.12 268 LYS B C 1
ATOM 4332 O O . LYS B 1 268 ? -18.25 -1.289 7.965 1 94.12 268 LYS B O 1
ATOM 4337 N N . SER B 1 269 ? -18.578 -2.031 5.863 1 93.81 269 SER B N 1
ATOM 4338 C CA . SER B 1 269 ? -17.359 -1.383 5.363 1 93.81 269 SER B CA 1
ATOM 4339 C C . SER B 1 269 ? -17.453 0.134 5.492 1 93.81 269 SER B C 1
ATOM 4341 O O . SER B 1 269 ? -16.484 0.791 5.855 1 93.81 269 SER B O 1
ATOM 4343 N N . ALA B 1 270 ? -18.609 0.663 5.203 1 95.62 270 ALA B N 1
ATOM 4344 C CA . ALA B 1 270 ? -18.844 2.102 5.289 1 95.62 270 ALA B CA 1
ATOM 4345 C C . ALA B 1 270 ? -18.734 2.588 6.73 1 95.62 270 ALA B C 1
ATOM 4347 O O . ALA B 1 270 ? -18.094 3.609 7.004 1 95.62 270 ALA B O 1
ATOM 4348 N N . CYS B 1 271 ? -19.312 1.892 7.637 1 95.19 271 CYS B N 1
ATOM 4349 C CA . CYS B 1 271 ? -19.312 2.273 9.047 1 95.19 271 CYS B CA 1
ATOM 4350 C C . CYS B 1 271 ? -17.906 2.201 9.633 1 95.19 271 CYS B C 1
ATOM 4352 O O . CYS B 1 271 ? -17.516 3.059 10.422 1 95.19 271 CYS B O 1
ATOM 4354 N N . LEU B 1 272 ? -17.172 1.248 9.195 1 92.88 272 LEU B N 1
ATOM 4355 C CA . LEU B 1 272 ? -15.805 1.083 9.688 1 92.88 272 LEU B CA 1
ATOM 4356 C C . LEU B 1 272 ? -14.93 2.248 9.25 1 92.88 272 LEU B C 1
ATOM 4358 O O . LEU B 1 272 ? -14.117 2.75 10.031 1 92.88 272 LEU B O 1
ATOM 4362 N N . MET B 1 273 ? -15.117 2.633 8.047 1 94 273 MET B N 1
ATOM 4363 C CA . MET B 1 273 ? -14.328 3.748 7.527 1 94 273 MET B CA 1
ATOM 4364 C C . MET B 1 273 ? -14.703 5.051 8.227 1 94 273 MET B C 1
ATOM 4366 O O . MET B 1 273 ? -13.828 5.852 8.562 1 94 273 MET B O 1
ATOM 4370 N N . ALA B 1 274 ? -15.953 5.207 8.398 1 95.19 274 ALA B N 1
ATOM 4371 C CA . ALA B 1 274 ? -16.438 6.398 9.094 1 95.19 274 ALA B CA 1
ATOM 4372 C C . ALA B 1 274 ? -15.93 6.434 10.539 1 95.19 274 ALA B C 1
ATOM 4374 O O . ALA B 1 274 ? -15.562 7.496 11.047 1 95.19 274 ALA B O 1
ATOM 4375 N N . MET B 1 275 ? -15.906 5.34 11.141 1 94.19 275 MET B N 1
ATOM 4376 C CA . MET B 1 275 ? -15.43 5.25 12.516 1 94.19 275 MET B CA 1
ATOM 4377 C C . MET B 1 275 ? -13.945 5.59 12.602 1 94.19 275 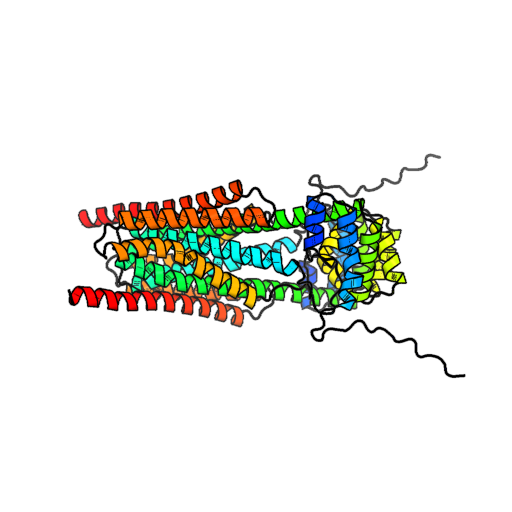MET B C 1
ATOM 4379 O O . MET B 1 275 ? -13.5 6.246 13.547 1 94.19 275 MET B O 1
ATOM 4383 N N . ASN B 1 276 ? -13.203 5.086 11.656 1 92.94 276 ASN B N 1
ATOM 4384 C CA . ASN B 1 276 ? -11.781 5.406 11.625 1 92.94 276 ASN B CA 1
ATOM 4385 C C . ASN B 1 276 ? -11.547 6.91 11.523 1 92.94 276 ASN B C 1
ATOM 4387 O O . ASN B 1 276 ? -10.695 7.457 12.227 1 92.94 276 ASN B O 1
ATOM 4391 N N . GLY B 1 277 ? -12.273 7.523 10.617 1 92.62 277 GLY B N 1
ATOM 4392 C CA . GLY B 1 277 ? -12.164 8.969 10.492 1 92.62 277 GLY B CA 1
ATOM 4393 C C . GLY B 1 277 ? -12.562 9.703 11.758 1 92.62 277 GLY B C 1
ATOM 4394 O O . GLY B 1 277 ? -11.898 10.656 12.164 1 92.62 277 GLY B O 1
ATOM 4395 N N . GLY B 1 278 ? -13.664 9.266 12.312 1 94.38 278 GLY B N 1
ATOM 4396 C CA . GLY B 1 278 ? -14.094 9.859 13.57 1 94.38 278 GLY B CA 1
ATOM 4397 C C . GLY B 1 278 ? -13.062 9.734 14.68 1 94.38 278 GLY B C 1
ATOM 4398 O O . GLY B 1 278 ? -12.82 10.688 15.422 1 94.38 278 GLY B O 1
ATOM 4399 N N . CYS B 1 279 ? -12.445 8.656 14.758 1 93.75 279 CYS B N 1
ATOM 4400 C CA . CYS B 1 279 ? -11.422 8.414 15.766 1 93.75 279 CYS B CA 1
ATOM 4401 C C . CYS B 1 279 ? -10.203 9.289 15.531 1 93.75 279 CYS B C 1
ATOM 4403 O O . CYS B 1 279 ? -9.688 9.914 16.453 1 93.75 279 CYS B O 1
ATOM 4405 N N . ALA B 1 280 ? -9.742 9.273 14.312 1 93.25 280 ALA B N 1
ATOM 4406 C CA . ALA B 1 280 ? -8.57 10.078 13.977 1 93.25 280 ALA B CA 1
ATOM 4407 C C . ALA B 1 280 ? -8.828 11.562 14.25 1 93.25 280 ALA B C 1
ATOM 4409 O O . ALA B 1 280 ? -7.977 12.242 14.828 1 93.25 280 ALA B O 1
ATOM 4410 N N . GLY B 1 281 ? -10.008 12.039 13.844 1 93.88 281 GLY B N 1
ATOM 4411 C CA . GLY B 1 281 ? -10.367 13.422 14.102 1 93.88 281 GLY B CA 1
ATOM 4412 C C . GLY B 1 281 ? -10.445 13.758 15.578 1 93.88 281 GLY B C 1
ATOM 4413 O O . GLY B 1 281 ? -10 14.828 16 1 93.88 281 GLY B O 1
ATOM 4414 N N . THR B 1 282 ? -11 12.867 16.312 1 94.62 282 THR B N 1
ATOM 4415 C CA . THR B 1 282 ? -11.141 13.078 17.75 1 94.62 282 THR B CA 1
ATOM 4416 C C . THR B 1 282 ? -9.781 13.133 18.438 1 94.62 282 THR B C 1
ATOM 4418 O O . THR B 1 282 ? -9.555 13.953 19.328 1 94.62 282 THR B O 1
ATOM 4421 N N . VAL B 1 283 ? -8.914 12.32 18.047 1 93.75 283 VAL B N 1
ATOM 4422 C CA . VAL B 1 283 ? -7.566 12.297 18.609 1 93.75 283 VAL B CA 1
ATOM 4423 C C . VAL B 1 283 ? -6.84 13.594 18.281 1 93.75 283 VAL B C 1
ATOM 4425 O O . VAL B 1 283 ? -6.219 14.203 19.156 1 93.75 283 VAL B O 1
ATOM 4428 N N . ALA B 1 284 ? -6.941 14.008 17.062 1 93.81 284 ALA B N 1
ATOM 4429 C CA . ALA B 1 284 ? -6.27 15.242 16.641 1 93.81 284 ALA B CA 1
ATOM 4430 C C . ALA B 1 284 ? -6.824 16.453 17.391 1 93.81 284 ALA B C 1
ATOM 4432 O O . ALA B 1 284 ? -6.062 17.266 17.922 1 93.81 284 ALA B O 1
ATOM 4433 N N . TYR B 1 285 ? -8.117 16.531 17.438 1 94 285 TYR B N 1
ATOM 4434 C CA . TYR B 1 285 ? -8.773 17.625 18.156 1 94 285 TYR B CA 1
ATOM 4435 C C . TYR B 1 285 ? -8.43 17.578 19.641 1 94 285 TYR B C 1
ATOM 4437 O O . TYR B 1 285 ? -8.141 18.594 20.25 1 94 285 TYR B O 1
ATOM 4445 N N . GLY B 1 286 ? -8.531 16.344 20.156 1 94.25 286 GLY B N 1
ATOM 4446 C CA . GLY B 1 286 ? -8.266 16.172 21.578 1 94.25 286 GLY B CA 1
ATOM 4447 C C . GLY B 1 286 ? -6.855 16.562 21.984 1 94.25 286 GLY B C 1
ATOM 4448 O O . GLY B 1 286 ? -6.66 17.25 22.984 1 94.25 286 GLY B O 1
ATOM 4449 N N . VAL B 1 287 ? -5.887 16.172 21.266 1 91.75 287 VAL B N 1
ATOM 4450 C CA . VAL B 1 287 ? -4.496 16.516 21.547 1 91.75 287 VAL B CA 1
ATOM 4451 C C . VAL B 1 287 ? -4.297 18.016 21.406 1 91.75 287 VAL B C 1
ATOM 4453 O O . VAL B 1 287 ? -3.643 18.641 22.25 1 91.75 287 VAL B O 1
ATOM 4456 N N . GLY B 1 288 ? -4.816 18.625 20.344 1 88.75 288 GLY B N 1
ATOM 4457 C CA . GLY B 1 288 ? -4.738 20.062 20.172 1 88.75 288 GLY B CA 1
ATOM 4458 C C . GLY B 1 288 ? -5.348 20.844 21.312 1 88.75 288 GLY B C 1
ATOM 4459 O O . GLY B 1 288 ? -4.73 21.781 21.844 1 88.75 288 GLY B O 1
ATOM 4460 N N . SER B 1 289 ? -6.469 20.438 21.766 1 90.62 289 SER B N 1
ATOM 4461 C CA . SER B 1 289 ? -7.184 21.125 22.828 1 90.62 289 SER B CA 1
ATOM 4462 C C . SER B 1 289 ? -6.473 20.953 24.172 1 90.62 289 SER B C 1
ATOM 4464 O O . SER B 1 289 ? -6.387 21.891 24.953 1 90.62 289 SER B O 1
ATOM 4466 N N . LEU B 1 290 ? -5.984 19.734 24.422 1 90.31 290 LEU B N 1
ATOM 4467 C CA . LEU B 1 290 ? -5.297 19.438 25.672 1 90.31 290 LEU B CA 1
ATOM 4468 C C . LEU B 1 290 ? -4.004 20.25 25.781 1 90.31 290 LEU B C 1
ATOM 4470 O O . LEU B 1 290 ? -3.693 20.797 26.828 1 90.31 290 LEU B O 1
ATOM 4474 N N . LEU B 1 291 ? -3.273 20.328 24.766 1 87.69 291 LEU B N 1
ATOM 4475 C CA . LEU B 1 291 ? -2.008 21.062 24.781 1 87.69 291 LEU B CA 1
ATOM 4476 C C . LEU B 1 291 ? -2.246 22.562 24.828 1 87.69 291 LEU B C 1
ATOM 4478 O O . LEU B 1 291 ? -1.451 23.312 25.406 1 87.69 291 LEU B O 1
ATOM 4482 N N . GLN B 1 292 ? -3.285 22.938 24.188 1 85.56 292 GLN B N 1
ATOM 4483 C CA . GLN B 1 292 ? -3.648 24.359 24.266 1 85.56 292 GLN B CA 1
ATOM 4484 C C . GLN B 1 292 ? -3.955 24.766 25.703 1 85.56 292 GLN B C 1
ATOM 4486 O O . GLN B 1 292 ? -3.588 25.859 26.125 1 85.56 292 GLN B O 1
ATOM 4491 N N . LEU B 1 293 ? -4.582 23.859 26.375 1 83.75 293 LEU B N 1
ATOM 4492 C CA . LEU B 1 293 ? -4.895 24.109 27.781 1 83.75 293 LEU B CA 1
ATOM 4493 C C . LEU B 1 293 ? -3.619 24.188 28.609 1 83.75 293 LEU B C 1
ATOM 4495 O O . LEU B 1 293 ? -3.51 25.016 29.516 1 83.75 293 LEU B O 1
ATOM 4499 N N . VAL B 1 294 ? -2.699 23.359 28.297 1 79.62 294 VAL B N 1
ATOM 4500 C CA . VAL B 1 294 ? -1.452 23.281 29.062 1 79.62 294 VAL B CA 1
ATOM 4501 C C . VAL B 1 294 ? -0.605 24.516 28.766 1 79.62 294 VAL B C 1
ATOM 4503 O O . VAL B 1 294 ? -0.028 25.109 29.688 1 79.62 294 VAL B O 1
ATOM 4506 N N . VAL B 1 295 ? -0.507 24.922 27.516 1 75.38 295 VAL B N 1
ATOM 4507 C CA . VAL B 1 295 ? 0.288 26.078 27.125 1 75.38 295 VAL B CA 1
ATOM 4508 C C . VAL B 1 295 ? -0.393 27.359 27.609 1 75.38 295 VAL B C 1
ATOM 4510 O O . VAL B 1 295 ? 0.273 28.281 28.078 1 75.38 295 VAL B O 1
ATOM 4513 N N . GLY B 1 296 ? -1.749 27.391 27.312 1 68.5 296 GLY B N 1
ATOM 4514 C CA . GLY B 1 296 ? -2.494 28.531 27.812 1 68.5 296 GLY B CA 1
ATOM 4515 C C . GLY B 1 296 ? -2.383 28.703 29.328 1 68.5 296 GLY B C 1
ATOM 4516 O O . GLY B 1 296 ? -2.275 29.828 29.812 1 68.5 296 GLY B O 1
ATOM 4517 N N . ALA B 1 297 ? -2.322 27.688 29.922 1 59.44 297 ALA B N 1
ATOM 4518 C CA . ALA B 1 297 ? -2.18 27.719 31.375 1 59.44 297 ALA B CA 1
ATOM 4519 C C . ALA B 1 297 ? -0.793 28.203 31.781 1 59.44 297 ALA B C 1
ATOM 4521 O O . ALA B 1 297 ? -0.65 28.922 32.781 1 59.44 297 ALA B O 1
ATOM 4522 N N . ASN B 1 298 ? 0.183 27.812 31.047 1 56.84 298 ASN B N 1
ATOM 4523 C CA . ASN B 1 298 ? 1.541 28.234 31.375 1 56.84 298 ASN B CA 1
ATOM 4524 C C . ASN B 1 298 ? 1.773 29.703 31.031 1 56.84 298 ASN B C 1
ATOM 4526 O O . ASN B 1 298 ? 2.551 30.375 31.703 1 56.84 298 ASN B O 1
ATOM 4530 N N . LEU B 1 299 ? 1.111 30.172 30.016 1 51.78 299 LEU B N 1
ATOM 4531 C CA . LEU B 1 299 ? 1.243 31.578 29.656 1 51.78 299 LEU B CA 1
ATOM 4532 C C . LEU B 1 299 ? 0.526 32.469 30.672 1 51.78 299 LEU B C 1
ATOM 4534 O O . LEU B 1 299 ? 0.973 33.594 30.953 1 51.78 299 LEU B O 1
ATOM 4538 N N . THR B 1 300 ? -0.626 32 31.141 1 46.81 300 THR B N 1
ATOM 4539 C CA . THR B 1 300 ? -1.289 32.781 32.188 1 46.81 300 THR B CA 1
ATOM 4540 C C . THR B 1 300 ? -0.511 32.688 33.5 1 46.81 300 THR B C 1
ATOM 4542 O O . THR B 1 300 ? -0.582 33.594 34.312 1 46.81 300 THR B O 1
ATOM 4545 N N . ALA B 1 301 ? 0.114 31.641 33.719 1 47.81 301 ALA B N 1
ATOM 4546 C CA . ALA B 1 301 ? 0.891 31.516 34.938 1 47.81 301 ALA B CA 1
ATOM 4547 C C . ALA B 1 301 ? 2.225 32.25 34.844 1 47.81 301 ALA B C 1
ATOM 4549 O O . ALA B 1 301 ? 2.879 32.531 35.844 1 47.81 301 ALA B O 1
ATOM 4550 N N . ALA B 1 302 ? 2.68 32.5 33.688 1 43.59 302 ALA B N 1
ATOM 4551 C CA . ALA B 1 302 ? 3.895 33.312 33.594 1 43.59 302 ALA B CA 1
ATOM 4552 C C . ALA B 1 302 ? 3.561 34.812 33.594 1 43.59 302 ALA B C 1
ATOM 4554 O O . ALA B 1 302 ? 2.555 35.219 33 1 43.59 302 ALA B O 1
#

Sequence (604 aa):
MPASGAGYAGGSIVPDGRTLVNCRDLHKARDAYQLRDIEATRAAHSLDLYRELTGDHKENHTNTSSDYVKAVVFGGLDGIVTIFAIVAGCVGADLSCSQVLMVGLGNLLADAISMGFGEYVSAAAEKDFVEAEKQREEWEVENCPEEEKREMVEIYTEKYGFSRADAQSMVDITFKYKKFFVQHMMVEELGLMYGFDEPTPIKRGLVMFTAFCFFGLLPLAGFIGWVAAFGLGAEADMAFLMACVVSIMTLFILGFSKGKFVGQNPTKSACLMAMNGGCAGTVAYGVGSLLQLVVGANLTAAMPASGAGYAGGSIVPDGRTLVNCRDLHKARDAYQLRDIEATRAAHSLDLYRELTGDHKENHTNTSSDYVKAVVFGGLDGIVTIFAIVAGCVGADLSCSQVLMVGLGNLLADAISMGFGEYVSAAAEKDFVEAEKQREEWEVENCPEEEKREMVEIYTEKYGFSRADAQSMVDITFKYKKFFVQHMMVEELGLMYGFDEPTPIKRGLVMFTAFCFFGLLPLAGFIGWVAAFGLGAEADMAFLMACVVSIMTLFILGFSKGKFVGQNPTKSACLMAMNGGCAGTVAYGVGSLLQLVVGANLTAA

Foldseek 3Di:
DDDDDPPPPPQDCDPVRQRQDLAFQVVQCVVCVVVVPPVSNVCSGVCSVVVVVVPDDSNPPCLQVPLLLCLLLVLLLCLLLVLLLLLLLCVLLVHALVVNLVVSVVCLLVVLLVQLVVQLVVQVVLQVVLVVVLVVLLVCCVVPVVVLLVVQLCLCCPVVNDDSVRSNVVSVVCNVPVVSSSQVCCCSPVVDHDDDPYDHSNVSSVSSSVSSNVNNVQLVCLLVVVCVVPHSPDDSVVSSVSSLVRSLVSLLVSQLVSCVVVVHDSNVSSVVSSVVSVVSSCVSSVVSNVVSVVVVVVVVVD/DDDPDPPPPPQDCPPVRQRQDLAFQVVQLVVCVVVVPPVSNVCSGVCSVVVVVVPDDSNPPCLQVPLLLCLLLVLLLCLLLVLLLLLLLCVLLVHALVVNLVVSVVCLLVVLLVQLVVLLVVQVVLQVVLVVVLVVLLVCCVVPVVVLLVVQLCLCCPVVNDDSVVSNVVSVVCNVPSVSSSQVCCCSPVVDHDDDPYDHSNVSSVSSSVSSNVNNVQLVCLLVVVCVVPHSPDDSVVSSVSSLVRSLVSLLVSQLVSCVVVVHNSNVSSVVSSVVSVVSSCVSSVVSNVVSCVVVVVVVVD

InterPro domains:
  IPR008217 Ccc1 family [PF01988] (69-289)
  IPR008217 Ccc1 family [PTHR31851] (48-293)

Radius of gyration: 28.38 Å; Cα contacts (8 Å, |Δi|>4): 927; chains: 2; bounding box: 56×112×94 Å

Secondary structure (DSSP, 8-state):
--------------TTS--------HHHHHHHHHTT-HHHHHHHHHHHHHHHHH-------THHHHHHHHHHHHHHHHHHHHHHHHHHHHHHTT--HHHHHHHHHHHHHHHHHHHHHHHHHHHHHHHHHHHHHHHHHHHHHHH-HHHHHHHHHHHHHHHH---HHHHHHHHHHHHTSHHHHHHHHIIIII----SS-PPPHHHHHHHHHHHHHHHHHHHHHHHHHHHHHH-TTS-HHHHHHHHHHHHHHHHHHHHHHHHHHHTS-HHHHHHHHHHHHHHHHHHHHHHHHHHHHHHHHHHHH-/--------------TTS--------HHHHHHHHHTT-HHHHHHHHHHHHHHHHH-------THHHHHHHHHHHHHHHHHHHHHHHHHHHHHHTT--HHHHHHHHHHHHHHHHHHHHHHHHHHHHHHHHHHHHHHHHHHHHHHH-HHHHHHHHHHHHHHHH---HHHHHHHHHHHHTSHHHHHHHHIIIII----SS-PPPHHHHHHHHHHHHHHHHHHHHHHHHHHHHHH-TTS-HHHHHHHHHHHHHHHHHHHHHHHHHHHTS-HHHHHHHHHHHHHHHHHHHHHHHHHHHHHHHHHHHH-

pLDDT: mean 79.66, std 19.8, range [23.47, 96.44]

Solvent-accessible surface area (backbone atoms only — not comparable to full-atom values): 29776 Å² total; per-residue (Å²): 136,86,83,80,79,81,77,75,82,67,77,75,68,48,84,91,70,57,53,80,53,92,64,54,50,60,70,51,32,51,54,17,53,75,66,68,33,65,67,51,33,52,45,23,55,49,47,48,66,61,47,65,73,67,73,68,79,76,76,72,63,60,43,38,47,58,60,49,47,38,28,37,52,34,21,25,52,41,18,26,36,41,44,35,10,45,46,30,4,28,52,30,47,68,50,52,60,68,55,38,51,22,35,43,53,10,33,48,54,15,38,20,51,39,48,10,50,34,42,19,52,38,42,43,40,51,51,42,33,50,50,50,50,46,52,51,49,51,51,39,49,74,74,38,45,67,61,50,47,51,49,50,32,47,40,35,32,58,62,65,62,40,51,69,67,57,22,47,51,50,46,58,58,38,59,75,36,56,72,53,37,49,52,51,45,32,38,75,75,44,61,42,82,78,90,61,73,56,72,50,32,65,57,48,7,50,45,17,22,50,25,14,45,59,37,22,42,43,15,52,45,28,28,46,50,41,32,68,74,61,34,78,82,40,61,63,63,58,22,47,49,36,17,48,50,43,33,39,49,50,30,28,51,52,19,28,52,48,12,61,72,35,72,44,61,26,68,62,36,8,50,51,39,24,47,48,38,52,50,20,25,47,44,1,19,48,40,1,35,53,45,39,50,54,51,52,48,49,55,69,70,94,135,88,83,82,79,79,77,75,82,68,76,74,70,44,86,89,69,56,53,77,53,90,64,54,49,60,71,51,32,50,54,17,52,78,66,67,34,66,67,50,34,53,45,25,55,49,48,49,67,61,48,64,73,69,71,67,78,74,76,73,64,61,42,39,48,58,59,48,48,39,29,37,52,33,20,24,52,41,18,27,35,43,43,36,9,44,48,31,3,28,53,29,46,68,48,54,59,68,55,36,50,23,36,41,54,10,32,47,55,16,38,20,50,40,49,10,50,34,43,20,54,37,43,44,41,50,51,42,33,49,51,52,49,47,51,50,50,50,50,39,48,73,74,38,44,67,62,50,46,51,50,50,32,46,42,34,32,58,59,66,60,40,51,69,67,58,21,48,51,49,46,58,56,37,60,75,36,56,71,54,37,48,52,50,44,33,38,76,74,44,60,41,82,77,90,60,72,57,72,51,32,65,57,48,7,49,46,18,21,50,26,15,44,59,37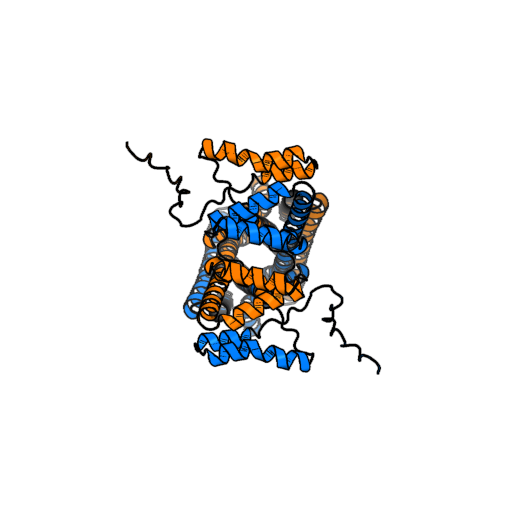,22,43,42,15,53,44,29,30,45,50,42,31,70,73,59,34,77,81,40,61,63,63,58,23,47,51,36,18,50,50,43,34,41,49,50,29,28,50,51,19,28,53,48,12,61,71,36,72,46,61,26,66,61,36,8,51,50,39,25,48,49,38,51,50,20,26,48,43,0,19,48,40,1,35,53,45,39,51,55,50,53,47,49,56,70,70,94